Protein AF-0000000070128594 (afdb_homodimer)

InterPro domains:
  IPR021765 Mycotoxin biosynthesis protein UstYa-like [PF11807] (25-230)
  IPR021765 Mycotoxin biosynthesis protein UstYa-like [PTHR33365] (1-234)

Radius of gyration: 44.23 Å; Cα contacts (8 Å, |Δi|>4): 741; chains: 2; bounding box: 176×139×84 Å

Solvent-accessible surface area (backbone atoms only — not comparable to full-atom values): 30987 Å² total; per-residue (Å²): 138,80,86,76,80,78,78,81,76,78,77,78,80,76,78,75,74,75,74,74,75,69,74,72,74,74,78,72,76,73,72,72,65,67,65,38,76,48,49,53,31,46,50,50,27,50,50,34,47,49,50,40,48,46,49,52,48,49,63,61,58,52,57,59,62,72,63,68,54,66,69,70,53,90,74,54,63,64,80,45,79,40,81,44,62,47,66,90,48,70,70,55,45,51,79,84,46,73,68,34,49,50,56,52,16,64,74,33,37,50,15,49,30,30,28,49,42,7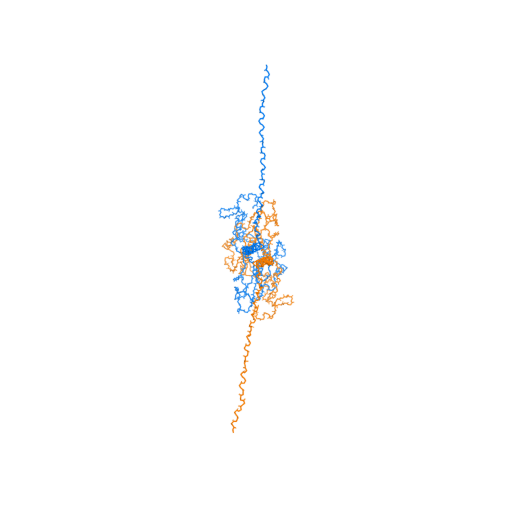6,60,78,86,56,68,93,45,61,48,54,41,88,87,46,55,39,60,55,20,22,37,24,39,39,43,51,45,54,30,31,54,49,50,49,52,52,49,35,49,35,50,63,72,58,48,82,71,80,93,61,84,44,53,96,75,48,84,81,53,69,69,58,48,22,45,29,56,34,52,48,51,51,51,45,51,28,60,58,42,74,37,60,37,26,40,34,97,60,61,84,74,81,53,57,29,63,37,84,26,36,49,49,64,62,30,46,51,43,40,34,23,29,22,64,31,50,31,58,42,45,54,88,71,71,88,72,81,38,70,60,61,48,86,86,49,64,44,80,58,52,72,76,76,42,68,75,38,69,123,136,81,83,78,77,78,84,73,76,80,76,78,79,79,78,78,75,76,76,73,75,71,76,72,76,75,79,73,76,76,75,74,71,68,68,41,76,46,50,54,33,46,52,50,27,51,50,35,46,48,51,41,49,46,50,53,49,49,62,61,57,53,58,59,63,73,61,69,54,68,70,71,52,93,75,55,63,63,81,46,79,39,80,43,63,48,65,88,51,70,69,55,45,52,79,84,46,74,67,34,48,48,55,53,16,66,73,33,37,50,15,50,30,29,30,49,44,76,59,79,86,55,68,94,46,61,48,55,41,89,86,46,53,39,60,55,21,22,37,23,40,37,42,50,47,52,29,32,55,49,49,50,52,51,49,34,50,36,49,62,74,59,50,83,71,79,92,58,85,45,54,94,75,48,84,80,52,70,69,59,48,23,46,30,55,35,53,45,52,52,51,45,51,28,59,56,44,75,36,60,38,26,41,34,98,62,60,85,76,78,54,56,29,64,36,84,25,36,49,49,64,62,30,47,50,42,41,34,22,29,22,65,31,49,32,60,42,45,53,87,71,72,86,73,81,36,68,60,61,50,86,86,51,66,45,80,59,52,71,76,76,39,68,73,36,70,124

Foldseek 3Di:
DCPDPPPPCPPPPPPPPPPPPPPDPPPDPPCPPPCDVVNVVVVVVVVVVVVVVVCVVVVVPVCPVPPVVCVPPVFFDDDDDDDDDDDDDPLQLDADDPSSVVVLVVVQDVVLQWDATDCVPDPDWWQADPVDPPHFIAGFQLSLVSVVLVVVSVVVVVCVVVPPDDDDQDDVNDDDDSSVVSVVSRVVNVVCVNPPGGFGQGHHPDGDPPPGTDGDDDDDVVVVLQPQQADQFPDDDPDRPDDDTHGDDCPVPHHPDDPVNCVVPDD/DDPPDDPDPPVPPPPPPDPPPPPDPPPDPPCPPPCDVVNVVVVVVVVVVVVVVVCVVVVVPVCPVPPVVCVPPVFFDDDDDDDDDDDDDPLQLDADDPSSVVVLVVVQDVVLQKDATDCVPPPDWWQADPVDPPHFIAGFQLSLVSVVLVVVSVVVVVCVVVPPDDDDQDDVNDDDDSSVVSVVSRVVNVVCVNPPGGFGQGHHPDGDPPPGTDGDDDDDVVVVLQPQQADQFPDDDPDNPDPDTHGDDCPVPHHPDDPVNCVVPDD

Structure (mmCIF, N/CA/C/O backbone):
data_AF-0000000070128594-model_v1
#
loop_
_entity.id
_entity.type
_entity.pdbx_description
1 polymer 'Oxidase ustYa'
#
loop_
_atom_site.group_PDB
_atom_site.id
_atom_site.type_symbol
_atom_site.label_atom_id
_atom_site.label_alt_id
_atom_site.label_comp_id
_atom_site.label_asym_id
_atom_site.label_entity_id
_atom_site.label_seq_id
_atom_site.pdbx_PDB_ins_code
_atom_site.Cartn_x
_atom_site.Cartn_y
_atom_site.Cartn_z
_atom_site.occupancy
_atom_site.B_iso_or_equiv
_atom_site.auth_seq_id
_atom_site.auth_comp_id
_atom_s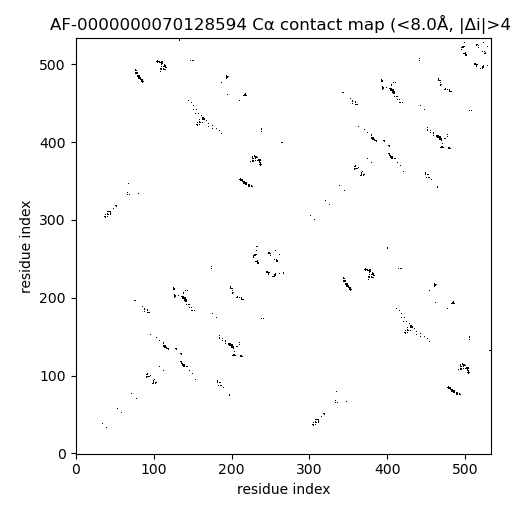ite.auth_asym_id
_atom_site.auth_atom_id
_atom_site.pdbx_PDB_model_num
ATOM 1 N N . MET A 1 1 ? -88.875 96.438 45.281 1 26.95 1 MET A N 1
ATOM 2 C CA . MET A 1 1 ? -87.938 97.562 45.5 1 26.95 1 MET A CA 1
ATOM 3 C C . MET A 1 1 ? -86.5 97 45.594 1 26.95 1 MET A C 1
ATOM 5 O O . MET A 1 1 ? -86.25 95.938 46.094 1 26.95 1 MET A O 1
ATOM 9 N N . GLN A 1 2 ? -85.438 97.625 44.844 1 26.64 2 GLN A N 1
ATOM 10 C CA . GLN A 1 2 ? -84.375 97.25 43.906 1 26.64 2 GLN A CA 1
ATOM 11 C C . GLN A 1 2 ? -83.062 97.125 44.656 1 26.64 2 GLN A C 1
ATOM 13 O O . GLN A 1 2 ? -82 97 44 1 26.64 2 GLN A O 1
ATOM 18 N N . PRO A 1 3 ? -83 96.875 45.938 1 32.84 3 PRO A N 1
ATOM 19 C CA . PRO A 1 3 ? -81.75 97.438 46.594 1 32.84 3 PRO A CA 1
ATOM 20 C C . PRO A 1 3 ? -80.5 96.688 46.125 1 32.84 3 PRO A C 1
ATOM 22 O O . PRO A 1 3 ? -80.438 95.5 46.062 1 32.84 3 PRO A O 1
ATOM 25 N N . GLN A 1 4 ? -79.625 97.312 45.281 1 28.48 4 GLN A N 1
ATOM 26 C CA . GLN A 1 4 ? -78.562 97.062 44.375 1 28.48 4 GLN A CA 1
ATOM 27 C C . GLN A 1 4 ? -77.25 96.75 45.156 1 28.48 4 GLN A C 1
ATOM 29 O O . GLN A 1 4 ? -76.812 97.562 46 1 28.48 4 GLN A O 1
ATOM 34 N N . GLN A 1 5 ? -76.938 95.438 45.469 1 29.55 5 GLN A N 1
ATOM 35 C CA . GLN A 1 5 ? -76.062 94.75 46.375 1 29.55 5 GLN A CA 1
ATOM 36 C C . GLN A 1 5 ? -74.562 95 45.938 1 29.55 5 GLN A C 1
ATOM 38 O O . GLN A 1 5 ? -74.125 94.562 44.906 1 29.55 5 GLN A O 1
ATOM 43 N N . LYS A 1 6 ? -74.062 96.25 46.188 1 32.16 6 LYS A N 1
ATOM 44 C CA . LYS A 1 6 ? -72.812 96.75 45.625 1 32.16 6 LYS A CA 1
ATOM 45 C C . LYS A 1 6 ? -71.625 95.938 46.062 1 32.16 6 LYS A C 1
ATOM 47 O O . LYS A 1 6 ? -71.375 95.812 47.25 1 32.16 6 LYS A O 1
ATOM 52 N N . GLN A 1 7 ? -71.25 94.938 45.281 1 29.5 7 GLN A N 1
ATOM 53 C CA . GLN A 1 7 ? -70.312 93.812 45.438 1 29.5 7 GLN A CA 1
ATOM 54 C C . GLN A 1 7 ? -68.875 94.375 45.562 1 29.5 7 GLN A C 1
ATOM 56 O O . GLN A 1 7 ? -68.438 95.25 44.75 1 29.5 7 GLN A O 1
ATOM 61 N N . TYR A 1 8 ? -68.375 94.562 46.781 1 27.72 8 TYR A N 1
ATOM 62 C CA . TYR A 1 8 ? -67.125 95.062 47.281 1 27.72 8 TYR A CA 1
ATOM 63 C C . TYR A 1 8 ? -65.938 94.438 46.594 1 27.72 8 TYR A C 1
ATOM 65 O O . TYR A 1 8 ? -65.812 93.25 46.531 1 27.72 8 TYR A O 1
ATOM 73 N N . LYS A 1 9 ? -65.312 95.062 45.562 1 30 9 LYS A N 1
ATOM 74 C CA . LYS A 1 9 ? -64.25 94.812 44.562 1 30 9 LYS A CA 1
ATOM 75 C C . LYS A 1 9 ? -62.906 94.75 45.25 1 30 9 LYS A C 1
ATOM 77 O O . LYS A 1 9 ? -62.312 95.75 45.594 1 30 9 LYS A O 1
ATOM 82 N N . ASP A 1 10 ? -62.75 93.938 46.312 1 28.59 10 ASP A N 1
ATOM 83 C CA . ASP A 1 10 ? -61.5 93.938 47.031 1 28.59 10 ASP A CA 1
ATOM 84 C C . ASP A 1 10 ? -60.312 93.75 46.094 1 28.59 10 ASP A C 1
ATOM 86 O O . ASP A 1 10 ? -60.281 92.75 45.344 1 28.59 10 ASP A O 1
ATOM 90 N N . SER A 1 11 ? -59.719 94.75 45.5 1 27.05 11 SER A N 1
ATOM 91 C CA . SER A 1 11 ? -58.656 94.875 44.531 1 27.05 11 SER A CA 1
ATOM 92 C C . SER A 1 11 ? -57.344 94.312 45.062 1 27.05 11 SER A C 1
ATOM 94 O O . SER A 1 11 ? -56.812 94.75 46.062 1 27.05 11 SER A O 1
ATOM 96 N N . GLU A 1 12 ? -57.25 93 45.25 1 29.28 12 GLU A N 1
ATOM 97 C CA . GLU A 1 12 ? -56.062 92.25 45.719 1 29.28 12 GLU A CA 1
ATOM 98 C C . GLU A 1 12 ? -54.844 92.562 44.875 1 29.28 12 GLU A C 1
ATOM 100 O O . GLU A 1 12 ? -54.844 92.312 43.656 1 29.28 12 GLU A O 1
ATOM 105 N N . ASP A 1 13 ? -54.219 93.688 45.031 1 28.72 13 ASP A N 1
ATOM 106 C CA . ASP A 1 13 ? -53.031 94.188 44.312 1 28.72 13 ASP A CA 1
ATOM 107 C C . ASP A 1 13 ? -51.875 93.125 44.438 1 28.72 13 ASP A C 1
ATOM 109 O O . ASP A 1 13 ? -51.531 92.75 45.531 1 28.72 13 ASP A O 1
ATOM 113 N N . SER A 1 14 ? -51.719 92.188 43.5 1 29.28 14 SER A N 1
ATOM 114 C CA . SER A 1 14 ? -50.781 91.125 43.25 1 29.28 14 SER A CA 1
ATOM 115 C C . SER A 1 14 ? -49.344 91.625 43.156 1 29.28 14 SER A C 1
ATOM 117 O O . SER A 1 14 ? -49.031 92.5 42.312 1 29.28 14 SER A O 1
ATOM 119 N N . GLU A 1 15 ? -48.719 92 44.312 1 29.38 15 GLU A N 1
ATOM 120 C CA . GLU A 1 15 ? -47.344 92.438 44.344 1 29.38 15 GLU A CA 1
ATOM 121 C C . GLU A 1 15 ? -46.406 91.438 43.625 1 29.38 15 GLU A C 1
ATOM 123 O O . GLU A 1 15 ? -46.406 90.25 43.969 1 29.38 15 GLU A O 1
ATOM 128 N N . GLU A 1 16 ? -46.188 91.625 42.375 1 30.94 16 GLU A N 1
ATOM 129 C CA . GLU A 1 16 ? -45.312 90.875 41.469 1 30.94 16 GLU A CA 1
ATOM 130 C C . GLU A 1 16 ? -43.844 90.938 41.938 1 30.94 16 GLU A C 1
ATOM 132 O O . GLU A 1 16 ? -43.219 92 41.906 1 30.94 16 GLU A O 1
ATOM 137 N N . ALA A 1 17 ? -43.562 90.438 43.156 1 33.88 17 ALA A N 1
ATOM 138 C CA . ALA A 1 17 ? -42.188 90.438 43.625 1 33.88 17 ALA A CA 1
ATOM 139 C C . ALA A 1 17 ? -41.25 89.875 42.562 1 33.88 17 ALA A C 1
ATOM 141 O O . ALA A 1 17 ? -41.562 88.812 41.938 1 33.88 17 ALA A O 1
ATOM 142 N N . GLY A 1 18 ? -40.469 90.688 41.875 1 29.25 18 GLY A N 1
ATOM 143 C CA . GLY A 1 18 ? -39.438 90.5 40.906 1 29.25 18 GLY A CA 1
ATOM 144 C C . GLY A 1 18 ? -38.406 89.5 41.312 1 29.25 18 GLY A C 1
ATOM 145 O O . GLY A 1 18 ? -37.781 89.625 42.375 1 29.25 18 GLY A O 1
ATOM 146 N N . LEU A 1 19 ? -38.781 88.25 41.25 1 31.2 19 LEU A N 1
ATOM 147 C CA . LEU A 1 19 ? -37.875 87.125 41.5 1 31.2 19 LEU A CA 1
ATOM 148 C C . LEU A 1 19 ? -36.5 87.375 40.875 1 31.2 19 LEU A C 1
ATOM 150 O O . LEU A 1 19 ? -36.406 87.625 39.656 1 31.2 19 LEU A O 1
ATOM 154 N N . ILE A 1 20 ? -35.656 88.125 41.594 1 33.84 20 ILE A N 1
ATOM 155 C CA . ILE A 1 20 ? -34.281 88.312 41.188 1 33.84 20 ILE A CA 1
ATOM 156 C C . ILE A 1 20 ? -33.688 87 40.75 1 33.84 20 ILE A C 1
ATOM 158 O O . ILE A 1 20 ? -33.75 86 41.5 1 33.84 20 ILE A O 1
ATOM 162 N N . GLU A 1 21 ? -33.719 86.688 39.438 1 33.53 21 GLU A N 1
ATOM 163 C CA . GLU A 1 21 ? -33.094 85.562 38.781 1 33.53 21 GLU A CA 1
ATOM 164 C C . GLU A 1 21 ? -31.641 85.375 39.25 1 33.53 21 GLU A C 1
ATOM 166 O O . GLU A 1 21 ? -30.844 86.312 39.188 1 33.53 21 GLU A O 1
ATOM 171 N N . THR A 1 22 ? -31.469 84.812 40.469 1 38.56 22 THR A N 1
ATOM 172 C CA . THR A 1 22 ? -30.109 84.5 40.906 1 38.56 22 THR A CA 1
ATOM 173 C C . THR A 1 22 ? -29.312 83.875 39.781 1 38.56 22 THR A C 1
ATOM 175 O O . THR A 1 22 ? -29.797 83 39.094 1 38.56 22 THR A O 1
ATOM 178 N N . PRO A 1 23 ? -28.391 84.688 39.188 1 40.5 23 PRO A N 1
ATOM 179 C CA . PRO A 1 23 ? -27.609 84.125 38.062 1 40.5 23 PRO A CA 1
ATOM 180 C C . PRO A 1 23 ? -27.125 82.75 38.281 1 40.5 23 PRO A C 1
ATOM 182 O O . PRO A 1 23 ? -26.938 82.312 39.438 1 40.5 23 PRO A O 1
ATOM 185 N N . SER A 1 24 ? -27.703 81.75 37.562 1 40.44 24 SER A N 1
ATOM 186 C CA . SER A 1 24 ? -27.312 80.375 37.562 1 40.44 24 SER A CA 1
ATOM 187 C C . SER A 1 24 ? -25.797 80.188 37.656 1 40.44 24 SER A C 1
ATOM 189 O O . SER A 1 24 ? -25.047 81 37.094 1 40.44 24 SER A O 1
ATOM 191 N N . PRO A 1 25 ? -25.328 79.688 38.781 1 46.31 25 PRO A N 1
ATOM 192 C CA . PRO A 1 25 ? -23.875 79.5 38.938 1 46.31 25 PRO A CA 1
ATOM 193 C C . PRO A 1 25 ? -23.219 78.938 37.656 1 46.31 25 PRO A C 1
ATOM 195 O O . PRO A 1 25 ? -23.891 78.312 36.844 1 46.31 25 PRO A O 1
ATOM 198 N N . PRO A 1 26 ? -22.203 79.688 37.094 1 45.19 26 PRO A N 1
ATOM 199 C CA . PRO A 1 26 ? -21.594 79.188 35.875 1 45.19 26 PRO A CA 1
ATOM 200 C C . PRO A 1 26 ? -21.312 77.688 35.875 1 45.19 26 PRO A C 1
ATOM 202 O O . PRO A 1 26 ? -21.156 77.125 36.969 1 45.19 26 PRO A O 1
ATOM 205 N N . PRO A 1 27 ? -21.844 76.938 34.906 1 42.28 27 PRO A N 1
ATOM 206 C CA . PRO A 1 27 ? -21.625 75.5 34.906 1 42.28 27 PRO A CA 1
ATOM 207 C C . PRO A 1 27 ? -20.203 75.125 35.25 1 42.28 27 PRO A C 1
ATOM 209 O O . PRO A 1 27 ? -19.266 75.875 35 1 42.28 27 PRO A O 1
ATOM 212 N N . ARG A 1 28 ? -20 74.562 36.406 1 41.19 28 ARG A N 1
ATOM 213 C CA . ARG A 1 28 ? -18.703 74.062 36.812 1 41.19 28 ARG A CA 1
ATOM 214 C C . ARG A 1 28 ? -18.047 73.312 35.625 1 41.19 28 ARG A C 1
ATOM 216 O O . ARG A 1 28 ? -18.703 72.562 34.906 1 41.19 28 ARG A O 1
ATOM 223 N N . PRO A 1 29 ? -16.984 73.875 35.031 1 42.78 29 PRO A N 1
ATOM 224 C CA . PRO A 1 29 ? -16.344 73.125 33.938 1 42.78 29 PRO A CA 1
ATOM 225 C C . PRO A 1 29 ? -16.156 71.688 34.281 1 42.78 29 PRO A C 1
ATOM 227 O O . PRO A 1 29 ? -15.984 71.312 35.469 1 42.78 29 PRO A O 1
ATOM 230 N N . SER A 1 30 ? -17.062 70.812 33.75 1 37.53 30 SER A N 1
ATOM 231 C CA . SER A 1 30 ? -16.844 69.375 33.844 1 37.53 30 SER A CA 1
ATOM 232 C C . SER A 1 30 ? -15.375 69 33.75 1 37.53 30 SER A C 1
ATOM 234 O O . SER A 1 30 ? -14.703 69.438 32.781 1 37.53 30 SER A O 1
ATOM 236 N N . ARG A 1 31 ? -14.703 69.062 34.875 1 36.78 31 ARG A N 1
ATOM 237 C CA . ARG A 1 31 ? -13.367 68.438 34.938 1 36.78 31 ARG A CA 1
ATOM 238 C C . ARG A 1 31 ? -13.289 67.188 34.094 1 36.78 31 ARG A C 1
ATOM 240 O O . ARG A 1 31 ? -13.531 66.062 34.594 1 36.78 31 ARG A O 1
ATOM 247 N N . PHE A 1 32 ? -14.125 66.938 33.062 1 40.03 32 PHE A N 1
ATOM 248 C CA . PHE A 1 32 ? -13.641 65.75 32.344 1 40.03 32 PHE A CA 1
ATOM 249 C C . PHE A 1 32 ? -12.133 65.875 32.125 1 40.03 32 PHE A C 1
ATOM 251 O O . PHE A 1 32 ? -11.672 66.688 31.328 1 40.03 32 PHE A O 1
ATOM 258 N N . ARG A 1 33 ? -11.414 65.875 33.219 1 40.81 33 ARG A N 1
ATOM 259 C CA . ARG A 1 33 ? -9.961 65.75 33.312 1 40.81 33 ARG A CA 1
ATOM 260 C C . ARG A 1 33 ? -9.391 65 32.094 1 40.81 33 ARG A C 1
ATOM 262 O O . ARG A 1 33 ? -9.844 63.906 31.781 1 40.81 33 ARG A O 1
ATOM 269 N N . ARG A 1 34 ? -8.891 65.75 31.094 1 45.78 34 ARG A N 1
ATOM 270 C CA . ARG A 1 34 ? -8.023 65.312 30 1 45.78 34 ARG A CA 1
ATOM 271 C C . ARG A 1 34 ? -7.227 64.062 30.359 1 45.78 34 ARG A C 1
ATOM 273 O O . ARG A 1 34 ? -6.391 64.125 31.266 1 45.78 34 ARG A O 1
ATOM 280 N N . LEU A 1 35 ? -7.91 63.094 30.531 1 53.66 35 LEU A N 1
ATOM 281 C CA . LEU A 1 35 ? -7.023 61.938 30.438 1 53.66 35 LEU A CA 1
ATOM 282 C C . LEU A 1 35 ? -5.832 62.219 29.531 1 53.66 35 LEU A C 1
ATOM 284 O O . LEU A 1 35 ? -5.996 62.469 28.328 1 53.66 35 LEU A O 1
ATOM 288 N N . GLY A 1 36 ? -5.004 63.219 30.062 1 60.97 36 GLY A N 1
ATOM 289 C CA . GLY A 1 36 ? -3.867 63.844 29.375 1 60.97 36 GLY A CA 1
ATOM 290 C C . GLY A 1 36 ? -3.184 62.906 28.406 1 60.97 36 GLY A C 1
ATOM 291 O O . GLY A 1 36 ? -3.408 61.688 28.438 1 60.97 36 GLY A O 1
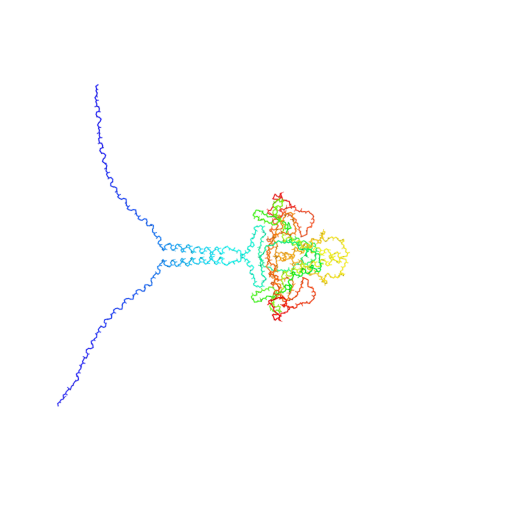ATOM 292 N N . PRO A 1 37 ? -2.641 63.531 27.344 1 73.75 37 PRO A N 1
ATOM 293 C CA . PRO A 1 37 ? -1.885 62.75 26.359 1 73.75 37 PRO A CA 1
ATOM 294 C C . PRO A 1 37 ? -1.086 61.594 26.984 1 73.75 37 PRO A C 1
ATOM 296 O O . PRO A 1 37 ? -0.941 60.531 26.375 1 73.75 37 PRO A O 1
ATOM 299 N N . THR A 1 38 ? -0.863 61.75 28.234 1 77.31 38 THR A N 1
ATOM 300 C CA . THR A 1 38 ? -0.112 60.688 28.891 1 77.31 38 THR A CA 1
ATOM 301 C C . THR A 1 38 ? -1.021 59.531 29.234 1 77.31 38 THR A C 1
ATOM 303 O O . THR A 1 38 ? -0.597 58.375 29.172 1 77.31 38 THR A O 1
ATOM 306 N N . PHE A 1 39 ? -2.232 59.844 29.719 1 79.75 39 PHE A N 1
ATOM 307 C CA . PHE A 1 39 ? -3.168 58.781 30.031 1 79.75 39 PHE A CA 1
ATOM 308 C C . PHE A 1 39 ? -3.561 58 28.781 1 79.75 39 PHE A C 1
ATOM 310 O O . PHE A 1 39 ? -3.598 56.781 28.797 1 79.75 39 PHE A O 1
ATOM 317 N N . LEU A 1 40 ? -3.861 58.656 27.688 1 77.69 40 LEU A N 1
ATOM 318 C CA . LEU A 1 40 ? -4.227 58 26.438 1 77.69 40 LEU A CA 1
ATOM 319 C C . LEU A 1 40 ? -3.062 57.188 25.891 1 77.69 40 LEU A C 1
ATOM 321 O O . LEU A 1 40 ? -3.266 56.094 25.375 1 77.69 40 LEU A O 1
ATOM 325 N N . LEU A 1 41 ? -1.88 57.625 26.062 1 80.12 41 LEU A N 1
ATOM 326 C CA . LEU A 1 41 ? -0.696 56.906 25.625 1 80.12 41 LEU A CA 1
ATOM 327 C C . LEU A 1 41 ? -0.464 55.688 26.484 1 80.12 41 LEU A C 1
ATOM 329 O O . LEU A 1 41 ? -0.069 54.625 25.984 1 80.12 41 LEU A O 1
ATOM 333 N N . SER A 1 42 ? -0.734 55.844 27.75 1 81.06 42 SER A N 1
ATOM 334 C CA . SER A 1 42 ? -0.616 54.688 28.641 1 81.06 42 SER A CA 1
ATOM 335 C C . SER A 1 42 ? -1.673 53.625 28.344 1 81.06 42 SER A C 1
ATOM 337 O O . SER A 1 42 ? -1.377 52.438 28.328 1 81.06 42 SER A O 1
ATOM 339 N N . LEU A 1 43 ? -2.812 54.062 28.062 1 81.06 43 LEU A N 1
ATOM 340 C CA . LEU A 1 43 ? -3.891 53.156 27.719 1 81.06 43 LEU A CA 1
ATOM 341 C C . LEU A 1 43 ? -3.604 52.438 26.406 1 81.06 43 LEU A C 1
ATOM 343 O O . LEU A 1 43 ? -3.816 51.219 26.281 1 81.06 43 LEU A O 1
ATOM 347 N N . SER A 1 44 ? -3.127 53.156 25.438 1 81.5 44 SER A N 1
ATOM 348 C CA . SER A 1 44 ? -2.754 52.562 24.156 1 81.5 44 SER A CA 1
ATOM 349 C C . SER A 1 44 ? -1.629 51.562 24.328 1 81.5 44 SER A C 1
ATOM 351 O O . SER A 1 44 ? -1.649 50.469 23.703 1 81.5 44 SER A O 1
ATOM 353 N N . ASN A 1 45 ? -0.731 51.844 25.188 1 81.12 45 ASN A N 1
ATOM 354 C CA . ASN A 1 45 ? 0.351 50.906 25.469 1 81.12 45 ASN A CA 1
ATOM 355 C C . ASN A 1 45 ? -0.168 49.656 26.141 1 81.12 45 ASN A C 1
ATOM 357 O O . ASN A 1 45 ? 0.259 48.531 25.797 1 81.12 45 ASN A O 1
ATOM 361 N N . VAL A 1 46 ? -1.054 49.844 27.031 1 81.06 46 VAL A N 1
ATOM 362 C CA . VAL A 1 46 ? -1.617 48.688 27.719 1 81.06 46 VAL A CA 1
ATOM 363 C C . VAL A 1 46 ? -2.416 47.844 26.734 1 81.06 46 VAL A C 1
ATOM 365 O O . VAL A 1 46 ? -2.303 46.594 26.734 1 81.06 46 VAL A O 1
ATOM 368 N N . ILE A 1 47 ? -3.104 48.438 25.859 1 80.75 47 ILE A N 1
ATOM 369 C CA . ILE A 1 47 ? -3.902 47.719 24.875 1 80.75 47 ILE A CA 1
ATOM 370 C C . ILE A 1 47 ? -2.982 47 23.875 1 80.75 47 ILE A C 1
ATOM 372 O O . ILE A 1 47 ? -3.193 45.844 23.547 1 80.75 47 ILE A O 1
ATOM 376 N N . SER A 1 48 ? -1.946 47.719 23.484 1 80.44 48 SER A N 1
ATOM 377 C CA . SER A 1 48 ? -1.024 47.094 22.531 1 80.44 48 SER A CA 1
ATOM 378 C C . SER A 1 48 ? -0.237 45.969 23.156 1 80.44 48 SER A C 1
ATOM 380 O O . SER A 1 48 ? -0.026 44.938 22.531 1 80.44 48 SER A O 1
ATOM 382 N N . LEU A 1 49 ? 0.082 46.062 24.359 1 80.88 49 LEU A N 1
ATOM 383 C CA . LEU A 1 49 ? 0.796 45 25.062 1 80.88 49 LEU A CA 1
ATOM 384 C C . LEU A 1 49 ? -0.128 43.844 25.359 1 80.88 49 LEU A C 1
ATOM 386 O O . LEU A 1 49 ? 0.283 42.656 25.25 1 80.88 49 LEU A O 1
ATOM 390 N N . SER A 1 50 ? -1.297 44.094 25.656 1 79.62 50 SER A N 1
ATOM 391 C CA . SER A 1 50 ? -2.271 43.031 25.875 1 79.62 50 SER A CA 1
ATOM 392 C C . SER A 1 50 ? -2.584 42.312 24.562 1 79.62 50 SER A C 1
ATOM 394 O O . SER A 1 50 ? -2.709 41.094 24.562 1 79.62 50 SER A O 1
ATOM 396 N N . ALA A 1 51 ? -2.742 43 23.562 1 79.12 51 ALA A N 1
ATOM 397 C CA . ALA A 1 51 ? -2.951 42.375 22.25 1 79.12 51 ALA A CA 1
ATOM 398 C C . ALA A 1 51 ? -1.738 41.531 21.844 1 79.12 51 ALA A C 1
ATOM 400 O O . ALA A 1 51 ? -1.886 40.438 21.297 1 79.12 51 ALA A O 1
ATOM 401 N N . LEU A 1 52 ? -0.637 42.031 22.094 1 77.38 52 LEU A N 1
ATOM 402 C CA . LEU A 1 52 ? 0.597 41.281 21.828 1 77.38 52 LEU A CA 1
ATOM 403 C C . LEU A 1 52 ? 0.659 40 22.672 1 77.38 52 LEU A C 1
ATOM 405 O O . LEU A 1 52 ? 1.009 38.938 22.156 1 77.38 52 LEU A O 1
ATOM 409 N N . LEU A 1 53 ? 0.3 40.125 23.812 1 76.44 53 LEU A N 1
ATOM 410 C CA . LEU A 1 53 ? 0.277 38.938 24.688 1 76.44 53 LEU A CA 1
ATOM 411 C C . LEU A 1 53 ? -0.779 37.938 24.234 1 76.44 53 LEU A C 1
ATOM 413 O O . LEU A 1 53 ? -0.53 36.75 24.219 1 76.44 53 LEU A O 1
ATOM 417 N N . LEU A 1 54 ? -1.828 38.375 23.906 1 73.44 54 LEU A N 1
ATOM 418 C CA . LEU A 1 54 ? -2.885 37.469 23.422 1 73.44 54 LEU A CA 1
ATOM 419 C C . LEU A 1 54 ? -2.471 36.812 22.109 1 73.44 54 LEU A C 1
ATOM 421 O O . LEU A 1 54 ? -2.73 35.625 21.922 1 73.44 54 LEU A O 1
ATOM 425 N N . LEU A 1 55 ? -1.92 37.5 21.281 1 68.44 55 LEU A N 1
ATOM 426 C CA . LEU A 1 55 ? -1.456 36.906 20.031 1 68.44 55 LEU A CA 1
ATOM 427 C C . LEU A 1 55 ? -0.353 35.875 20.281 1 68.44 55 LEU A C 1
ATOM 429 O O . LEU A 1 55 ? -0.316 34.812 19.641 1 68.44 55 LEU A O 1
ATOM 433 N N . ILE A 1 56 ? 0.437 36.156 21.172 1 64.88 56 ILE A N 1
ATOM 434 C CA . ILE A 1 56 ? 1.47 35.188 21.547 1 64.88 56 ILE A CA 1
ATOM 435 C C . ILE A 1 56 ? 0.823 33.969 22.172 1 64.88 56 ILE A C 1
ATOM 437 O O . ILE A 1 56 ? 1.193 32.812 21.859 1 64.88 56 ILE A O 1
ATOM 441 N N . LEU A 1 57 ? -0.138 34.125 23 1 63.16 57 LEU A N 1
ATOM 442 C CA . LEU A 1 57 ? -0.817 33.031 23.656 1 63.16 57 LEU A CA 1
ATOM 443 C C . LEU A 1 57 ? -1.68 32.25 22.656 1 63.16 57 LEU A C 1
ATOM 445 O O . LEU A 1 57 ? -1.77 31.031 22.734 1 63.16 57 LEU A O 1
ATOM 449 N N . ARG A 1 58 ? -2.432 32.875 21.875 1 55.94 58 ARG A N 1
ATOM 450 C CA . ARG A 1 58 ? -3.236 32.188 20.859 1 55.94 58 ARG A CA 1
ATOM 451 C C . ARG A 1 58 ? -2.352 31.531 19.812 1 55.94 58 ARG A C 1
ATOM 453 O O . ARG A 1 58 ? -2.699 30.469 19.281 1 55.94 58 ARG A O 1
ATOM 460 N N . HIS A 1 59 ? -1.388 32.25 19.469 1 51.25 59 HIS A N 1
ATOM 461 C CA . HIS A 1 59 ? -0.434 31.594 18.594 1 51.25 59 HIS A CA 1
ATOM 462 C C . HIS A 1 59 ? 0.151 30.344 19.234 1 51.25 59 HIS A C 1
ATOM 464 O O . HIS A 1 59 ? 0.411 29.344 18.562 1 51.25 59 HIS A O 1
ATOM 470 N N . ASP A 1 60 ? 0.34 30.406 20.531 1 47.16 60 ASP A N 1
ATOM 471 C CA . ASP A 1 60 ? 0.835 29.234 21.25 1 47.16 60 ASP A CA 1
ATOM 472 C C . ASP A 1 60 ? -0.273 28.203 21.453 1 47.16 60 ASP A C 1
ATOM 474 O O . ASP A 1 60 ? -0.003 27 21.547 1 47.16 60 ASP A O 1
ATOM 478 N N . GLN A 1 61 ? -1.459 28.594 21.703 1 42.97 61 GLN A N 1
ATOM 479 C CA . GLN A 1 61 ? -2.537 27.672 22.016 1 42.97 61 GLN A CA 1
ATOM 480 C C . GLN A 1 61 ? -3.111 27.031 20.75 1 42.97 61 GLN A C 1
ATOM 482 O O . GLN A 1 61 ? -3.928 26.109 20.828 1 42.97 61 GLN A O 1
ATOM 487 N N . THR A 1 62 ? -3.279 27.797 19.766 1 36.47 62 THR A N 1
ATOM 488 C CA . THR A 1 62 ? -3.754 26.953 18.672 1 36.47 62 THR A CA 1
ATOM 489 C C . THR A 1 62 ? -2.773 25.812 18.406 1 36.47 62 THR A C 1
ATOM 491 O O . THR A 1 62 ? -1.698 26.031 17.844 1 36.47 62 THR A O 1
ATOM 494 N N . PRO A 1 63 ? -2.652 24.969 19.438 1 34.88 63 PRO A N 1
ATOM 495 C CA . PRO A 1 63 ? -1.797 23.844 19.047 1 34.88 63 PRO A CA 1
ATOM 496 C C . PRO A 1 63 ? -1.971 23.453 17.578 1 34.88 63 PRO A C 1
ATOM 498 O O . PRO A 1 63 ? -3.08 23.109 17.156 1 34.88 63 PRO A O 1
ATOM 501 N N . CYS A 1 64 ? -1.771 24.344 16.641 1 32.97 64 CYS A N 1
ATOM 502 C CA . CYS A 1 64 ? -1.582 23.547 15.438 1 32.97 64 CYS A CA 1
ATOM 503 C C . CYS A 1 64 ? -1.135 22.141 15.781 1 32.97 64 CYS A C 1
ATOM 505 O O . CYS A 1 64 ? -0.197 21.953 16.562 1 32.97 64 CYS A O 1
ATOM 507 N N . ALA A 1 65 ? -2.092 21.25 16.125 1 35.06 65 ALA A N 1
ATOM 508 C CA . ALA A 1 65 ? -1.482 19.922 16.172 1 35.06 65 ALA A CA 1
ATOM 509 C C . ALA A 1 65 ? -0.119 19.922 15.477 1 35.06 65 ALA A C 1
ATOM 511 O O . ALA A 1 65 ? 0.104 20.656 14.523 1 35.06 65 ALA A O 1
ATOM 512 N N . PRO A 1 66 ? 0.982 19.719 16.172 1 33.62 66 PRO A N 1
ATOM 513 C CA . PRO A 1 66 ? 2.252 19.672 15.445 1 33.62 66 PRO A CA 1
ATOM 514 C C . PRO A 1 66 ? 2.072 19.344 13.969 1 33.62 66 PRO A C 1
ATOM 516 O O . PRO A 1 66 ? 1.315 18.438 13.617 1 33.62 66 PRO A O 1
ATOM 519 N N . CYS A 1 67 ? 1.611 20.281 13.07 1 32.44 67 CYS A N 1
ATOM 520 C CA . CYS A 1 67 ? 2.041 19.922 11.727 1 32.44 67 CYS A CA 1
ATOM 521 C C . CYS A 1 67 ? 3.08 18.812 11.766 1 32.44 67 CYS A C 1
ATOM 523 O O . CYS A 1 67 ? 4.207 19.016 12.219 1 32.44 67 CYS A O 1
ATOM 525 N N . VAL A 1 68 ? 2.723 17.719 12.336 1 34.91 68 VAL A N 1
ATOM 526 C CA . VAL A 1 68 ? 3.762 16.75 12.008 1 34.91 68 VAL A CA 1
ATOM 527 C C . VAL A 1 68 ? 4.469 17.156 10.719 1 34.91 68 VAL A C 1
ATOM 529 O O . VAL A 1 68 ? 3.883 17.094 9.633 1 34.91 68 VAL A O 1
ATOM 532 N N . MET A 1 69 ? 4.859 18.391 10.539 1 33.81 69 MET A N 1
ATOM 533 C CA . MET A 1 69 ? 5.969 18.469 9.594 1 33.81 69 MET A CA 1
ATOM 534 C C . MET A 1 69 ? 6.641 17.109 9.422 1 33.81 69 MET A C 1
ATOM 536 O O . MET A 1 69 ? 7.117 16.531 10.398 1 33.81 69 MET A O 1
ATOM 540 N N . ASN A 1 70 ? 5.871 16.188 8.836 1 39.69 70 ASN A N 1
ATOM 541 C CA . ASN A 1 70 ? 6.938 15.258 8.477 1 39.69 70 ASN A CA 1
ATOM 542 C C . ASN A 1 70 ? 8.297 15.961 8.43 1 39.69 70 ASN A C 1
ATOM 544 O O . ASN A 1 70 ? 8.5 16.875 7.629 1 39.69 70 ASN A O 1
ATOM 548 N N . GLN A 1 71 ? 8.742 16.531 9.438 1 40.12 71 GLN A N 1
ATOM 549 C CA . GLN A 1 71 ? 10.156 16.906 9.422 1 40.12 71 GLN A CA 1
ATOM 550 C C . GLN A 1 71 ? 10.867 16.312 8.211 1 40.12 71 GLN A C 1
ATOM 552 O O . GLN A 1 71 ? 11.117 15.102 8.156 1 40.12 71 GLN A O 1
ATOM 557 N N . ARG A 1 72 ? 10.32 16.719 6.93 1 46.84 72 ARG A N 1
ATOM 558 C CA . ARG A 1 72 ? 11.062 16.359 5.727 1 46.84 72 ARG A CA 1
ATOM 559 C C . ARG A 1 72 ? 12.555 16.25 6.016 1 46.84 72 ARG A C 1
ATOM 561 O O . ARG A 1 72 ? 13.211 17.266 6.289 1 46.84 72 ARG A O 1
ATOM 568 N N . THR A 1 73 ? 12.875 15.289 6.672 1 54.84 73 THR A N 1
ATOM 569 C CA . THR A 1 73 ? 14.312 15.078 6.73 1 54.84 73 THR A CA 1
ATOM 570 C C . THR A 1 73 ? 14.953 15.328 5.363 1 54.84 73 THR A C 1
ATOM 572 O O . THR A 1 73 ? 14.422 14.898 4.34 1 54.84 73 THR A O 1
ATOM 575 N N . SER A 1 74 ? 15.688 16.406 5.191 1 63.84 74 SER A N 1
ATOM 576 C CA . SER A 1 74 ? 16.391 16.875 4.004 1 63.84 74 SER A CA 1
ATOM 577 C C . SER A 1 74 ? 17.047 15.734 3.246 1 63.84 74 SER A C 1
ATOM 579 O O . SER A 1 74 ? 17.5 15.914 2.113 1 63.84 74 SER A O 1
ATOM 581 N N . TRP A 1 75 ? 16.812 14.484 3.793 1 80.5 75 TRP A N 1
ATOM 582 C CA . TRP A 1 75 ? 17.578 13.445 3.109 1 80.5 75 TRP A CA 1
ATOM 583 C C . TRP A 1 75 ? 16.641 12.461 2.408 1 80.5 75 TRP A C 1
ATOM 585 O O . TRP A 1 75 ? 17.062 11.391 1.97 1 80.5 75 TRP A O 1
ATOM 595 N N . THR A 1 76 ? 15.312 12.867 2.354 1 86 76 THR A N 1
ATOM 596 C CA . THR A 1 76 ? 14.375 11.977 1.674 1 86 76 THR A CA 1
ATOM 597 C C . THR A 1 76 ? 13.773 12.656 0.448 1 86 76 THR A C 1
ATOM 599 O O . THR A 1 76 ? 13.961 13.859 0.248 1 86 76 THR A O 1
ATOM 602 N N . ALA A 1 77 ? 13.086 11.898 -0.367 1 93.62 77 ALA A N 1
ATOM 603 C CA . ALA A 1 77 ? 12.414 12.383 -1.567 1 93.62 77 ALA A CA 1
ATOM 604 C C . ALA A 1 77 ? 11.312 13.383 -1.211 1 93.62 77 ALA A C 1
ATOM 606 O O . ALA A 1 77 ? 10.711 13.289 -0.14 1 93.62 77 ALA A O 1
ATOM 607 N N . PRO A 1 78 ? 11.133 14.391 -2.082 1 93.31 78 PRO A N 1
ATOM 608 C CA . PRO A 1 78 ? 10.078 15.375 -1.815 1 93.31 78 PRO A CA 1
ATOM 609 C C . PRO A 1 78 ? 8.68 14.766 -1.834 1 93.31 78 PRO A C 1
ATOM 611 O O . PRO A 1 78 ? 8.398 13.891 -2.662 1 93.31 78 PRO A O 1
ATOM 614 N N . GLU A 1 79 ? 7.895 15.172 -0.914 1 93.44 79 GLU A N 1
ATOM 615 C CA . GLU A 1 79 ? 6.5 14.742 -0.846 1 93.44 79 GLU A CA 1
ATOM 616 C C . GLU A 1 79 ? 5.551 15.898 -1.141 1 93.44 79 GLU A C 1
ATOM 618 O O . GLU A 1 79 ? 5.297 16.734 -0.275 1 93.44 79 GLU A O 1
ATOM 623 N N . ILE A 1 80 ? 5.023 15.922 -2.342 1 94.88 80 ILE A N 1
ATOM 624 C CA . ILE A 1 80 ? 4.105 16.969 -2.777 1 94.88 80 ILE A CA 1
ATOM 625 C C . ILE A 1 80 ? 2.686 16.422 -2.855 1 94.88 80 ILE A C 1
ATOM 627 O O . ILE A 1 80 ? 2.389 15.57 -3.699 1 94.88 80 ILE A O 1
ATOM 631 N N . PRO A 1 81 ? 1.817 16.891 -2.002 1 94.31 81 PRO A N 1
ATOM 632 C CA . PRO A 1 81 ? 0.446 16.375 -2.02 1 94.31 81 PRO A CA 1
ATOM 633 C C . PRO A 1 81 ? -0.306 16.75 -3.295 1 94.31 81 PRO A C 1
ATOM 635 O O . PRO A 1 81 ? -0.113 17.844 -3.836 1 94.31 81 PRO A O 1
ATOM 638 N N . VAL A 1 82 ? -1.105 15.828 -3.771 1 95.38 82 VAL A N 1
ATOM 639 C CA . VAL A 1 82 ? -1.942 16.047 -4.945 1 95.38 82 VAL A CA 1
ATOM 640 C C . VAL A 1 82 ? -3.225 15.234 -4.832 1 95.38 82 VAL A C 1
ATOM 642 O O . VAL A 1 82 ? -3.23 14.156 -4.227 1 95.38 82 VAL A O 1
ATOM 645 N N . THR A 1 83 ? -4.336 15.758 -5.34 1 94 83 THR A N 1
ATOM 646 C CA . THR A 1 83 ? -5.582 15 -5.465 1 94 83 THR A CA 1
ATOM 647 C C . THR A 1 83 ? -5.625 14.25 -6.793 1 94 83 THR A C 1
ATOM 649 O O . THR A 1 83 ? -5.371 14.836 -7.852 1 94 83 THR A O 1
ATOM 652 N N . LYS A 1 84 ? -5.906 12.961 -6.727 1 95.69 84 LYS A N 1
ATOM 653 C CA . LYS A 1 84 ? -5.914 12.148 -7.941 1 95.69 84 LYS A CA 1
ATOM 654 C C . LYS A 1 84 ? -7.168 11.281 -8.016 1 95.69 84 LYS A C 1
ATOM 656 O O . LYS A 1 84 ? -7.781 10.977 -6.988 1 95.69 84 LYS A O 1
ATOM 661 N N . VAL A 1 85 ? -7.594 10.953 -9.219 1 95.69 85 VAL A N 1
ATOM 662 C CA . VAL A 1 85 ? -8.586 9.93 -9.531 1 95.69 85 VAL A CA 1
ATOM 663 C C . VAL A 1 85 ? -7.918 8.766 -10.258 1 95.69 85 VAL A C 1
ATOM 665 O O . VAL A 1 85 ? -7.285 8.961 -11.297 1 95.69 85 VAL A O 1
ATOM 668 N N . LEU A 1 86 ? -8 7.625 -9.695 1 96.25 86 LEU A N 1
ATOM 669 C CA . LEU A 1 86 ? -7.375 6.449 -10.297 1 96.25 86 LEU A CA 1
ATOM 670 C C . LEU A 1 86 ? -8.289 5.82 -11.344 1 96.25 86 LEU A C 1
ATOM 672 O O . LEU A 1 86 ? -9.508 5.762 -11.148 1 96.25 86 LEU A O 1
ATOM 676 N N . GLU A 1 87 ? -7.703 5.367 -12.375 1 96.38 87 GLU A N 1
ATOM 677 C CA . GLU A 1 87 ? -8.367 4.613 -13.43 1 96.38 87 GLU A CA 1
ATOM 678 C C . GLU A 1 87 ? -7.574 3.365 -13.805 1 96.38 87 GLU A C 1
ATOM 680 O O . GLU A 1 87 ? -6.344 3.361 -13.734 1 96.38 87 GLU A O 1
ATOM 685 N N . ALA A 1 88 ? -8.367 2.408 -14.195 1 95.88 88 ALA A N 1
ATOM 686 C CA . ALA A 1 88 ? -7.684 1.193 -14.641 1 95.88 88 ALA A CA 1
ATOM 687 C C . ALA A 1 88 ? -6.766 1.48 -15.82 1 95.88 88 ALA A C 1
ATOM 689 O O . ALA A 1 88 ? -7.125 2.24 -16.719 1 95.88 88 ALA A O 1
ATOM 690 N N . ALA A 1 89 ? -5.602 0.902 -15.773 1 94.12 89 ALA A N 1
ATOM 691 C CA . ALA A 1 89 ? -4.676 0.974 -16.906 1 94.12 89 ALA A CA 1
ATOM 692 C C . ALA A 1 89 ? -4.539 -0.383 -17.578 1 94.12 89 ALA A C 1
ATOM 694 O O . ALA A 1 89 ? -4.047 -1.342 -16.984 1 94.12 89 ALA A O 1
ATOM 695 N N . ASP A 1 90 ? -4.836 -0.485 -18.781 1 95.5 90 ASP A N 1
ATOM 696 C CA . ASP A 1 90 ? -4.93 -1.747 -19.5 1 95.5 90 ASP A CA 1
ATOM 697 C C . ASP A 1 90 ? -3.617 -2.527 -19.406 1 95.5 90 ASP A C 1
ATOM 699 O O . ASP A 1 90 ? -3.623 -3.73 -19.141 1 95.5 90 ASP A O 1
ATOM 703 N N . ILE A 1 91 ? -2.529 -1.877 -19.562 1 97.81 91 ILE A N 1
ATOM 704 C CA . ILE A 1 91 ? -1.23 -2.537 -19.641 1 97.81 91 ILE A CA 1
ATOM 705 C C . ILE A 1 91 ? -0.917 -3.199 -18.297 1 97.81 91 ILE A C 1
ATOM 707 O O . ILE A 1 91 ? -0.17 -4.18 -18.234 1 97.81 91 ILE A O 1
ATOM 711 N N . TYR A 1 92 ? -1.528 -2.742 -17.203 1 97.88 92 TYR A N 1
ATOM 712 C CA . TYR A 1 92 ? -1.223 -3.266 -15.883 1 97.88 92 TYR A CA 1
ATOM 713 C C . TYR A 1 92 ? -2.309 -4.227 -15.414 1 97.88 92 TYR A C 1
ATOM 715 O O . TYR A 1 92 ? -2.219 -4.789 -14.32 1 97.88 92 TYR A O 1
ATOM 723 N N . THR A 1 93 ? -3.428 -4.418 -16.203 1 96.38 93 THR A N 1
ATOM 724 C CA . THR A 1 93 ? -4.539 -5.281 -15.828 1 96.38 93 THR A CA 1
ATOM 725 C C . THR A 1 93 ? -4.586 -6.523 -16.703 1 96.38 93 THR A C 1
ATOM 727 O O . THR A 1 93 ? -5.621 -7.184 -16.812 1 96.38 93 THR A O 1
ATOM 730 N N . ARG A 1 94 ? -3.52 -6.875 -17.266 1 96.38 94 ARG A N 1
ATOM 731 C CA . ARG A 1 94 ? -3.512 -8.016 -18.172 1 96.38 94 ARG A CA 1
ATOM 732 C C . ARG A 1 94 ? -2.461 -9.039 -17.75 1 96.38 94 ARG A C 1
ATOM 734 O O . ARG A 1 94 ? -1.591 -8.742 -16.938 1 96.38 94 ARG A O 1
ATOM 741 N N . PRO A 1 95 ? -2.521 -10.25 -18.344 1 96.88 95 PRO A N 1
ATOM 742 C CA . PRO A 1 95 ? -1.496 -11.25 -18.062 1 96.88 95 PRO A CA 1
ATOM 743 C C . PRO A 1 95 ? -0.1 -10.812 -18.484 1 96.88 95 PRO A C 1
ATOM 745 O O . PRO A 1 95 ? 0.04 -10.031 -19.438 1 96.88 95 PRO A O 1
ATOM 748 N N . PRO A 1 96 ? 0.856 -11.32 -17.844 1 97.06 96 PRO A N 1
ATOM 749 C CA . PRO A 1 96 ? 2.225 -10.914 -18.172 1 97.06 96 PRO A CA 1
ATOM 750 C C . PRO A 1 96 ? 2.656 -11.336 -19.562 1 97.06 96 PRO A C 1
ATOM 752 O O . PRO A 1 96 ? 2.379 -12.461 -19.984 1 97.06 96 PRO A O 1
ATOM 755 N N . ASP A 1 97 ? 3.207 -10.508 -20.25 1 96.12 97 ASP A N 1
ATOM 756 C CA . ASP A 1 97 ? 3.996 -10.695 -21.453 1 96.12 97 ASP A CA 1
ATOM 757 C C . ASP A 1 97 ? 5.145 -9.688 -21.516 1 96.12 97 ASP A C 1
ATOM 759 O O . ASP A 1 97 ? 5.387 -8.953 -20.562 1 96.12 97 ASP A O 1
ATOM 763 N N . GLU A 1 98 ? 5.879 -9.656 -22.562 1 95.56 98 GLU A N 1
ATOM 764 C CA . GLU A 1 98 ? 7.074 -8.828 -22.625 1 95.56 98 GLU A CA 1
ATOM 765 C C . GLU A 1 98 ? 6.723 -7.348 -22.469 1 95.56 98 GLU A C 1
ATOM 767 O O . GLU A 1 98 ? 7.434 -6.605 -21.797 1 95.56 98 GLU A O 1
ATOM 772 N N . ASP A 1 99 ? 5.688 -6.902 -23.062 1 97 99 ASP A N 1
ATOM 773 C CA . ASP A 1 99 ? 5.27 -5.508 -22.984 1 97 99 ASP A CA 1
ATOM 774 C C . ASP A 1 99 ? 4.816 -5.145 -21.578 1 97 99 ASP A C 1
ATOM 776 O O . ASP A 1 99 ? 5.121 -4.059 -21.078 1 97 99 ASP A O 1
ATOM 780 N N . GLU A 1 100 ? 4.043 -5.992 -21.016 1 97.94 100 GLU A N 1
ATOM 781 C CA . GLU A 1 100 ? 3.582 -5.777 -19.656 1 97.94 100 GLU A CA 1
ATOM 782 C C . GLU A 1 100 ? 4.758 -5.734 -18.672 1 97.94 100 GLU A C 1
ATOM 784 O O . GLU A 1 100 ? 4.809 -4.867 -17.797 1 97.94 100 GLU A O 1
ATOM 789 N N . LEU A 1 101 ? 5.703 -6.637 -18.844 1 96.88 101 LEU A N 1
ATOM 790 C CA . LEU A 1 101 ? 6.898 -6.637 -18 1 96.88 101 LEU A CA 1
ATOM 791 C C . LEU A 1 101 ? 7.68 -5.336 -18.172 1 96.88 101 LEU A C 1
ATOM 793 O O . LEU A 1 101 ? 8.18 -4.777 -17.188 1 96.88 101 LEU A O 1
ATOM 797 N N . LYS A 1 102 ? 7.781 -4.93 -19.359 1 96.56 102 LYS A N 1
ATOM 798 C CA . LYS A 1 102 ? 8.469 -3.668 -19.641 1 96.56 102 LYS A CA 1
ATOM 799 C C . LYS A 1 102 ? 7.773 -2.504 -18.938 1 96.56 102 LYS A C 1
ATOM 801 O O . LYS A 1 102 ? 8.438 -1.635 -18.359 1 96.56 102 LYS A O 1
ATOM 806 N N . ALA A 1 103 ? 6.469 -2.447 -18.984 1 97.81 103 ALA A N 1
ATOM 807 C CA . ALA A 1 103 ? 5.707 -1.387 -18.344 1 97.81 103 ALA A CA 1
ATOM 808 C C . ALA A 1 103 ? 5.941 -1.393 -16.828 1 97.81 103 ALA A C 1
ATOM 810 O O . ALA A 1 103 ? 6.215 -0.349 -16.234 1 97.81 103 ALA A O 1
ATOM 811 N N . TRP A 1 104 ? 5.848 -2.551 -16.203 1 98 104 TRP A N 1
ATOM 812 C CA . TRP A 1 104 ? 6.105 -2.682 -14.781 1 98 104 TRP A CA 1
ATOM 813 C C . TRP A 1 104 ? 7.543 -2.293 -14.445 1 98 104 TRP A C 1
ATOM 815 O O . TRP A 1 104 ? 7.793 -1.625 -13.445 1 98 104 TRP A O 1
ATOM 825 N N . SER A 1 105 ? 8.445 -2.66 -15.289 1 96.56 105 SER A N 1
ATOM 826 C CA . SER A 1 105 ? 9.852 -2.332 -15.078 1 96.56 105 SER A CA 1
ATOM 827 C C . SER A 1 105 ? 10.086 -0.829 -15.164 1 96.56 105 SER A C 1
ATOM 829 O O . SER A 1 105 ? 10.953 -0.291 -14.477 1 96.56 105 SER A O 1
ATOM 831 N N . HIS A 1 106 ? 9.312 -0.225 -15.938 1 96.38 106 HIS A N 1
ATOM 832 C CA . HIS A 1 106 ? 9.484 1.211 -16.125 1 96.38 106 HIS A CA 1
ATOM 833 C C . HIS A 1 106 ? 9.039 1.986 -14.891 1 96.38 106 HIS A C 1
ATOM 835 O O . HIS A 1 106 ? 9.484 3.117 -14.672 1 96.38 106 HIS A O 1
ATOM 841 N N . ILE A 1 107 ? 8.18 1.403 -14.102 1 97.56 107 ILE A N 1
ATOM 842 C CA . ILE A 1 107 ? 7.758 2.121 -12.898 1 97.56 107 ILE A CA 1
ATOM 843 C C . ILE A 1 107 ? 8.812 1.963 -11.805 1 97.56 107 ILE A C 1
ATOM 845 O O . ILE A 1 107 ? 8.789 2.684 -10.805 1 97.56 107 ILE A O 1
ATOM 849 N N . MET A 1 108 ? 9.688 1.031 -11.961 1 97.38 108 MET A N 1
ATOM 850 C CA . MET A 1 108 ? 10.844 0.892 -11.078 1 97.38 108 MET A CA 1
ATOM 851 C C . MET A 1 108 ? 11.977 1.827 -11.508 1 97.38 108 MET A C 1
ATOM 853 O O . MET A 1 108 ? 12.469 1.732 -12.633 1 97.38 108 MET A O 1
ATOM 857 N N . PRO A 1 109 ? 12.336 2.695 -10.602 1 96.75 109 PRO A N 1
ATOM 858 C CA . PRO A 1 109 ? 13.43 3.596 -10.984 1 96.75 109 PRO A CA 1
ATOM 859 C C . PRO A 1 109 ? 14.734 2.854 -11.273 1 96.75 109 PRO A C 1
ATOM 861 O O . PRO A 1 109 ? 15 1.814 -10.664 1 96.75 109 PRO A O 1
ATOM 864 N N . VAL A 1 110 ? 15.531 3.465 -12.188 1 96 110 VAL A N 1
ATOM 865 C CA . VAL A 1 110 ? 16.891 2.961 -12.352 1 96 110 VAL A CA 1
ATOM 866 C C . VAL A 1 110 ? 17.609 2.979 -11.008 1 96 110 VAL A C 1
ATOM 868 O O . VAL A 1 110 ? 17.516 3.947 -10.25 1 96 110 VAL A O 1
ATOM 871 N N . GLY A 1 111 ? 18.312 1.947 -10.742 1 95.56 111 GLY A N 1
ATOM 872 C CA . GLY A 1 111 ? 18.891 1.758 -9.422 1 95.56 111 GLY A CA 1
ATOM 873 C C . GLY A 1 111 ? 18.062 0.866 -8.523 1 95.56 111 GLY A C 1
ATOM 874 O O . GLY A 1 111 ? 18.516 0.453 -7.453 1 95.56 111 GLY A O 1
ATOM 875 N N . ARG A 1 112 ? 16.766 0.635 -8.93 1 96.38 112 ARG A N 1
ATOM 876 C CA . ARG A 1 112 ? 15.82 -0.253 -8.266 1 96.38 112 ARG A CA 1
ATOM 877 C C . ARG A 1 112 ? 15.609 0.161 -6.812 1 96.38 112 ARG A C 1
ATOM 879 O O . ARG A 1 112 ? 15.469 -0.691 -5.934 1 96.38 112 ARG A O 1
ATOM 886 N N . GLY A 1 113 ? 15.703 1.464 -6.562 1 96.44 113 GLY A N 1
ATOM 887 C CA . GLY A 1 113 ? 15.383 2.023 -5.262 1 96.44 113 GLY A CA 1
ATOM 888 C C . GLY A 1 113 ? 16.547 1.999 -4.293 1 96.44 113 GLY A C 1
ATOM 889 O O . GLY A 1 113 ? 16.406 2.385 -3.131 1 96.44 113 GLY A O 1
ATOM 890 N N . LEU A 1 114 ? 17.719 1.437 -4.762 1 96.56 114 LEU A N 1
ATOM 891 C CA . LEU A 1 114 ? 18.922 1.509 -3.928 1 96.56 114 LEU A CA 1
ATOM 892 C C . LEU A 1 114 ? 19.531 2.902 -3.982 1 96.56 114 LEU A C 1
ATOM 894 O O . LEU A 1 114 ? 20.062 3.314 -5.02 1 96.56 114 LEU A O 1
ATOM 898 N N . VAL A 1 115 ? 19.516 3.639 -2.848 1 97.12 115 VAL A N 1
ATOM 899 C CA . VAL A 1 115 ? 19.938 5.031 -2.809 1 97.12 115 VAL A CA 1
ATOM 900 C C . VAL A 1 115 ? 20.984 5.223 -1.699 1 97.12 115 VAL A C 1
ATOM 902 O O . VAL A 1 115 ? 21.109 4.375 -0.811 1 97.12 115 VAL A O 1
ATOM 905 N N . MET A 1 116 ? 21.672 6.266 -1.821 1 96.62 116 MET A N 1
ATOM 906 C CA . MET A 1 116 ? 22.562 6.754 -0.769 1 96.62 116 MET A CA 1
ATOM 907 C C . MET A 1 116 ? 22.297 8.227 -0.475 1 96.62 116 MET A C 1
ATOM 909 O O . MET A 1 116 ? 21.969 8.992 -1.381 1 96.62 116 MET A O 1
ATOM 913 N N . VAL A 1 117 ? 22.312 8.555 0.798 1 94.88 117 VAL A N 1
ATOM 914 C CA . VAL A 1 117 ? 22.156 9.945 1.205 1 94.88 117 VAL A CA 1
ATOM 915 C C . VAL A 1 117 ? 23.422 10.422 1.928 1 94.88 117 VAL A C 1
ATOM 917 O O . VAL A 1 117 ? 24.266 9.617 2.297 1 94.88 117 VAL A O 1
ATOM 920 N N . ASN A 1 118 ? 23.5 11.742 1.977 1 89.44 118 ASN A N 1
ATOM 921 C CA . ASN A 1 118 ? 24.594 12.312 2.762 1 89.44 118 ASN A CA 1
ATOM 922 C C . ASN A 1 118 ? 24.422 12.023 4.25 1 89.44 118 ASN A C 1
ATOM 924 O O . ASN A 1 118 ? 23.391 12.375 4.84 1 89.44 118 ASN A O 1
ATOM 928 N N . SER A 1 119 ? 25.438 11.367 4.758 1 85.44 119 SER A N 1
ATOM 929 C CA . SER A 1 119 ? 25.344 10.914 6.145 1 85.44 119 SER A CA 1
ATOM 930 C C . SER A 1 119 ? 25.469 12.086 7.113 1 85.44 119 SER A C 1
ATOM 932 O O . SER A 1 119 ? 25.141 11.961 8.297 1 85.44 119 SER A O 1
ATOM 934 N N . SER A 1 120 ? 25.828 13.148 6.574 1 82.25 120 SER A N 1
ATOM 935 C CA . SER A 1 120 ? 26.016 14.305 7.453 1 82.25 120 SER A CA 1
ATOM 936 C C . SER A 1 120 ? 24.688 14.742 8.062 1 82.25 120 SER A C 1
ATOM 938 O O . SER A 1 120 ? 23.734 15.055 7.336 1 82.25 120 SER A O 1
ATOM 940 N N . GLY A 1 121 ? 24.562 14.672 9.312 1 78.62 121 GLY A N 1
ATOM 941 C CA . GLY A 1 121 ? 23.375 15.133 10.016 1 78.62 121 GLY A CA 1
ATOM 942 C C . GLY A 1 121 ? 22.297 14.055 10.141 1 78.62 121 GLY A C 1
ATOM 943 O O . GLY A 1 121 ? 21.203 14.32 10.641 1 78.62 121 GLY A O 1
ATOM 944 N N . LEU A 1 122 ? 22.609 12.953 9.586 1 85.94 122 LEU A N 1
ATOM 945 C CA . LEU A 1 122 ? 21.656 11.852 9.719 1 85.94 122 LEU A CA 1
ATOM 946 C C . LEU A 1 122 ? 21.656 11.305 11.141 1 85.94 122 LEU A C 1
ATOM 948 O O . LEU A 1 122 ? 22.703 10.922 11.664 1 85.94 122 LEU A O 1
ATOM 952 N N . PRO A 1 123 ? 20.531 11.492 11.758 1 85.5 123 PRO A N 1
ATOM 953 C CA . PRO A 1 123 ? 20.469 10.867 13.078 1 85.5 123 PRO A CA 1
ATOM 954 C C . PRO A 1 123 ? 20.656 9.352 13.023 1 85.5 123 PRO A C 1
ATOM 956 O O . PRO A 1 123 ? 20.562 8.75 11.953 1 85.5 123 PRO A O 1
ATOM 959 N N . PRO A 1 124 ? 21.062 8.836 14.211 1 88.69 124 PRO A N 1
ATOM 960 C CA . PRO A 1 124 ? 21.141 7.375 14.227 1 88.69 124 PRO A CA 1
ATOM 961 C C . PRO A 1 124 ? 19.844 6.707 13.766 1 88.69 124 PRO A C 1
ATOM 963 O O . PRO A 1 124 ? 18.766 7.137 14.156 1 88.69 124 PRO A O 1
ATOM 966 N N . GLN A 1 125 ? 20.016 5.812 12.875 1 89.5 125 GLN A N 1
ATOM 967 C CA . GLN A 1 125 ? 18.891 5.066 12.328 1 89.5 125 GLN A CA 1
ATOM 968 C C . GLN A 1 125 ? 19.031 3.572 12.586 1 89.5 125 GLN A C 1
ATOM 970 O O . GLN A 1 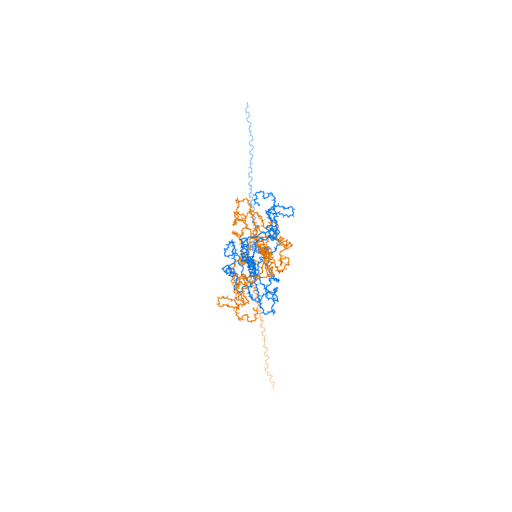125 ? 20.125 3.008 12.398 1 89.5 125 GLN A O 1
ATOM 975 N N . PRO A 1 126 ? 17.938 2.961 13.008 1 90.38 126 PRO A N 1
ATOM 976 C CA . PRO A 1 126 ? 18.016 1.501 13.094 1 90.38 126 PRO A CA 1
ATOM 977 C C . PRO A 1 126 ? 18.406 0.856 11.766 1 90.38 126 PRO A C 1
ATOM 979 O O . PRO A 1 126 ? 17.859 1.219 10.719 1 90.38 126 PRO A O 1
ATOM 982 N N . GLY A 1 127 ? 19.406 -0.024 11.836 1 90.5 127 GLY A N 1
ATOM 983 C CA . GLY A 1 127 ? 19.828 -0.748 10.648 1 90.5 127 GLY A CA 1
ATOM 984 C C . GLY A 1 127 ? 21 -0.094 9.945 1 90.5 127 GLY A C 1
ATOM 985 O O . GLY A 1 127 ? 21.656 -0.72 9.109 1 90.5 127 GLY A O 1
ATOM 986 N N . LEU A 1 128 ? 21.203 1.162 10.234 1 91.56 128 LEU A N 1
ATOM 987 C CA . LEU A 1 128 ? 22.344 1.855 9.672 1 91.56 128 LEU A CA 1
ATOM 988 C C . LEU A 1 128 ? 23.578 1.652 10.539 1 91.56 128 LEU A C 1
ATOM 990 O O . LEU A 1 128 ? 23.531 1.854 11.758 1 91.56 128 LEU A O 1
ATOM 994 N N . ASP A 1 129 ? 24.641 1.116 9.922 1 90.31 129 ASP A N 1
ATOM 995 C CA . ASP A 1 129 ? 25.906 0.909 10.617 1 90.31 129 ASP A CA 1
ATOM 996 C C . ASP A 1 129 ? 27.031 1.677 9.945 1 90.31 129 ASP A C 1
ATOM 998 O O . ASP A 1 129 ? 27.562 1.235 8.93 1 90.31 129 ASP A O 1
ATOM 1002 N N . PRO A 1 130 ? 27.453 2.73 10.492 1 88.19 130 PRO A N 1
ATOM 1003 C CA . PRO A 1 130 ? 28.5 3.557 9.875 1 88.19 130 PRO A CA 1
ATOM 1004 C C . PRO A 1 130 ? 29.859 2.869 9.844 1 88.19 130 PRO A C 1
ATOM 1006 O O . PRO A 1 130 ? 30.781 3.334 9.156 1 88.19 130 PRO A O 1
ATOM 1009 N N . LYS A 1 131 ? 29.969 1.815 10.547 1 90.25 131 LYS A N 1
ATOM 1010 C CA . LYS A 1 131 ? 31.25 1.103 10.578 1 90.25 131 LYS A CA 1
ATOM 1011 C C . LYS A 1 131 ? 31.438 0.255 9.328 1 90.25 131 LYS A C 1
ATOM 1013 O O . LYS A 1 131 ? 32.562 -0.154 9.008 1 90.25 131 LYS A O 1
ATOM 1018 N N . LEU A 1 132 ? 30.375 -0.077 8.703 1 92.38 132 LEU A N 1
ATOM 1019 C CA . LEU A 1 132 ? 30.422 -0.866 7.477 1 92.38 132 LEU A CA 1
ATOM 1020 C C . LEU A 1 132 ? 30.688 0.026 6.27 1 92.38 132 LEU A C 1
ATOM 1022 O O . LEU A 1 132 ? 30.234 1.171 6.227 1 92.38 132 LEU A O 1
ATOM 1026 N N . PRO A 1 133 ? 31.422 -0.514 5.305 1 93.62 133 PRO A N 1
ATOM 1027 C CA . PRO A 1 133 ? 31.703 0.279 4.105 1 93.62 133 PRO A CA 1
ATOM 1028 C C . PRO A 1 133 ? 30.531 0.299 3.123 1 93.62 133 PRO A C 1
ATOM 1030 O O . PRO A 1 133 ? 30.719 0.01 1.938 1 93.62 133 PRO A O 1
ATOM 1033 N N . ARG A 1 134 ? 29.406 0.689 3.574 1 93.69 134 ARG A N 1
ATOM 1034 C CA . ARG A 1 134 ? 28.203 0.669 2.756 1 93.69 134 ARG A CA 1
ATOM 1035 C C . ARG A 1 134 ? 27.641 2.076 2.57 1 93.69 134 ARG A C 1
ATOM 1037 O O . ARG A 1 134 ? 26.656 2.27 1.85 1 93.69 134 ARG A O 1
ATOM 1044 N N . GLY A 1 135 ? 28.312 3.084 3.256 1 93.12 135 GLY A N 1
ATOM 1045 C CA . GLY A 1 135 ? 27.719 4.41 3.246 1 93.12 135 GLY A CA 1
ATOM 1046 C C . GLY A 1 135 ? 26.312 4.441 3.838 1 93.12 135 GLY A C 1
ATOM 1047 O O . GLY A 1 135 ? 25.812 3.412 4.289 1 93.12 135 GLY A O 1
ATOM 1048 N N . ALA A 1 136 ? 25.703 5.637 3.908 1 94.69 136 ALA A N 1
ATOM 1049 C CA . ALA A 1 136 ? 24.297 5.758 4.285 1 94.69 136 ALA A CA 1
ATOM 1050 C C . ALA A 1 136 ? 23.391 5.406 3.111 1 94.69 136 ALA A C 1
ATOM 1052 O O . ALA A 1 136 ? 22.75 6.289 2.521 1 94.69 136 ALA A O 1
ATOM 1053 N N . SER A 1 137 ? 23.359 4.102 2.842 1 96.38 137 SER A N 1
ATOM 1054 C CA . SER A 1 137 ? 22.641 3.617 1.671 1 96.38 137 SER A CA 1
ATOM 1055 C C . SER A 1 137 ? 21.625 2.541 2.051 1 96.38 137 SER A C 1
ATOM 1057 O O . SER A 1 137 ? 21.734 1.924 3.113 1 96.38 137 SER A O 1
ATOM 1059 N N . GLY A 1 138 ? 20.609 2.408 1.27 1 96.5 138 GLY A N 1
ATOM 1060 C CA . GLY A 1 138 ? 19.578 1.401 1.468 1 96.5 138 GLY A CA 1
ATOM 1061 C C . GLY A 1 138 ? 18.531 1.396 0.372 1 96.5 138 GLY A C 1
ATOM 1062 O O . GLY A 1 138 ? 18.5 2.303 -0.463 1 96.5 138 GLY A O 1
ATOM 1063 N N . TRP A 1 139 ? 17.781 0.339 0.349 1 96.69 139 TRP A N 1
ATOM 1064 C CA . TRP A 1 139 ? 16.641 0.283 -0.543 1 96.69 139 TRP A CA 1
ATOM 1065 C C . TRP A 1 139 ? 15.461 1.075 0.03 1 96.69 139 TRP A C 1
ATOM 1067 O O . TRP A 1 139 ? 15.336 1.21 1.249 1 96.69 139 TRP A O 1
ATOM 1077 N N . THR A 1 140 ? 14.625 1.557 -0.844 1 97.25 140 THR A N 1
ATOM 1078 C CA . THR A 1 140 ? 13.477 2.334 -0.39 1 97.25 140 THR A CA 1
ATOM 1079 C C . THR A 1 140 ? 12.227 1.464 -0.333 1 97.25 140 THR A C 1
ATOM 1081 O O . THR A 1 140 ? 12.07 0.534 -1.127 1 97.25 140 THR A O 1
ATOM 1084 N N . GLY A 1 141 ? 11.383 1.844 0.585 1 97.62 141 GLY A N 1
ATOM 1085 C CA . GLY A 1 141 ? 10.164 1.072 0.808 1 97.62 141 GLY A CA 1
ATOM 1086 C C . GLY A 1 141 ? 9.305 0.938 -0.435 1 97.62 141 GLY A C 1
ATOM 1087 O O . GLY A 1 141 ? 8.766 -0.135 -0.708 1 97.62 141 GLY A O 1
ATOM 1088 N N . VAL A 1 142 ? 9.141 1.99 -1.185 1 98.44 142 VAL A N 1
ATOM 1089 C CA . VAL A 1 142 ? 8.258 1.967 -2.34 1 98.44 142 VAL A CA 1
ATOM 1090 C C . VAL A 1 142 ? 8.797 1.001 -3.391 1 98.44 142 VAL A C 1
ATOM 1092 O O . VAL A 1 142 ? 8.039 0.253 -4.008 1 98.44 142 VAL A O 1
ATOM 1095 N N . ALA A 1 143 ? 10.102 1.009 -3.656 1 98 143 ALA A N 1
ATOM 1096 C CA . ALA A 1 143 ? 10.703 0.084 -4.613 1 98 143 ALA A CA 1
ATOM 1097 C C . ALA A 1 143 ? 10.523 -1.363 -4.16 1 98 143 ALA A C 1
ATOM 1099 O O . ALA A 1 143 ? 10.211 -2.238 -4.969 1 98 143 ALA A O 1
ATOM 1100 N N . HIS A 1 144 ? 10.742 -1.569 -2.887 1 98.12 144 HIS A N 1
ATOM 1101 C CA . HIS A 1 144 ? 10.57 -2.895 -2.303 1 98.12 144 HIS A CA 1
ATOM 1102 C C . HIS A 1 144 ? 9.133 -3.385 -2.467 1 98.12 144 HIS A C 1
ATOM 1104 O O . HIS A 1 144 ? 8.906 -4.523 -2.887 1 98.12 144 HIS A O 1
ATOM 1110 N N . GLN A 1 145 ? 8.188 -2.537 -2.17 1 98.69 145 GLN A N 1
ATOM 1111 C CA . GLN A 1 145 ? 6.777 -2.881 -2.283 1 98.69 145 GLN A CA 1
ATOM 1112 C C . GLN A 1 145 ? 6.406 -3.223 -3.725 1 98.69 145 GLN A C 1
ATOM 1114 O O . GLN A 1 145 ? 5.715 -4.215 -3.975 1 98.69 145 GLN A O 1
ATOM 1119 N N . LEU A 1 146 ? 6.852 -2.418 -4.656 1 98.69 146 LEU A N 1
ATOM 1120 C CA . LEU A 1 146 ? 6.547 -2.652 -6.062 1 98.69 146 LEU A CA 1
ATOM 1121 C C . LEU A 1 146 ? 7.16 -3.965 -6.539 1 98.69 146 LEU A C 1
ATOM 1123 O O . LEU A 1 146 ? 6.512 -4.734 -7.254 1 98.69 146 LEU A O 1
ATOM 1127 N N . HIS A 1 147 ? 8.391 -4.23 -6.156 1 98 147 HIS A N 1
ATOM 1128 C CA . HIS A 1 147 ? 9.047 -5.496 -6.461 1 98 147 HIS A CA 1
ATOM 1129 C C . HIS A 1 147 ? 8.25 -6.676 -5.91 1 98 147 HIS A C 1
ATOM 1131 O O . HIS A 1 147 ? 8.008 -7.652 -6.625 1 98 147 HIS A O 1
ATOM 1137 N N . CYS A 1 148 ? 7.848 -6.551 -4.656 1 98.44 148 CYS A N 1
ATOM 1138 C CA . CYS A 1 148 ? 7.094 -7.617 -4.008 1 98.44 148 CYS A CA 1
ATOM 1139 C C . CYS A 1 148 ? 5.77 -7.859 -4.727 1 98.44 148 CYS A C 1
ATOM 1141 O O . CYS A 1 148 ? 5.402 -9.008 -4.992 1 98.44 148 CYS A O 1
ATOM 1143 N N . LEU A 1 149 ? 5.098 -6.766 -5.016 1 98.81 149 LEU A N 1
ATOM 1144 C CA . LEU A 1 149 ? 3.793 -6.883 -5.656 1 98.81 149 LEU A CA 1
ATOM 1145 C C . LEU A 1 149 ? 3.906 -7.625 -6.984 1 98.81 149 LEU A C 1
ATOM 1147 O O . LEU A 1 149 ? 3.168 -8.578 -7.23 1 98.81 149 LEU A O 1
ATOM 1151 N N . TYR A 1 150 ? 4.848 -7.238 -7.797 1 98.69 150 TYR A N 1
ATOM 1152 C CA . TYR A 1 150 ? 4.977 -7.883 -9.102 1 98.69 150 TYR A CA 1
ATOM 1153 C C . TYR A 1 150 ? 5.457 -9.32 -8.953 1 98.69 150 TYR A C 1
ATOM 1155 O O . TYR A 1 150 ? 5.062 -10.195 -9.727 1 98.69 150 TYR A O 1
ATOM 1163 N N . SER A 1 151 ? 6.324 -9.594 -7.988 1 98.12 151 SER A N 1
ATOM 1164 C CA . SER A 1 151 ? 6.797 -10.953 -7.758 1 98.12 151 SER A CA 1
ATOM 1165 C C . SER A 1 151 ? 5.637 -11.906 -7.5 1 98.12 151 SER A C 1
ATOM 1167 O O . SER A 1 151 ? 5.664 -13.055 -7.941 1 98.12 151 SER A O 1
ATOM 1169 N N . THR A 1 152 ? 4.625 -11.453 -6.781 1 98.5 152 THR A N 1
ATOM 1170 C CA . THR A 1 152 ? 3.475 -12.312 -6.52 1 98.5 152 THR A CA 1
ATOM 1171 C C . THR A 1 152 ? 2.682 -12.555 -7.797 1 98.5 152 THR A C 1
ATOM 1173 O O . THR A 1 152 ? 2.193 -13.664 -8.031 1 98.5 152 THR A O 1
ATOM 1176 N N . LYS A 1 153 ? 2.547 -11.484 -8.625 1 98.69 153 LYS A N 1
ATOM 1177 C CA . LYS A 1 153 ? 1.895 -11.648 -9.922 1 98.69 153 LYS A CA 1
ATOM 1178 C C . LYS A 1 153 ? 2.662 -12.633 -10.805 1 98.69 153 LYS A C 1
ATOM 1180 O O . LYS A 1 153 ? 2.07 -13.547 -11.383 1 98.69 153 LYS A O 1
ATOM 1185 N N . HIS A 1 154 ? 3.965 -12.414 -10.875 1 97.56 154 HIS A N 1
ATOM 1186 C CA . HIS A 1 154 ? 4.848 -13.266 -11.656 1 97.56 154 HIS A CA 1
ATOM 1187 C C . HIS A 1 154 ? 4.719 -14.727 -11.242 1 97.56 154 HIS A C 1
ATOM 1189 O O . HIS A 1 154 ? 4.559 -15.609 -12.086 1 97.56 154 HIS A O 1
ATOM 1195 N N . ALA A 1 155 ? 4.781 -15 -9.961 1 96.25 155 ALA A N 1
ATOM 1196 C CA . ALA A 1 155 ? 4.719 -16.359 -9.438 1 96.25 155 ALA A CA 1
ATOM 1197 C C . ALA A 1 155 ? 3.367 -17 -9.742 1 96.25 155 ALA A C 1
ATOM 1199 O O . ALA A 1 155 ? 3.299 -18.172 -10.125 1 96.25 155 ALA A O 1
ATOM 1200 N N . PHE A 1 156 ? 2.266 -16.266 -9.578 1 97 156 PHE A N 1
ATOM 1201 C CA . PHE A 1 156 ? 0.936 -16.781 -9.891 1 97 156 PHE A CA 1
ATOM 1202 C C . PHE A 1 156 ? 0.854 -17.219 -11.352 1 97 156 PHE A C 1
ATOM 1204 O O . PHE A 1 156 ? 0.439 -18.344 -11.641 1 97 156 PHE A O 1
ATOM 1211 N N . TYR A 1 157 ? 1.27 -16.328 -12.242 1 95.75 157 TYR A N 1
ATOM 1212 C CA . TYR A 1 157 ? 1.123 -16.625 -13.664 1 95.75 157 TYR A CA 1
ATOM 1213 C C . TYR A 1 157 ? 2.098 -17.703 -14.109 1 95.75 157 TYR A C 1
ATOM 1215 O O . TYR A 1 157 ? 1.818 -18.453 -15.047 1 95.75 157 TYR A O 1
ATOM 1223 N N . ASP A 1 158 ? 3.279 -17.719 -13.453 1 93.75 158 ASP A N 1
ATOM 1224 C CA . ASP A 1 158 ? 4.176 -18.844 -13.727 1 93.75 158 ASP A CA 1
ATOM 1225 C C . ASP A 1 158 ? 3.484 -20.172 -13.461 1 93.75 158 ASP A C 1
ATOM 1227 O O . ASP A 1 158 ? 3.514 -21.078 -14.305 1 93.75 158 ASP A O 1
ATOM 1231 N N . LEU A 1 159 ? 2.812 -20.312 -12.336 1 91.88 159 LEU A N 1
ATOM 1232 C CA . LEU A 1 159 ? 2.068 -21.516 -12.008 1 91.88 159 LEU A CA 1
ATOM 1233 C C . LEU A 1 159 ? 0.889 -21.703 -12.961 1 91.88 159 LEU A C 1
ATOM 1235 O O . LEU A 1 159 ? 0.623 -22.812 -13.414 1 91.88 159 LEU A O 1
ATOM 1239 N N . TYR A 1 160 ? 0.179 -20.609 -13.156 1 90.88 160 TYR A N 1
ATOM 1240 C CA . TYR A 1 160 ? -1.019 -20.656 -13.984 1 90.88 160 TYR A CA 1
ATOM 1241 C C . TYR A 1 160 ? -0.699 -21.188 -15.375 1 90.88 160 TYR A C 1
ATOM 1243 O O . TYR A 1 160 ? -1.438 -22.016 -15.914 1 90.88 160 TYR A O 1
ATOM 1251 N N . TYR A 1 161 ? 0.4 -20.734 -15.945 1 88.5 161 TYR A N 1
ATOM 1252 C CA . TYR A 1 161 ? 0.773 -21.109 -17.312 1 88.5 161 TYR A CA 1
ATOM 1253 C C . TYR A 1 161 ? 1.314 -22.531 -17.344 1 88.5 161 TYR A C 1
ATOM 1255 O O . TYR A 1 161 ? 1.253 -23.203 -18.391 1 88.5 161 TYR A O 1
ATOM 1263 N N . ASN A 1 162 ? 1.75 -23 -16.312 1 83.38 162 ASN A N 1
ATOM 1264 C CA . ASN A 1 162 ? 2.371 -24.312 -16.297 1 83.38 162 ASN A CA 1
ATOM 1265 C C . ASN A 1 162 ? 1.451 -25.359 -15.672 1 83.38 162 ASN A C 1
ATOM 1267 O O . ASN A 1 162 ? 1.86 -26.5 -15.453 1 83.38 162 ASN A O 1
ATOM 1271 N N . ARG A 1 163 ? 0.208 -25.016 -15.414 1 78.81 163 ARG A N 1
ATOM 1272 C CA . ARG A 1 163 ? -0.724 -25.922 -14.742 1 78.81 163 ARG A CA 1
ATOM 1273 C C . ARG A 1 163 ? -1.193 -27.031 -15.68 1 78.81 163 ARG A C 1
ATOM 1275 O O . ARG A 1 163 ? -1.277 -26.828 -16.891 1 78.81 163 ARG A O 1
ATOM 1282 N N . THR A 1 164 ? -1.268 -28.25 -15.273 1 68.38 164 THR A N 1
ATOM 1283 C CA . THR A 1 164 ? -1.685 -29.359 -16.109 1 68.38 164 THR A CA 1
ATOM 1284 C C . THR A 1 164 ? -3.139 -29.734 -15.844 1 68.38 164 THR A C 1
ATOM 1286 O O . THR A 1 164 ? -3.73 -30.531 -16.578 1 68.38 164 THR A O 1
ATOM 1289 N N . GLY A 1 165 ? -3.924 -28.984 -14.93 1 62.38 165 GLY A N 1
ATOM 1290 C CA . GLY A 1 165 ? -5.316 -29.344 -14.703 1 62.38 165 GLY A CA 1
ATOM 1291 C C . GLY A 1 165 ? -6.086 -28.266 -13.953 1 62.38 165 GLY A C 1
ATOM 1292 O O . GLY A 1 165 ? -5.488 -27.359 -13.367 1 62.38 165 GLY A O 1
ATOM 1293 N N . ASP A 1 166 ? -7.32 -28.078 -14.32 1 60.34 166 ASP A N 1
ATOM 1294 C CA . ASP A 1 166 ? -8.141 -27.031 -13.719 1 60.34 166 ASP A CA 1
ATOM 1295 C C . ASP A 1 166 ? -8.891 -27.547 -12.5 1 60.34 166 ASP A C 1
ATOM 1297 O O . ASP A 1 166 ? -9.414 -26.766 -11.695 1 60.34 166 ASP A O 1
ATOM 1301 N N . LYS A 1 167 ? -9.484 -28.766 -12.656 1 59.5 167 LYS A N 1
ATOM 1302 C CA . LYS A 1 167 ? -10.633 -29.062 -11.805 1 59.5 167 LYS A CA 1
ATOM 1303 C C . LYS A 1 167 ? -10.188 -29.422 -10.391 1 59.5 167 LYS A C 1
ATOM 1305 O O . LYS A 1 167 ? -9.602 -30.484 -10.172 1 59.5 167 LYS A O 1
ATOM 1310 N N . THR A 1 168 ? -9.766 -28.516 -9.547 1 68.44 168 THR A N 1
ATOM 1311 C CA . THR A 1 168 ? -9.453 -28.859 -8.164 1 68.44 168 THR A CA 1
ATOM 1312 C C . THR A 1 168 ? -10.344 -28.078 -7.207 1 68.44 168 THR A C 1
ATOM 1314 O O . THR A 1 168 ? -11.023 -27.125 -7.613 1 68.44 168 THR A O 1
ATOM 1317 N N . THR A 1 169 ? -10.719 -28.703 -6.074 1 82.94 169 THR A N 1
ATOM 1318 C CA . THR A 1 169 ? -11.406 -28.031 -4.973 1 82.94 169 THR A CA 1
ATOM 1319 C C . THR A 1 169 ? -10.719 -26.719 -4.621 1 82.94 169 THR A C 1
ATOM 1321 O O . THR A 1 169 ? -9.531 -26.703 -4.277 1 82.94 169 THR A O 1
ATOM 1324 N N . PRO A 1 170 ? -11.484 -25.734 -4.711 1 89.81 170 PRO A N 1
ATOM 1325 C CA . PRO A 1 170 ? -10.867 -24.438 -4.391 1 89.81 170 PRO A CA 1
ATOM 1326 C C . PRO A 1 170 ? -10.414 -24.344 -2.938 1 89.81 170 PRO A C 1
ATOM 1328 O O . PRO A 1 170 ? -11.094 -24.859 -2.039 1 89.81 170 PRO A O 1
ATOM 1331 N N . LEU A 1 171 ? -9.297 -23.812 -2.756 1 92.69 171 LEU A N 1
ATOM 1332 C CA . LEU A 1 171 ? -8.797 -23.531 -1.413 1 92.69 171 LEU A CA 1
ATOM 1333 C C . LEU A 1 171 ? -9.797 -22.719 -0.61 1 92.69 171 LEU A C 1
ATOM 1335 O O . LEU A 1 171 ? -10.266 -21.672 -1.08 1 92.69 171 LEU A O 1
ATOM 1339 N N . PHE A 1 172 ? -10.273 -23.141 0.626 1 92.38 172 PHE A N 1
ATOM 1340 C CA . PHE A 1 172 ? -11.25 -22.547 1.527 1 92.38 172 PHE A CA 1
ATOM 1341 C C . PHE A 1 172 ? -12.617 -22.453 0.858 1 92.38 172 PHE A C 1
ATOM 1343 O O . PHE A 1 172 ? -13.469 -21.656 1.273 1 92.38 172 PHE A O 1
ATOM 1350 N N . GLY A 1 173 ? -12.797 -23.172 -0.266 1 90.44 173 GLY A N 1
ATOM 1351 C CA . GLY A 1 173 ? -14.07 -23.172 -0.97 1 90.44 173 GLY A CA 1
ATOM 1352 C C . GLY A 1 173 ? -14.328 -21.875 -1.727 1 90.44 173 GLY A C 1
ATOM 1353 O O . GLY A 1 173 ? -15.469 -21.578 -2.076 1 90.44 173 GLY A O 1
ATOM 1354 N N . VAL A 1 174 ? -13.344 -21.047 -1.873 1 91.31 174 VAL A N 1
ATOM 1355 C CA . VAL A 1 174 ? -13.469 -19.766 -2.562 1 91.31 174 VAL A CA 1
ATOM 1356 C C . VAL A 1 174 ? -12.758 -19.844 -3.91 1 91.31 174 VAL A C 1
ATOM 1358 O O . VAL A 1 174 ? -11.594 -20.234 -3.982 1 91.31 174 VAL A O 1
ATOM 1361 N N . SER A 1 175 ? -13.469 -19.453 -4.941 1 91.5 175 SER A N 1
ATOM 1362 C CA . SER A 1 175 ? -12.883 -19.438 -6.277 1 91.5 175 SER A CA 1
ATOM 1363 C C . SER A 1 175 ? -12.203 -18.094 -6.566 1 91.5 175 SER A C 1
ATOM 1365 O O . SER A 1 175 ? -12.328 -17.156 -5.785 1 91.5 175 SER A O 1
ATOM 1367 N N . TRP A 1 176 ? -11.43 -18.125 -7.613 1 92.38 176 TRP A N 1
ATOM 1368 C CA . TRP A 1 176 ? -10.781 -16.906 -8.078 1 92.38 176 TRP A CA 1
ATOM 1369 C C . TRP A 1 176 ? -10.938 -16.734 -9.586 1 92.38 176 TRP A C 1
ATOM 1371 O O . TRP A 1 176 ? -11.211 -17.703 -10.297 1 92.38 176 TRP A O 1
ATOM 1381 N N . GLN A 1 177 ? -10.867 -15.438 -10.039 1 94.38 177 GLN A N 1
ATOM 1382 C CA . GLN A 1 177 ? -10.961 -15.094 -11.461 1 94.38 177 GLN A CA 1
ATOM 1383 C C . GLN A 1 177 ? -9.781 -14.219 -11.891 1 94.38 177 GLN A C 1
ATOM 1385 O O . GLN A 1 177 ? -9.359 -13.336 -11.141 1 94.38 177 GLN A O 1
ATOM 1390 N N . LEU A 1 178 ? -9.281 -14.453 -13.133 1 96.25 178 LEU A N 1
ATOM 1391 C CA . LEU A 1 178 ? -8.125 -13.727 -13.648 1 96.25 178 LEU A CA 1
ATOM 1392 C C . LEU A 1 178 ? -8.406 -12.227 -13.68 1 96.25 178 LEU A C 1
ATOM 1394 O O . LEU A 1 178 ? -7.539 -11.422 -13.312 1 96.25 178 LEU A O 1
ATOM 1398 N N . GLU A 1 179 ? -9.586 -11.867 -14.117 1 96.12 179 GLU A N 1
ATOM 1399 C CA . GLU A 1 179 ? -9.938 -10.453 -14.203 1 96.12 179 GLU A CA 1
ATOM 1400 C C . GLU A 1 179 ? -9.867 -9.781 -12.836 1 96.12 179 GLU A C 1
ATOM 1402 O O . GLU A 1 179 ? -9.375 -8.656 -12.711 1 96.12 179 GLU A O 1
ATOM 1407 N N . HIS A 1 180 ? -10.359 -10.445 -11.828 1 96.5 180 HIS A N 1
ATOM 1408 C CA . HIS A 1 180 ? -10.305 -9.93 -10.461 1 96.5 180 HIS A CA 1
ATOM 1409 C C . HIS A 1 180 ? -8.867 -9.797 -9.977 1 96.5 180 HIS A C 1
ATOM 1411 O O . HIS A 1 180 ? -8.484 -8.766 -9.43 1 96.5 180 HIS A O 1
ATOM 1417 N N . LEU A 1 181 ? -8.102 -10.805 -10.203 1 98.12 181 LEU A N 1
ATOM 1418 C CA . LEU A 1 181 ? -6.711 -10.789 -9.75 1 98.12 181 LEU A CA 1
ATOM 1419 C C . LEU A 1 181 ? -5.918 -9.695 -10.461 1 98.12 181 LEU A C 1
ATOM 1421 O O . LEU A 1 181 ? -5.121 -9 -9.836 1 98.12 181 LEU A O 1
ATOM 1425 N N . ASN A 1 182 ? -6.133 -9.57 -11.758 1 98.31 182 ASN A N 1
ATOM 1426 C CA . ASN A 1 182 ? -5.469 -8.508 -12.5 1 98.31 182 ASN A CA 1
ATOM 1427 C C . ASN A 1 182 ? -5.887 -7.125 -12 1 98.31 182 ASN A C 1
ATOM 1429 O O . ASN A 1 182 ? -5.062 -6.215 -11.906 1 98.31 182 ASN A O 1
ATOM 1433 N N . HIS A 1 183 ? -7.117 -6.957 -11.711 1 97.81 183 HIS A N 1
ATOM 1434 C CA . HIS A 1 183 ? -7.586 -5.754 -11.031 1 97.81 183 HIS A CA 1
ATOM 1435 C C . HIS A 1 183 ? -6.816 -5.516 -9.734 1 97.81 183 HIS A C 1
ATOM 1437 O O . HIS A 1 183 ? -6.371 -4.398 -9.469 1 97.81 183 HIS A O 1
ATOM 1443 N N . CYS A 1 184 ? -6.684 -6.555 -8.906 1 98.44 184 CYS A N 1
ATOM 1444 C CA . CYS A 1 184 ? -6.035 -6.449 -7.605 1 98.44 184 CYS A CA 1
ATOM 1445 C C . CYS A 1 184 ? -4.605 -5.949 -7.746 1 98.44 184 CYS A C 1
ATOM 1447 O O . CYS A 1 184 ? -4.195 -5.02 -7.051 1 98.44 184 CYS A O 1
ATOM 1449 N N . TRP A 1 185 ? -3.83 -6.512 -8.672 1 98.75 185 TRP A N 1
ATOM 1450 C CA . TRP A 1 185 ? -2.436 -6.113 -8.836 1 98.75 185 TRP A CA 1
ATOM 1451 C C . TRP A 1 185 ? -2.338 -4.676 -9.336 1 98.75 185 TRP A C 1
ATOM 1453 O O . TRP A 1 185 ? -1.489 -3.91 -8.867 1 98.75 185 TRP A O 1
ATOM 1463 N N . ASP A 1 186 ? -3.197 -4.305 -10.273 1 98.69 186 ASP A N 1
ATOM 1464 C CA . ASP A 1 186 ? -3.178 -2.928 -10.758 1 98.69 186 ASP A CA 1
ATOM 1465 C C . ASP A 1 186 ? -3.607 -1.951 -9.672 1 98.69 186 ASP A C 1
ATOM 1467 O O . ASP A 1 186 ? -3.014 -0.881 -9.516 1 98.69 186 ASP A O 1
ATOM 1471 N N . TYR A 1 187 ? -4.664 -2.279 -8.977 1 98.56 187 TYR A N 1
ATOM 1472 C CA . TYR A 1 187 ? -5.195 -1.406 -7.938 1 98.56 187 TYR A CA 1
ATOM 1473 C C . TYR A 1 187 ? -4.16 -1.172 -6.844 1 98.56 187 TYR A C 1
ATOM 1475 O O . TYR A 1 187 ? -3.887 -0.028 -6.469 1 98.56 187 TYR A O 1
ATOM 1483 N N . VAL A 1 188 ? -3.506 -2.232 -6.336 1 98.69 188 VAL A N 1
ATOM 1484 C CA . VAL A 1 188 ? -2.514 -2.117 -5.273 1 98.69 188 VAL A CA 1
ATOM 1485 C C . VAL A 1 188 ? -1.275 -1.393 -5.801 1 98.69 188 VAL A C 1
ATOM 1487 O O . VAL A 1 188 ? -0.681 -0.576 -5.094 1 98.69 188 VAL A O 1
ATOM 1490 N N . ARG A 1 189 ? -0.898 -1.646 -7.078 1 98.75 189 ARG A N 1
ATOM 1491 C CA . ARG A 1 189 ? 0.201 -0.917 -7.703 1 98.75 189 ARG A CA 1
ATOM 1492 C C . ARG A 1 189 ? -0.024 0.589 -7.625 1 98.75 189 ARG A C 1
ATOM 1494 O O . ARG A 1 189 ? 0.852 1.329 -7.172 1 98.75 189 ARG A O 1
ATOM 1501 N N . GLN A 1 190 ? -1.188 0.997 -8.039 1 98.44 190 GLN A N 1
ATOM 1502 C CA . GLN A 1 190 ? -1.487 2.424 -8.094 1 98.44 190 GLN A CA 1
ATOM 1503 C C . GLN A 1 190 ? -1.556 3.025 -6.691 1 98.44 190 GLN A C 1
ATOM 1505 O O . GLN A 1 190 ? -1.148 4.168 -6.48 1 98.44 190 GLN A O 1
ATOM 1510 N N . THR A 1 191 ? -2.049 2.248 -5.727 1 98.06 191 THR A N 1
ATOM 1511 C CA . THR A 1 191 ? -2.164 2.803 -4.383 1 98.06 191 THR A CA 1
ATOM 1512 C C . THR A 1 191 ? -0.796 2.879 -3.709 1 98.06 191 THR A C 1
ATOM 1514 O O . THR A 1 191 ? -0.538 3.791 -2.92 1 98.06 191 THR A O 1
ATOM 1517 N N . ILE A 1 192 ? 0.138 1.953 -4.039 1 98.5 192 ILE A N 1
ATOM 1518 C CA . ILE A 1 192 ? 1.521 2.047 -3.584 1 98.5 192 ILE A CA 1
ATOM 1519 C C . ILE A 1 192 ? 2.16 3.318 -4.137 1 98.5 192 ILE A C 1
ATOM 1521 O O . ILE A 1 192 ? 2.824 4.055 -3.406 1 98.5 192 ILE A O 1
ATOM 1525 N N . MET A 1 193 ? 1.914 3.627 -5.398 1 98.31 193 MET A N 1
ATOM 1526 C CA . MET A 1 193 ? 2.49 4.793 -6.055 1 98.31 193 MET A CA 1
ATOM 1527 C C . MET A 1 193 ? 1.815 6.078 -5.582 1 98.31 193 MET A C 1
ATOM 1529 O O . MET A 1 193 ? 2.418 7.152 -5.621 1 98.31 193 MET A O 1
ATOM 1533 N N . CYS A 1 194 ? 0.543 5.945 -5.176 1 98 194 CYS A N 1
ATOM 1534 C CA . CYS A 1 194 ? -0.207 7.078 -4.637 1 98 194 CYS A CA 1
ATOM 1535 C C . CYS A 1 194 ? 0.348 7.508 -3.287 1 98 194 CYS A C 1
ATOM 1537 O O . CYS A 1 194 ? 0.395 8.703 -2.982 1 98 194 CYS A O 1
ATOM 1539 N N . ASN A 1 195 ? 0.726 6.605 -2.453 1 96.38 195 ASN A N 1
ATOM 1540 C CA . ASN A 1 195 ? 1.31 6.875 -1.144 1 96.38 195 ASN A CA 1
ATOM 1541 C C . ASN A 1 195 ? 2.627 6.129 -0.953 1 96.38 195 ASN A C 1
ATOM 1543 O O . ASN A 1 195 ? 2.729 5.246 -0.099 1 96.38 195 ASN A O 1
ATOM 1547 N N . PRO A 1 196 ? 3.605 6.594 -1.688 1 97.62 196 PRO A N 1
ATOM 1548 C CA . PRO A 1 196 ? 4.875 5.859 -1.663 1 97.62 196 PRO A CA 1
ATOM 1549 C C . PRO A 1 196 ? 5.535 5.875 -0.287 1 97.62 196 PRO A C 1
ATOM 1551 O O . PRO A 1 196 ? 5.605 6.922 0.358 1 97.62 196 PRO A O 1
ATOM 1554 N N . ASP A 1 197 ? 5.938 4.699 0.169 1 97.06 197 ASP A N 1
ATOM 1555 C CA . ASP A 1 197 ? 6.75 4.559 1.374 1 97.06 197 ASP A CA 1
ATOM 1556 C C . ASP A 1 197 ? 8.203 4.938 1.102 1 97.06 197 ASP A C 1
ATOM 1558 O O . ASP A 1 197 ? 8.922 4.215 0.407 1 97.06 197 ASP A O 1
ATOM 1562 N N . LEU A 1 198 ? 8.688 5.969 1.721 1 95.81 198 LEU A N 1
ATOM 1563 C CA . LEU A 1 198 ? 10.008 6.492 1.394 1 95.81 198 LEU A CA 1
ATOM 1564 C C . LEU A 1 198 ? 11.023 6.113 2.467 1 95.81 198 LEU A C 1
ATOM 1566 O O . LEU A 1 198 ? 12.117 6.676 2.516 1 95.81 198 LEU A O 1
ATOM 1570 N N . THR A 1 199 ? 10.594 5.188 3.293 1 95.56 199 THR A N 1
ATOM 1571 C CA . THR A 1 199 ? 11.516 4.629 4.273 1 95.56 199 THR A CA 1
ATOM 1572 C C . THR A 1 199 ? 12.758 4.059 3.592 1 95.56 199 THR A C 1
ATOM 1574 O O . THR A 1 199 ? 12.648 3.352 2.588 1 95.56 199 THR A O 1
ATOM 1577 N N . VAL A 1 200 ? 13.914 4.453 4.098 1 95.56 200 VAL A N 1
ATOM 1578 C CA . VAL A 1 200 ? 15.148 3.828 3.617 1 95.56 200 VAL A CA 1
ATOM 1579 C C . VAL A 1 200 ? 15.469 2.605 4.473 1 95.56 200 VAL A C 1
ATOM 1581 O O . VAL A 1 200 ? 15.602 2.711 5.695 1 95.56 200 VAL A O 1
ATOM 1584 N N . GLU A 1 201 ? 15.523 1.522 3.811 1 96.5 201 GLU A N 1
ATOM 1585 C CA . GLU A 1 201 ? 15.945 0.279 4.453 1 96.5 201 GLU A CA 1
ATOM 1586 C C . GLU A 1 201 ? 17.453 0.111 4.395 1 96.5 201 GLU A C 1
ATOM 1588 O O . GLU A 1 201 ? 17.984 -0.532 3.486 1 96.5 201 GLU A O 1
ATOM 1593 N N . TRP A 1 202 ? 18.078 0.59 5.348 1 96 202 TRP A N 1
ATOM 1594 C CA . TRP A 1 202 ? 19.516 0.819 5.391 1 96 202 TRP A CA 1
ATOM 1595 C C . TRP A 1 202 ? 20.281 -0.492 5.234 1 96 202 TRP A C 1
ATOM 1597 O O . TRP A 1 202 ? 19.875 -1.527 5.758 1 96 202 TRP A O 1
ATOM 1607 N N . ARG A 1 203 ? 21.391 -0.399 4.59 1 95.12 203 ARG A N 1
ATOM 1608 C CA . ARG A 1 203 ? 22.281 -1.55 4.438 1 95.12 203 ARG A CA 1
ATOM 1609 C C . ARG A 1 203 ? 23.203 -1.688 5.641 1 95.12 203 ARG A C 1
ATOM 1611 O O . ARG A 1 203 ? 24.156 -0.914 5.793 1 95.12 203 ARG A O 1
ATOM 1618 N N . GLY A 1 204 ? 22.844 -2.543 6.52 1 92.56 204 GLY A N 1
ATOM 1619 C CA . GLY A 1 204 ? 23.672 -2.867 7.668 1 92.56 204 GLY A CA 1
ATOM 1620 C C . GLY A 1 204 ? 24.188 -4.297 7.656 1 92.56 204 GLY A C 1
ATOM 1621 O O . GLY A 1 204 ? 24.594 -4.805 6.609 1 92.56 204 GLY A O 1
ATOM 1622 N N . ALA A 1 205 ? 24.203 -4.883 8.852 1 88.31 205 ALA A N 1
ATOM 1623 C CA . ALA A 1 205 ? 24.609 -6.285 8.953 1 88.31 205 ALA A CA 1
ATOM 1624 C C . ALA A 1 205 ? 23.641 -7.18 8.172 1 88.31 205 ALA A C 1
ATOM 1626 O O . ALA A 1 205 ? 24.078 -8.148 7.539 1 88.31 205 ALA A O 1
ATOM 1627 N N . MET A 1 206 ? 22.375 -6.785 8.344 1 87.56 206 MET A N 1
ATOM 1628 C CA . MET A 1 206 ? 21.328 -7.375 7.512 1 87.56 206 MET A CA 1
ATOM 1629 C C . MET A 1 206 ? 20.75 -6.344 6.555 1 87.56 206 MET A C 1
ATOM 1631 O O . MET A 1 206 ? 20.703 -5.156 6.871 1 87.56 206 MET A O 1
ATOM 1635 N N . GLU A 1 207 ? 20.516 -6.832 5.312 1 88.31 207 GLU A N 1
ATOM 1636 C CA . GLU A 1 207 ? 19.953 -5.883 4.352 1 88.31 207 GLU A CA 1
ATOM 1637 C C . GLU A 1 207 ? 18.891 -6.539 3.48 1 88.31 207 GLU A C 1
ATOM 1639 O O . GLU A 1 207 ? 18.844 -7.766 3.361 1 88.31 207 GLU A O 1
ATOM 1644 N N . GLY A 1 208 ? 18.031 -5.688 3.049 1 85.06 208 GLY A N 1
ATOM 1645 C CA . GLY A 1 208 ? 17.094 -6.117 2.023 1 85.06 208 GLY A CA 1
ATOM 1646 C C . GLY A 1 208 ? 15.898 -6.875 2.582 1 85.06 208 GLY A C 1
ATOM 1647 O O . GLY A 1 208 ? 15.164 -7.527 1.838 1 85.06 208 GLY A O 1
ATOM 1648 N N . THR A 1 209 ? 15.609 -6.84 3.873 1 91.69 209 THR A N 1
ATOM 1649 C CA . THR A 1 209 ? 14.555 -7.664 4.445 1 91.69 209 THR A CA 1
ATOM 1650 C C . THR A 1 209 ? 13.258 -6.871 4.57 1 91.69 209 THR A C 1
ATOM 1652 O O . THR A 1 209 ? 12.172 -7.449 4.648 1 91.69 209 THR A O 1
ATOM 1655 N N . GLY A 1 210 ? 13.43 -5.52 4.652 1 95.38 210 GLY A N 1
ATOM 1656 C CA . GLY A 1 210 ? 12.258 -4.691 4.906 1 95.38 210 GLY A CA 1
ATOM 1657 C C . GLY A 1 210 ? 11.883 -4.625 6.375 1 95.38 210 GLY A C 1
ATOM 1658 O O . GLY A 1 210 ? 11.031 -3.82 6.766 1 95.38 210 GLY A O 1
ATOM 1659 N N . TRP A 1 211 ? 12.555 -5.398 7.23 1 97 211 TRP A N 1
ATOM 1660 C CA . TRP A 1 211 ? 12.234 -5.48 8.656 1 97 211 TRP A CA 1
ATOM 1661 C C . TRP A 1 211 ? 13.258 -4.715 9.484 1 97 211 TRP A C 1
ATOM 1663 O O . TRP A 1 211 ? 14.438 -4.645 9.125 1 97 211 TRP A O 1
ATOM 1673 N N . GLY A 1 212 ? 12.781 -4.109 10.594 1 94.94 212 GLY A N 1
ATOM 1674 C CA . GLY A 1 212 ? 13.703 -3.553 11.57 1 94.94 212 GLY A CA 1
ATOM 1675 C C . GLY A 1 212 ? 14.016 -2.088 11.328 1 94.94 212 GLY A C 1
ATOM 1676 O O . GLY A 1 212 ? 14.844 -1.5 12.031 1 94.94 212 GLY A O 1
ATOM 1677 N N . TYR A 1 213 ? 13.352 -1.479 10.438 1 95.06 213 TYR A N 1
ATOM 1678 C CA . TYR A 1 213 ? 13.625 -0.087 10.102 1 95.06 213 TYR A CA 1
ATOM 1679 C C . TYR A 1 213 ? 12.516 0.826 10.617 1 95.06 213 TYR A C 1
ATOM 1681 O O . TYR A 1 213 ? 11.344 0.438 10.641 1 95.06 213 TYR A O 1
ATOM 1689 N N . GLU A 1 214 ? 12.898 1.961 10.969 1 93.06 214 GLU A N 1
ATOM 1690 C CA . GLU A 1 214 ? 11.922 2.939 11.445 1 93.06 214 GLU A CA 1
ATOM 1691 C C . GLU A 1 214 ? 11.156 3.562 10.281 1 93.06 214 GLU A C 1
ATOM 1693 O O . GLU A 1 214 ? 11.742 3.871 9.242 1 93.06 214 GLU A O 1
ATOM 1698 N N . ARG A 1 215 ? 9.883 3.688 10.453 1 94.25 215 ARG A N 1
ATOM 1699 C CA . ARG A 1 215 ? 9.039 4.309 9.438 1 94.25 215 ARG A CA 1
ATOM 1700 C C . ARG A 1 215 ? 7.926 5.129 10.086 1 94.25 215 ARG A C 1
ATOM 1702 O O . ARG A 1 215 ? 7.602 4.934 11.258 1 94.25 215 ARG A O 1
ATOM 1709 N N . GLN A 1 216 ? 7.438 6.062 9.32 1 92 216 GLN A N 1
ATOM 1710 C CA . GLN A 1 216 ? 6.305 6.879 9.734 1 92 216 GLN A CA 1
ATOM 1711 C C . GLN A 1 216 ? 4.988 6.273 9.258 1 92 216 GLN A C 1
ATOM 1713 O O . GLN A 1 216 ? 4.793 6.059 8.062 1 92 216 GLN A O 1
ATOM 1718 N N . CYS A 1 217 ? 4.16 5.98 10.273 1 96.94 217 CYS A N 1
ATOM 1719 C CA . CYS A 1 217 ? 2.885 5.324 10.016 1 96.94 217 CYS A CA 1
ATOM 1720 C C . CYS A 1 217 ? 1.733 6.113 10.625 1 96.94 217 CYS A C 1
ATOM 1722 O O . CYS A 1 217 ? 1.942 7.191 11.188 1 96.94 217 CYS A O 1
ATOM 1724 N N . LYS A 1 218 ? 0.545 5.68 10.344 1 96.31 218 LYS A N 1
ATOM 1725 C CA . LYS A 1 218 ? -0.654 6.059 11.086 1 96.31 218 LYS A CA 1
ATOM 1726 C C . LYS A 1 218 ? -1.102 4.941 12.023 1 96.31 218 LYS A C 1
ATOM 1728 O O . LYS A 1 218 ? -1.031 3.762 11.664 1 96.31 218 LYS A O 1
ATOM 1733 N N . LYS A 1 219 ? -1.578 5.402 13.18 1 96.5 219 LYS A N 1
ATOM 1734 C CA . LYS A 1 219 ? -2.074 4.391 14.109 1 96.5 219 LYS A CA 1
ATOM 1735 C C . LYS A 1 219 ? -3.23 3.604 13.5 1 96.5 219 LYS A C 1
ATOM 1737 O O . LYS A 1 219 ? -4.227 4.188 13.078 1 96.5 219 LYS A O 1
ATOM 1742 N N . TRP A 1 220 ? -3.133 2.326 13.555 1 97.44 220 TRP A N 1
ATOM 1743 C CA . TRP A 1 220 ? -4.094 1.438 12.906 1 97.44 220 TRP A CA 1
ATOM 1744 C C . TRP A 1 220 ? -5.367 1.316 13.734 1 97.44 220 TRP A C 1
ATOM 1746 O O . TRP A 1 220 ? -6.477 1.361 13.195 1 97.44 220 TRP A O 1
ATOM 1756 N N . GLU A 1 221 ? -5.27 1.247 15.016 1 96.94 221 GLU A N 1
ATOM 1757 C CA . GLU A 1 221 ? -6.383 0.883 15.891 1 96.94 221 GLU A CA 1
ATOM 1758 C C . GLU A 1 221 ? -7.496 1.927 15.828 1 96.94 221 GLU A C 1
ATOM 1760 O O . GLU A 1 221 ? -8.672 1.582 15.672 1 96.94 221 GLU A O 1
ATOM 1765 N N . PRO A 1 222 ? -7.156 3.209 15.93 1 96.81 222 PRO A N 1
ATOM 1766 C CA . PRO A 1 222 ? -8.234 4.191 15.82 1 96.81 222 PRO A CA 1
ATOM 1767 C C . PRO A 1 222 ? -8.945 4.145 14.469 1 96.81 222 PRO A C 1
ATOM 1769 O O . PRO A 1 222 ? -10.148 4.398 14.391 1 96.81 222 PRO A O 1
ATOM 1772 N N . ILE A 1 223 ? -8.25 3.848 13.43 1 97.69 223 ILE A N 1
ATOM 1773 C CA . ILE A 1 223 ? -8.828 3.73 12.094 1 97.69 223 ILE A CA 1
ATOM 1774 C C . ILE A 1 223 ? -9.727 2.496 12.031 1 97.69 223 ILE A C 1
ATOM 1776 O O . ILE A 1 223 ? -10.859 2.57 11.555 1 97.69 223 ILE A O 1
ATOM 1780 N N . TYR A 1 224 ? -9.258 1.367 12.547 1 97.94 224 TYR A N 1
ATOM 1781 C CA . TYR A 1 224 ? -10.016 0.123 12.641 1 97.94 224 TYR A CA 1
ATOM 1782 C C . TYR A 1 224 ? -11.328 0.336 13.383 1 97.94 224 TYR A C 1
ATOM 1784 O O . TYR A 1 224 ? -12.391 -0.049 12.891 1 97.94 224 TYR A O 1
ATOM 1792 N N . ASP A 1 225 ? -11.242 0.996 14.469 1 96.75 225 ASP A N 1
ATOM 1793 C CA . ASP A 1 225 ? -12.414 1.274 15.289 1 96.75 225 ASP A CA 1
ATOM 1794 C C . ASP A 1 225 ? -13.414 2.154 14.547 1 96.75 225 ASP A C 1
ATOM 1796 O O . ASP A 1 225 ? -14.625 1.922 14.609 1 96.75 225 ASP A O 1
ATOM 1800 N N . TRP A 1 226 ? -12.898 3.141 13.938 1 97.12 226 TRP A N 1
ATOM 1801 C CA . TRP A 1 226 ? -13.773 4.031 13.18 1 97.12 226 TRP A CA 1
ATOM 1802 C C . TRP A 1 226 ? -14.516 3.271 12.086 1 97.12 226 TRP A C 1
ATOM 1804 O O . TRP A 1 226 ? -15.711 3.477 11.875 1 97.12 226 TRP A O 1
ATOM 1814 N N . LEU A 1 227 ? -13.828 2.367 11.383 1 97.94 227 LEU A N 1
ATOM 1815 C CA . LEU A 1 227 ? -14.43 1.578 10.312 1 97.94 227 LEU A CA 1
ATOM 1816 C C . LEU A 1 227 ? -15.531 0.68 10.852 1 97.94 227 LEU A C 1
ATOM 1818 O O . LEU A 1 227 ? -16.609 0.601 10.266 1 97.94 227 LEU A O 1
ATOM 1822 N N . GLU A 1 228 ? -15.312 0.051 11.938 1 97.56 228 GLU A N 1
ATOM 1823 C CA . GLU A 1 228 ? -16.312 -0.821 12.531 1 97.56 228 GLU A CA 1
ATOM 1824 C C . GLU A 1 228 ? -17.516 -0.019 13.031 1 97.56 228 GLU A C 1
ATOM 1826 O O . GLU A 1 228 ? -18.672 -0.441 12.859 1 97.56 228 GLU A O 1
ATOM 1831 N N . LYS A 1 229 ? -17.234 1.097 13.555 1 97 229 LYS A N 1
ATOM 1832 C CA . LYS A 1 229 ? -18.297 1.918 14.133 1 97 229 LYS A CA 1
ATOM 1833 C C . LYS A 1 229 ? -19.203 2.486 13.055 1 97 229 LYS A C 1
ATOM 1835 O O . LYS A 1 229 ? -20.406 2.652 13.266 1 97 229 LYS A O 1
ATOM 1840 N N . HIS A 1 230 ? -18.672 2.748 11.906 1 97.44 230 HIS A N 1
ATOM 1841 C CA . HIS A 1 230 ? -19.438 3.41 10.859 1 97.44 230 HIS A CA 1
ATOM 1842 C C . HIS A 1 230 ? -19.906 2.412 9.805 1 97.44 230 HIS A C 1
ATOM 1844 O O . HIS A 1 230 ? -20.375 2.807 8.734 1 97.44 230 HIS A O 1
ATOM 1850 N N . ARG A 1 231 ? -19.797 1.151 10.102 1 97.44 231 ARG A N 1
ATOM 1851 C CA . ARG A 1 231 ? -20.188 0.103 9.172 1 97.44 231 ARG A CA 1
ATOM 1852 C C . ARG A 1 231 ? -21.703 0.096 8.969 1 97.44 231 ARG A C 1
ATOM 1854 O O . ARG A 1 231 ? -22.453 0.575 9.82 1 97.44 231 ARG A O 1
ATOM 1861 N N . ILE A 1 232 ? -22.078 -0.562 7.805 1 96.75 232 ILE A N 1
ATOM 1862 C CA . ILE A 1 232 ? -23.516 -0.662 7.582 1 96.75 232 ILE A CA 1
ATOM 1863 C C . ILE A 1 232 ? -23.891 -2.117 7.316 1 96.75 232 ILE A C 1
ATOM 1865 O O . ILE A 1 232 ? -25.016 -2.404 6.902 1 96.75 232 ILE A O 1
ATOM 1869 N N . THR A 1 233 ? -22.984 -3.033 7.469 1 95.31 233 THR A N 1
ATOM 1870 C CA . THR A 1 233 ? -23.188 -4.477 7.445 1 95.31 233 THR A CA 1
ATOM 1871 C C . THR A 1 233 ? -22.328 -5.164 8.5 1 95.31 233 THR A C 1
ATOM 1873 O O . THR A 1 233 ? -21.438 -4.539 9.094 1 95.31 233 THR A O 1
ATOM 1876 N N . ASN A 1 234 ? -22.625 -6.418 8.75 1 95.12 234 ASN A N 1
ATOM 1877 C CA . ASN A 1 234 ? -21.797 -7.211 9.648 1 95.12 234 ASN A CA 1
ATOM 1878 C C . ASN A 1 234 ? -21.062 -8.32 8.906 1 95.12 234 ASN A C 1
ATOM 1880 O O . ASN A 1 234 ? -20.75 -9.359 9.492 1 95.12 234 ASN A O 1
ATOM 1884 N N . ASP A 1 235 ? -20.859 -8.047 7.617 1 94.25 235 ASP A N 1
ATOM 1885 C CA . ASP A 1 235 ? -20.016 -8.969 6.859 1 94.25 235 ASP A CA 1
ATOM 1886 C C . ASP A 1 235 ? -18.625 -9.047 7.465 1 94.25 235 ASP A C 1
ATOM 1888 O O . ASP A 1 235 ? -18.125 -8.07 8.023 1 94.25 235 ASP A O 1
ATOM 1892 N N . ARG A 1 236 ? -18.047 -10.297 7.328 1 93 236 ARG A N 1
ATOM 1893 C CA . ARG A 1 236 ? -16.734 -10.523 7.926 1 93 236 ARG A CA 1
ATOM 1894 C C . ARG A 1 236 ? -15.82 -11.273 6.965 1 93 236 ARG A C 1
ATOM 1896 O O . ARG A 1 236 ? -16.297 -11.891 6.008 1 93 236 ARG A O 1
ATOM 1903 N N . GLY A 1 237 ? -14.523 -11.125 7.312 1 94.5 237 GLY A N 1
ATOM 1904 C CA . GLY A 1 237 ? -13.562 -11.961 6.605 1 94.5 237 GLY A CA 1
ATOM 1905 C C . GLY A 1 237 ? -12.82 -11.211 5.52 1 94.5 237 GLY A C 1
ATOM 1906 O O . GLY A 1 237 ? -13.367 -10.297 4.895 1 94.5 237 GLY A O 1
ATOM 1907 N N . ILE A 1 238 ? -11.633 -11.672 5.246 1 96.75 238 ILE A N 1
ATOM 1908 C CA . ILE A 1 238 ? -10.773 -11.062 4.238 1 96.75 238 ILE A CA 1
ATOM 1909 C C . ILE A 1 238 ? -11.234 -11.492 2.844 1 96.75 238 ILE A C 1
ATOM 1911 O O . ILE A 1 238 ? -11.07 -10.75 1.875 1 96.75 238 ILE A O 1
ATOM 1915 N N . LEU A 1 239 ? -11.758 -12.734 2.738 1 94.31 239 LEU A N 1
ATOM 1916 C CA . LEU A 1 239 ? -12.383 -13.242 1.523 1 94.31 239 LEU A CA 1
ATOM 1917 C C . LEU A 1 239 ? -13.906 -13.18 1.631 1 94.31 239 LEU A C 1
ATOM 1919 O O . LEU A 1 239 ? -14.461 -13.281 2.729 1 94.31 239 LEU A O 1
ATOM 1923 N N . ALA A 1 240 ? -14.469 -12.75 0.629 1 76.12 240 ALA A N 1
ATOM 1924 C CA . ALA A 1 240 ? -15.93 -12.828 0.651 1 76.12 240 ALA A CA 1
ATOM 1925 C C . ALA A 1 240 ? -16.406 -14.273 0.522 1 76.12 240 ALA A C 1
ATOM 1927 O O . ALA A 1 240 ? -16.203 -14.906 -0.515 1 76.12 240 ALA A O 1
ATOM 1928 N N . THR A 1 241 ? -16.406 -14.852 1.904 1 63.5 241 THR A N 1
ATOM 1929 C CA . THR A 1 241 ? -16.891 -16.234 1.907 1 63.5 241 THR A CA 1
ATOM 1930 C C . THR A 1 241 ? -18.406 -16.281 2.027 1 63.5 241 THR A C 1
ATOM 1932 O O . THR A 1 241 ? -19 -15.586 2.871 1 63.5 241 THR A O 1
ATOM 1935 N N . GLY A 1 242 ? -18.969 -16.875 1.059 1 58.06 242 GLY A N 1
ATOM 1936 C CA . GLY A 1 242 ? -20.391 -17.109 1.122 1 58.06 242 GLY A CA 1
ATOM 1937 C C . GLY A 1 242 ? -21.203 -15.945 0.586 1 58.06 242 GLY A C 1
ATOM 1938 O O . GLY A 1 242 ? -20.672 -14.859 0.354 1 58.06 242 GLY A O 1
ATOM 1939 N N . TYR A 1 243 ? -22.234 -16.078 -0.04 1 56.31 243 TYR A N 1
ATOM 1940 C CA . TYR A 1 243 ? -23.078 -15.195 -0.839 1 56.31 243 TYR A CA 1
ATOM 1941 C C . TYR A 1 243 ? -23.969 -14.336 0.052 1 56.31 243 TYR A C 1
ATOM 1943 O O . TYR A 1 243 ? -24.5 -13.312 -0.39 1 56.31 243 TYR A O 1
ATOM 1951 N N . GLU A 1 244 ? -24 -14.656 1.34 1 67.38 244 GLU A N 1
ATOM 1952 C CA . GLU A 1 244 ? -25.109 -13.914 1.947 1 67.38 244 GLU A CA 1
ATOM 1953 C C . GLU A 1 244 ? -24.594 -12.773 2.822 1 67.38 244 GLU A C 1
ATOM 1955 O O . GLU A 1 244 ? -23.734 -12.984 3.688 1 67.38 244 GLU A O 1
ATOM 1960 N N . SER A 1 245 ? -24.875 -11.594 2.506 1 78.12 245 SER A N 1
ATOM 1961 C CA . SER A 1 245 ? -24.609 -10.398 3.299 1 78.12 245 SER A CA 1
ATOM 1962 C C . SER A 1 245 ? -25.266 -10.477 4.668 1 78.12 245 SER A C 1
ATOM 1964 O O . SER A 1 245 ? -26.406 -10.945 4.781 1 78.12 245 SER A O 1
ATOM 1966 N N . LYS A 1 246 ? -24.531 -10.164 5.684 1 89.19 246 LYS A N 1
ATOM 1967 C CA . LYS A 1 246 ? -25.062 -10.109 7.043 1 89.19 246 LYS A CA 1
ATOM 1968 C C . LYS A 1 246 ? -25.562 -8.703 7.379 1 89.19 246 LYS A C 1
ATOM 1970 O O . LYS A 1 246 ? -24.781 -7.75 7.367 1 89.19 246 LYS A O 1
ATOM 1975 N N . PRO A 1 247 ? -26.812 -8.648 7.688 1 92.31 247 PRO A N 1
ATOM 1976 C CA . PRO A 1 247 ? -27.344 -7.324 8.008 1 92.31 247 PRO A CA 1
ATOM 1977 C C . PRO A 1 247 ? -26.672 -6.691 9.219 1 92.31 247 PRO A C 1
ATOM 1979 O O . PRO A 1 247 ? -26.094 -7.402 10.055 1 92.31 247 PRO A O 1
ATOM 1982 N N . LEU A 1 248 ? -26.781 -5.391 9.266 1 95.44 248 LEU A N 1
ATOM 1983 C CA . LEU A 1 248 ? -26.188 -4.652 10.375 1 95.44 248 LEU A CA 1
ATOM 1984 C C . LEU A 1 248 ? -26.766 -5.113 11.711 1 95.44 248 LEU A C 1
ATOM 1986 O O . LEU A 1 248 ? -27.984 -5.203 11.867 1 95.44 248 LEU A O 1
ATOM 1990 N N . ASP A 1 249 ? -25.906 -5.465 12.57 1 93.62 249 ASP A N 1
ATOM 1991 C CA . ASP A 1 249 ? -26.219 -5.828 13.945 1 93.62 249 ASP A CA 1
ATOM 1992 C C . ASP A 1 249 ? -25.25 -5.16 14.922 1 93.62 249 ASP A C 1
ATOM 1994 O O . ASP A 1 249 ? -24.062 -5.492 14.961 1 93.62 249 ASP A O 1
ATOM 1998 N N . VAL A 1 250 ? -25.781 -4.23 15.719 1 94.06 250 VAL A N 1
ATOM 1999 C CA . VAL A 1 250 ? -24.906 -3.447 16.578 1 94.06 250 VAL A CA 1
ATOM 2000 C C . VAL A 1 250 ? -24.984 -3.965 18.016 1 94.06 250 VAL A C 1
ATOM 2002 O O . VAL A 1 250 ? -24.516 -3.309 18.953 1 94.06 250 VAL A O 1
ATOM 2005 N N . SER A 1 251 ? -25.609 -5.086 18.25 1 92.69 251 SER A N 1
ATOM 2006 C CA . SER A 1 251 ? -25.781 -5.633 19.594 1 92.69 251 SER A CA 1
ATOM 2007 C C . SER A 1 251 ? -24.453 -6.109 20.172 1 92.69 251 SER A C 1
ATOM 2009 O O . SER A 1 251 ? -24.188 -5.926 21.359 1 92.69 251 SER A O 1
ATOM 2011 N N . GLU A 1 252 ? -23.641 -6.676 19.328 1 88.88 252 GLU A N 1
ATOM 2012 C CA . GLU A 1 252 ? -22.375 -7.215 19.797 1 88.88 252 GLU A CA 1
ATOM 2013 C C . GLU A 1 252 ? -21.234 -6.211 19.578 1 88.88 252 GLU A C 1
ATOM 2015 O O . GLU A 1 252 ? -20.359 -6.062 20.438 1 88.88 252 GLU A O 1
ATOM 2020 N N . ILE A 1 253 ? -21.266 -5.562 18.453 1 90.5 253 ILE A N 1
ATOM 2021 C CA . ILE A 1 253 ? -20.281 -4.547 18.109 1 90.5 253 ILE A CA 1
ATOM 2022 C C . ILE A 1 253 ? -20.969 -3.207 17.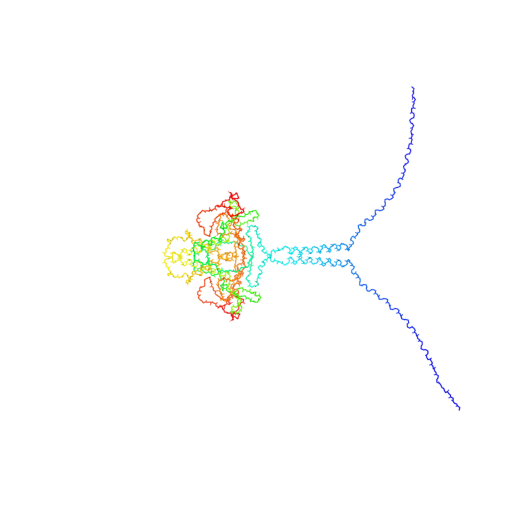875 1 90.5 253 ILE A C 1
ATOM 2024 O O . ILE A 1 253 ? -21.672 -3.025 16.875 1 90.5 253 ILE A O 1
ATOM 2028 N N . PRO A 1 254 ? -20.703 -2.342 18.75 1 92.69 254 PRO A N 1
ATOM 2029 C CA . PRO A 1 254 ? -21.422 -1.064 18.656 1 92.69 254 PRO A CA 1
ATOM 2030 C C . PRO A 1 254 ? -21.094 -0.29 17.391 1 92.69 254 PRO A C 1
ATOM 2032 O O . PRO A 1 254 ? -19.984 -0.408 16.859 1 92.69 254 PRO A O 1
ATOM 2035 N N . GLY A 1 255 ? -22.094 0.456 16.875 1 94.88 255 GLY A N 1
ATOM 2036 C CA . GLY A 1 255 ? -21.953 1.308 15.703 1 94.88 255 GLY A CA 1
ATOM 2037 C C . GLY A 1 255 ? -22.719 2.611 15.828 1 94.88 255 GLY A C 1
ATOM 2038 O O . GLY A 1 255 ? -23.484 2.807 16.781 1 94.88 255 GLY A O 1
ATOM 2039 N N . VAL A 1 256 ? -22.438 3.496 14.883 1 95.12 256 VAL A N 1
ATOM 2040 C CA . VAL A 1 256 ? -23.062 4.812 14.945 1 95.12 256 VAL A CA 1
ATOM 2041 C C . VAL A 1 256 ? -24.438 4.758 14.289 1 95.12 256 VAL A C 1
ATOM 2043 O O . VAL A 1 256 ? -25.297 5.598 14.57 1 95.12 256 VAL A O 1
ATOM 2046 N N . TRP A 1 257 ? -24.656 3.746 13.453 1 95.94 257 TRP A N 1
ATOM 2047 C CA . TRP A 1 257 ? -25.922 3.605 12.75 1 95.94 257 TRP A CA 1
ATOM 2048 C C . TRP A 1 257 ? -26.781 2.514 13.383 1 95.94 257 TRP A C 1
ATOM 2050 O O . TRP A 1 257 ? -26.25 1.586 14 1 95.94 257 TRP A O 1
ATOM 2060 N N . SER A 1 258 ? -28.078 2.645 13.227 1 92.62 258 SER A N 1
ATOM 2061 C CA . SER A 1 258 ? -29.031 1.611 13.617 1 92.62 258 SER A CA 1
ATOM 2062 C C . SER A 1 258 ? -29.781 1.069 12.406 1 92.62 258 SER A C 1
ATOM 2064 O O . SER A 1 258 ? -29.656 1.604 11.305 1 92.62 258 SER A O 1
ATOM 2066 N N . SER A 1 259 ? -30.547 -0.028 12.703 1 89.56 259 SER A N 1
ATOM 2067 C CA . SER A 1 259 ? -31.359 -0.591 11.633 1 89.56 259 SER A CA 1
ATOM 2068 C C . SER A 1 259 ? -32.344 0.436 11.094 1 89.56 259 SER A C 1
ATOM 2070 O O . SER A 1 259 ? -32.688 0.418 9.906 1 89.56 259 SER A O 1
ATOM 2072 N N . LYS A 1 260 ? -32.781 1.334 11.891 1 91.56 260 LYS A N 1
ATOM 2073 C CA . LYS A 1 260 ? -33.719 2.375 11.477 1 91.56 260 LYS A CA 1
ATOM 2074 C C . LYS A 1 260 ? -33.062 3.367 10.523 1 91.56 260 LYS A C 1
ATOM 2076 O O . LYS A 1 260 ? -33.688 3.838 9.578 1 91.56 260 LYS A O 1
ATOM 2081 N N . ASP A 1 261 ? -31.812 3.699 10.789 1 93.5 261 ASP A N 1
ATOM 2082 C CA . ASP A 1 261 ? -31.078 4.625 9.938 1 93.5 261 ASP A CA 1
ATOM 2083 C C . ASP A 1 261 ? -30.891 4.051 8.531 1 93.5 261 ASP A C 1
ATOM 2085 O O . ASP A 1 261 ? -30.688 4.797 7.574 1 93.5 261 ASP A O 1
ATOM 2089 N N . LEU A 1 262 ? -30.984 2.674 8.414 1 94.5 262 LEU A N 1
ATOM 2090 C CA . LEU A 1 262 ? -30.672 2.016 7.152 1 94.5 262 LEU A CA 1
ATOM 2091 C C . LEU A 1 262 ? -31.953 1.591 6.434 1 94.5 262 LEU A C 1
ATOM 2093 O O . LEU A 1 262 ? -31.891 0.92 5.398 1 94.5 262 LEU A O 1
ATOM 2097 N N . GLU A 1 263 ? -33.062 1.916 6.969 1 92.5 263 GLU A N 1
ATOM 2098 C CA . GLU A 1 263 ? -34.344 1.446 6.457 1 92.5 263 GLU A CA 1
ATOM 2099 C C . GLU A 1 263 ? -34.5 1.79 4.977 1 92.5 263 GLU A C 1
ATOM 2101 O O . GLU A 1 263 ? -35.062 1.004 4.211 1 92.5 263 GLU A O 1
ATOM 2106 N N . ASP A 1 264 ? -34 2.967 4.543 1 90.81 264 ASP A N 1
ATOM 2107 C CA . ASP A 1 264 ? -34.188 3.414 3.164 1 90.81 264 ASP A CA 1
ATOM 2108 C C . ASP A 1 264 ? -32.875 3.283 2.375 1 90.81 264 ASP A C 1
ATOM 2110 O O . ASP A 1 264 ? -32.719 3.902 1.32 1 90.81 264 ASP A O 1
ATOM 2114 N N . ILE A 1 265 ? -31.969 2.512 2.941 1 92.69 265 ILE A N 1
ATOM 2115 C CA . ILE A 1 265 ? -30.672 2.332 2.295 1 92.69 265 ILE A CA 1
ATOM 2116 C C . ILE A 1 265 ? -30.562 0.915 1.738 1 92.69 265 ILE A C 1
ATOM 2118 O O . ILE A 1 265 ? -30.812 -0.06 2.451 1 92.69 265 ILE A O 1
ATOM 2122 N N . ASP A 1 266 ? -30.266 0.794 0.51 1 91.19 266 ASP A N 1
ATOM 2123 C CA . ASP A 1 266 ? -30.016 -0.492 -0.137 1 91.19 266 ASP A CA 1
ATOM 2124 C C . ASP A 1 266 ? -28.625 -1.017 0.176 1 91.19 266 ASP A C 1
ATOM 2126 O O . ASP A 1 266 ? -27.625 -0.502 -0.344 1 91.19 266 ASP A O 1
ATOM 2130 N N . VAL A 1 267 ? -28.562 -2.014 1.031 1 88 267 VAL A N 1
ATOM 2131 C CA . VAL A 1 267 ? -27.266 -2.535 1.458 1 88 267 VAL A CA 1
ATOM 2132 C C . VAL A 1 267 ? -27.047 -3.926 0.866 1 88 267 VAL A C 1
ATOM 2134 O O . VAL A 1 267 ? -27.969 -4.738 0.822 1 88 267 VAL A O 1
ATOM 2137 N N . MET B 1 1 ? 89.125 106.688 60.719 1 27.03 1 MET B N 1
ATOM 2138 C CA . MET B 1 1 ? 87.75 106.875 61.094 1 27.03 1 MET B CA 1
ATOM 2139 C C . MET B 1 1 ? 86.812 106.062 60.156 1 27.03 1 MET B C 1
ATOM 2141 O O . MET B 1 1 ? 87.125 105.875 59 1 27.03 1 MET B O 1
ATOM 2145 N N . GLN B 1 2 ? 85.75 105.312 60.656 1 28.09 2 GLN B N 1
ATOM 2146 C CA . GLN B 1 2 ? 85.25 103.938 60.562 1 28.09 2 GLN B CA 1
ATOM 2147 C C . GLN B 1 2 ? 84.188 103.812 59.469 1 28.09 2 GLN B C 1
ATOM 2149 O O . GLN B 1 2 ? 83.5 102.812 59.344 1 28.09 2 GLN B O 1
ATOM 2154 N N . PRO B 1 3 ? 84.062 104.625 58.344 1 31.7 3 PRO B N 1
ATOM 2155 C CA . PRO B 1 3 ? 82.688 105 57.938 1 31.7 3 PRO B CA 1
ATOM 2156 C C . PRO B 1 3 ? 81.938 103.75 57.406 1 31.7 3 PRO B C 1
ATOM 2158 O O . PRO B 1 3 ? 82.5 103 56.625 1 31.7 3 PRO B O 1
ATOM 2161 N N . GLN B 1 4 ? 80.875 103.25 58.125 1 29.81 4 GLN B N 1
ATOM 2162 C CA . GLN B 1 4 ? 80 102.125 58.25 1 29.81 4 GLN B CA 1
ATOM 2163 C C . GLN B 1 4 ? 79 102.125 57.094 1 29.81 4 GLN B C 1
ATOM 2165 O O . GLN B 1 4 ? 78.125 103 57 1 29.81 4 GLN B O 1
ATOM 2170 N N . GLN B 1 5 ? 79.5 101.688 55.938 1 24.73 5 GLN B N 1
ATOM 2171 C CA . GLN B 1 5 ? 78.75 101.875 54.688 1 24.73 5 GLN B CA 1
ATOM 2172 C C . GLN B 1 5 ? 77.312 101.375 54.812 1 24.73 5 GLN B C 1
ATOM 2174 O O . GLN B 1 5 ? 77 100.688 55.719 1 24.73 5 GLN B O 1
ATOM 2179 N N . LYS B 1 6 ? 76.688 100.812 53.719 1 27.27 6 LYS B N 1
ATOM 2180 C CA . LYS B 1 6 ? 75.688 101.125 52.656 1 27.27 6 LYS B CA 1
ATOM 2181 C C . LYS B 1 6 ? 74.5 100.188 52.781 1 27.27 6 LYS B C 1
ATOM 2183 O O . LYS B 1 6 ? 73.625 100.188 51.906 1 27.27 6 LYS B O 1
ATOM 2188 N N . GLN B 1 7 ? 74.375 99.25 53.844 1 28.28 7 GLN B N 1
ATOM 2189 C CA . GLN B 1 7 ? 73.688 98 53.406 1 28.28 7 GLN B CA 1
ATOM 2190 C C . GLN B 1 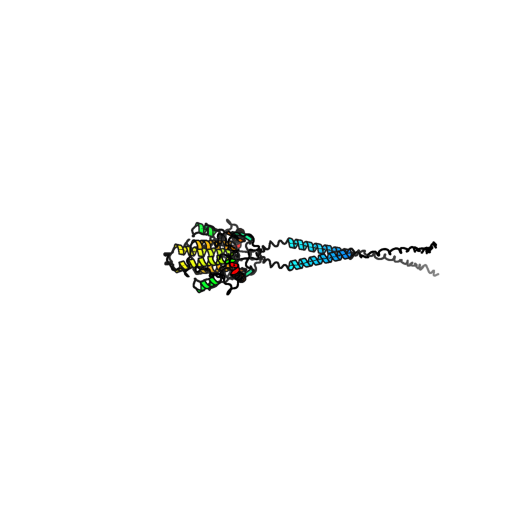7 ? 72.188 98.188 53.344 1 28.28 7 GLN B C 1
ATOM 2192 O O . GLN B 1 7 ? 71.5 98.25 54.375 1 28.28 7 GLN B O 1
ATOM 2197 N N . TYR B 1 8 ? 71.688 99.25 52.688 1 26.19 8 TYR B N 1
ATOM 2198 C CA . TYR B 1 8 ? 70.312 99.562 52.875 1 26.19 8 TYR B CA 1
ATOM 2199 C C . TYR B 1 8 ? 69.438 98.375 52.469 1 26.19 8 TYR B C 1
ATOM 2201 O O . TYR B 1 8 ? 69.75 97.688 51.531 1 26.19 8 TYR B O 1
ATOM 2209 N N . LYS B 1 9 ? 68.562 97.875 53.406 1 28.77 9 LYS B N 1
ATOM 2210 C CA . LYS B 1 9 ? 67.562 96.812 53.688 1 28.77 9 LYS B CA 1
ATOM 2211 C C . LYS B 1 9 ? 66.312 97 52.844 1 28.77 9 LYS B C 1
ATOM 2213 O O . LYS B 1 9 ? 65.438 97.812 53.156 1 28.77 9 LYS B O 1
ATOM 2218 N N . ASP B 1 10 ? 66.375 97.312 51.5 1 26.52 10 ASP B N 1
ATOM 2219 C CA . ASP B 1 10 ? 65.125 97.688 50.906 1 26.52 10 ASP B CA 1
ATOM 2220 C C . ASP B 1 10 ? 64.062 96.562 51.062 1 26.52 10 ASP B C 1
ATOM 2222 O O . ASP B 1 10 ? 64.312 95.438 50.688 1 26.52 10 ASP B O 1
ATOM 2226 N N . SER B 1 11 ? 63.312 96.562 52.125 1 28.17 11 SER B N 1
ATOM 2227 C CA . SER B 1 11 ? 62.219 95.688 52.562 1 28.17 11 SER B CA 1
ATOM 2228 C C . SER B 1 11 ? 61.094 95.625 51.531 1 28.17 11 SER B C 1
ATOM 2230 O O . SER B 1 11 ? 60.469 96.688 51.25 1 28.17 11 SER B O 1
ATOM 2232 N N . GLU B 1 12 ? 61.312 95.062 50.312 1 27.95 12 GLU B N 1
ATOM 2233 C CA . GLU B 1 12 ? 60.312 95 49.25 1 27.95 12 GLU B CA 1
ATOM 2234 C C . GLU B 1 12 ? 59 94.438 49.75 1 27.95 12 GLU B C 1
ATOM 2236 O O . GLU B 1 12 ? 58.969 93.375 50.375 1 27.95 12 GLU B O 1
ATOM 2241 N N . ASP B 1 13 ? 58.031 95.25 50.188 1 28.52 13 ASP B N 1
ATOM 2242 C CA . ASP B 1 13 ? 56.656 95.062 50.625 1 28.52 13 ASP B CA 1
ATOM 2243 C C . ASP B 1 13 ? 55.844 94.25 49.594 1 28.52 13 ASP B C 1
ATOM 2245 O O . ASP B 1 13 ? 55.75 94.688 48.438 1 28.52 13 ASP B O 1
ATOM 2249 N N . SER B 1 14 ? 55.938 92.938 49.531 1 28.91 14 SER B N 1
ATOM 2250 C CA . SER B 1 14 ? 55.25 91.938 48.656 1 28.91 14 SER B CA 1
ATOM 2251 C C . SER B 1 14 ? 53.75 92.125 48.781 1 28.91 14 SER B C 1
ATOM 2253 O O . SER B 1 14 ? 53.156 92 49.875 1 28.91 14 SER B O 1
ATOM 2255 N N . GLU B 1 15 ? 53.125 93.125 48.156 1 27.98 15 GLU B N 1
ATOM 2256 C CA . GLU B 1 15 ? 51.656 93.375 48.094 1 27.98 15 GLU B CA 1
ATOM 2257 C C . GLU B 1 15 ? 50.906 92.125 47.656 1 27.98 15 GLU B C 1
ATOM 2259 O O . GLU B 1 15 ? 51.25 91.562 46.625 1 27.98 15 GLU B O 1
ATOM 2264 N N . GLU B 1 16 ? 50.406 91.375 48.594 1 30.09 16 GLU B N 1
ATOM 2265 C CA . GLU B 1 16 ? 49.562 90.188 48.562 1 30.09 16 GLU B CA 1
ATOM 2266 C C . GLU B 1 16 ? 48.25 90.438 47.812 1 30.09 16 GLU B C 1
ATOM 2268 O O . GLU B 1 16 ? 47.406 91.125 48.312 1 30.09 16 GLU B O 1
ATOM 2273 N N . ALA B 1 17 ? 48.281 90.875 46.531 1 33 17 ALA B N 1
ATOM 2274 C CA . ALA B 1 17 ? 47.031 91.125 45.844 1 33 17 ALA B CA 1
ATOM 2275 C C . ALA B 1 17 ? 46.094 89.938 45.906 1 33 17 ALA B C 1
ATOM 2277 O O . ALA B 1 17 ? 46.562 88.812 45.688 1 33 17 ALA B O 1
ATOM 2278 N N . GLY B 1 18 ? 45.062 90 46.75 1 28.59 18 GLY B N 1
ATOM 2279 C CA . GLY B 1 18 ? 43.938 89.125 47 1 28.59 18 GLY B CA 1
ATOM 2280 C C . GLY B 1 18 ? 43.219 88.625 45.75 1 28.59 18 GLY B C 1
ATOM 2281 O O . GLY B 1 18 ? 42.781 89.438 44.938 1 28.59 18 GLY B O 1
ATOM 2282 N N . LEU B 1 19 ? 43.781 87.625 45.094 1 31.06 19 LEU B N 1
ATOM 2283 C CA . LEU B 1 19 ? 43.188 86.938 43.938 1 31.06 19 LEU B CA 1
ATOM 2284 C C . LEU B 1 19 ? 41.688 86.688 44.156 1 31.06 19 LEU B C 1
ATOM 2286 O O . LEU B 1 19 ? 41.312 86 45.094 1 31.06 19 LEU B O 1
ATOM 2290 N N . ILE B 1 20 ? 40.844 87.75 44.031 1 33.47 20 ILE B N 1
ATOM 2291 C CA . ILE B 1 20 ? 39.406 87.562 44.094 1 33.47 20 ILE B CA 1
ATOM 2292 C C . ILE B 1 20 ? 39 86.375 43.219 1 33.47 20 ILE B C 1
ATOM 2294 O O . ILE B 1 20 ? 39.281 86.375 42.031 1 33.47 20 ILE B O 1
ATOM 2298 N N . GLU B 1 21 ? 39 85.125 43.75 1 33.72 21 GLU B N 1
ATOM 2299 C CA . GLU B 1 21 ? 38.5 83.938 43.125 1 33.72 21 GLU B CA 1
ATOM 2300 C C . GLU B 1 21 ? 37.125 84.188 42.469 1 33.72 21 GLU B C 1
ATOM 2302 O O . GLU B 1 21 ? 36.188 84.688 43.125 1 33.72 21 GLU B O 1
ATOM 2307 N N . THR B 1 22 ? 37.094 84.688 41.219 1 38.38 22 THR B N 1
ATOM 2308 C CA . THR B 1 22 ? 35.844 84.812 40.5 1 38.38 22 THR B CA 1
ATOM 2309 C C . THR B 1 22 ? 35 83.562 40.625 1 38.38 22 THR B C 1
ATOM 2311 O O . THR B 1 22 ? 35.5 82.438 40.469 1 38.38 22 THR B O 1
ATOM 2314 N N . PRO B 1 23 ? 33.906 83.625 41.406 1 40.62 23 PRO B N 1
ATOM 2315 C CA . PRO B 1 23 ? 33.031 82.438 41.625 1 40.62 23 PRO B CA 1
ATOM 2316 C C . PRO B 1 23 ? 32.719 81.688 40.344 1 40.62 23 PRO B C 1
ATOM 2318 O O . PRO B 1 23 ? 32.688 82.25 39.25 1 40.62 23 PRO B O 1
ATOM 2321 N N . SER B 1 24 ? 33.281 80.5 40.188 1 42.12 24 SER B N 1
ATOM 2322 C CA . SER B 1 24 ? 33.031 79.562 39.062 1 42.12 24 SER B CA 1
ATOM 2323 C C . SER B 1 24 ? 31.547 79.562 38.688 1 42.12 24 SER B C 1
ATOM 2325 O O . SER B 1 24 ? 30.672 79.625 39.562 1 42.12 24 SER B O 1
ATOM 2327 N N . PRO B 1 25 ? 31.203 80.062 37.5 1 46.47 25 PRO B N 1
ATOM 2328 C CA . PRO B 1 25 ? 29.781 80.062 37.125 1 46.47 25 PRO B CA 1
ATOM 2329 C C . PRO B 1 25 ? 29.078 78.75 37.406 1 46.47 25 PRO B C 1
ATOM 2331 O O . PRO B 1 25 ? 29.719 77.688 37.5 1 46.47 25 PRO B O 1
ATOM 2334 N N . PRO B 1 26 ? 27.938 78.75 38.188 1 45.62 26 PRO B N 1
ATOM 2335 C CA . PRO B 1 26 ? 27.25 77.5 38.562 1 45.62 26 PRO B CA 1
ATOM 2336 C C . PRO B 1 26 ? 27.031 76.562 37.344 1 45.62 26 PRO B C 1
ATOM 2338 O O . PRO B 1 26 ? 27 77.062 36.219 1 45.62 26 PRO B O 1
ATOM 2341 N N . PRO B 1 27 ? 27.453 75.375 37.438 1 43.81 27 PRO B N 1
ATOM 2342 C CA . PRO B 1 27 ? 27.312 74.375 36.344 1 43.81 27 PRO B CA 1
ATOM 2343 C C . PRO B 1 27 ? 25.938 74.438 35.688 1 43.81 27 PRO B C 1
ATOM 2345 O O . PRO B 1 27 ? 24.953 74.75 36.344 1 43.81 27 PRO B O 1
ATOM 2348 N N . ARG B 1 28 ? 25.828 74.938 34.5 1 41.56 28 ARG B N 1
ATOM 2349 C CA . ARG B 1 28 ? 24.578 74.938 33.719 1 41.56 28 ARG B CA 1
ATOM 2350 C C . ARG B 1 28 ? 23.859 73.562 33.844 1 41.56 28 ARG B C 1
ATOM 2352 O O . ARG B 1 28 ? 24.484 72.5 33.781 1 41.56 28 ARG B O 1
ATOM 2359 N N . PRO B 1 29 ? 22.672 73.5 34.531 1 43.16 29 PRO B N 1
ATOM 2360 C CA . PRO B 1 29 ? 21.953 72.25 34.594 1 43.16 29 PRO B CA 1
ATOM 2361 C C . PRO B 1 29 ? 21.828 71.562 33.25 1 43.16 29 PRO B C 1
ATOM 2363 O O . PRO B 1 29 ? 21.734 72.25 32.219 1 43.16 29 PRO B O 1
ATOM 2366 N N . SER B 1 30 ? 22.625 70.5 33 1 38.44 30 SER B N 1
ATOM 2367 C CA . SER B 1 30 ? 22.453 69.688 31.812 1 38.44 30 SER B CA 1
ATOM 2368 C C . SER B 1 30 ? 20.969 69.375 31.547 1 38.44 30 SER B C 1
ATOM 2370 O O . SER B 1 30 ? 20.25 68.938 32.438 1 38.44 30 SER B O 1
ATOM 2372 N N . ARG B 1 31 ? 20.297 70.25 30.828 1 37.38 31 ARG B N 1
ATOM 2373 C CA . ARG B 1 31 ? 18.969 70.062 30.297 1 37.38 31 ARG B CA 1
ATOM 2374 C C . ARG B 1 31 ? 18.828 68.625 29.781 1 37.38 31 ARG B C 1
ATOM 2376 O O . ARG B 1 31 ? 19.094 68.312 28.609 1 37.38 31 ARG B O 1
ATOM 2383 N N . PHE B 1 32 ? 19.547 67.562 30.219 1 40.5 32 PHE B N 1
ATOM 2384 C CA . PHE B 1 32 ? 19 66.312 29.703 1 40.5 32 PHE B CA 1
ATOM 2385 C C . PHE B 1 32 ? 17.484 66.312 29.859 1 40.5 32 PHE B C 1
ATOM 2387 O O . PHE B 1 32 ? 16.984 66.25 30.984 1 40.5 32 PHE B O 1
ATOM 2394 N N . ARG B 1 33 ? 16.781 67.125 29.109 1 41.47 33 ARG B N 1
ATOM 2395 C CA . ARG B 1 33 ? 15.328 67.188 28.891 1 41.47 33 ARG B CA 1
ATOM 2396 C C . ARG B 1 33 ? 14.68 65.812 29.109 1 41.47 33 ARG B C 1
ATOM 2398 O O . ARG B 1 33 ? 15.086 64.812 28.5 1 41.47 33 ARG B O 1
ATOM 2405 N N . ARG B 1 34 ? 14.164 65.5 30.344 1 46.84 34 ARG B N 1
ATOM 2406 C CA . ARG B 1 34 ? 13.219 64.438 30.734 1 46.84 34 ARG B CA 1
ATOM 2407 C C . ARG B 1 34 ? 12.352 64.062 29.562 1 46.84 34 ARG B C 1
ATOM 2409 O O . ARG B 1 34 ? 11.555 64.812 29.047 1 46.84 34 ARG B O 1
ATOM 2416 N N . LEU B 1 35 ? 12.938 63.406 28.656 1 54.47 35 LEU B N 1
ATOM 2417 C CA . LEU B 1 35 ? 11.961 62.719 27.828 1 54.47 35 LEU B CA 1
ATOM 2418 C C . LEU B 1 35 ? 10.727 62.312 28.641 1 54.47 35 LEU B C 1
ATOM 2420 O O . LEU B 1 35 ? 10.828 61.531 29.578 1 54.47 35 LEU B O 1
ATOM 2424 N N . GLY B 1 36 ? 9.953 63.375 29.031 1 62.47 36 GLY B N 1
ATOM 2425 C CA . GLY B 1 36 ? 8.812 63.312 29.938 1 62.47 36 GLY B CA 1
ATOM 2426 C C . GLY B 1 36 ? 8.047 62 29.844 1 62.47 36 GLY B C 1
ATOM 2427 O O . GLY B 1 36 ? 8.219 61.25 28.906 1 62.47 36 GLY B O 1
ATOM 2428 N N . PRO B 1 37 ? 7.477 61.562 30.969 1 74.19 37 PRO B N 1
ATOM 2429 C CA . PRO B 1 37 ? 6.652 60.375 31.016 1 74.19 37 PRO B CA 1
ATOM 2430 C C . PRO B 1 37 ? 5.801 60.156 29.766 1 74.19 37 PRO B C 1
ATOM 2432 O O . PRO B 1 37 ? 5.578 59.031 29.344 1 74.19 37 PRO B O 1
ATOM 2435 N N . THR B 1 38 ? 5.633 61.219 29.094 1 77.38 38 THR B N 1
ATOM 2436 C CA . THR B 1 38 ? 4.84 61.125 27.875 1 77.38 38 THR B CA 1
ATOM 2437 C C . THR B 1 38 ? 5.684 60.594 26.719 1 77.38 38 THR B C 1
ATOM 2439 O O . THR B 1 38 ? 5.188 59.812 25.875 1 77.38 38 THR B O 1
ATOM 2442 N N . PHE B 1 39 ? 6.918 61.062 26.625 1 79.12 39 PHE B N 1
ATOM 2443 C CA . PHE B 1 39 ? 7.797 60.594 25.562 1 79.12 39 PHE B CA 1
ATOM 2444 C C . PHE B 1 39 ? 8.102 59.094 25.75 1 79.12 39 PHE B C 1
ATOM 2446 O O . PHE B 1 39 ? 8.055 58.344 24.781 1 79.12 39 PHE B O 1
ATOM 2453 N N . LEU B 1 40 ? 8.414 58.656 26.938 1 77.75 40 LEU B N 1
ATOM 2454 C CA . LEU B 1 40 ? 8.695 57.25 27.203 1 77.75 40 LEU B CA 1
ATOM 2455 C C . LEU B 1 40 ? 7.473 56.375 26.938 1 77.75 40 LEU B C 1
ATOM 2457 O O . LEU B 1 40 ? 7.594 55.281 26.406 1 77.75 40 LEU B O 1
ATOM 2461 N N . LEU B 1 41 ? 6.324 56.844 27.219 1 80.06 41 LEU B N 1
ATOM 2462 C CA . LEU B 1 41 ? 5.086 56.125 26.969 1 80.06 41 LEU B CA 1
ATOM 2463 C C . LEU B 1 41 ? 4.801 56.031 25.469 1 80.06 41 LEU B C 1
ATOM 2465 O O . LEU B 1 41 ? 4.328 55 24.984 1 80.06 41 LEU B O 1
ATOM 2469 N N . SER B 1 42 ? 5.102 57.094 24.797 1 81 42 SER B N 1
ATOM 2470 C CA . SER B 1 42 ? 4.941 57.062 23.344 1 81 42 SER B CA 1
ATOM 2471 C C . SER B 1 42 ? 5.922 56.125 22.688 1 81 42 SER B C 1
ATOM 2473 O O . SER B 1 42 ? 5.555 55.375 21.766 1 81 42 SER B O 1
ATOM 2475 N N . LEU B 1 43 ? 7.09 56.094 23.156 1 80.94 43 LEU B N 1
ATOM 2476 C CA . LEU B 1 43 ? 8.102 55.188 22.625 1 80.94 43 LEU B CA 1
ATOM 2477 C C . LEU B 1 43 ? 7.73 53.75 22.906 1 80.94 43 LEU B C 1
ATOM 2479 O O . LEU B 1 43 ? 7.863 52.875 22.047 1 80.94 43 LEU B O 1
ATOM 2483 N N . SER B 1 44 ? 7.27 53.469 24.094 1 81.56 44 SER B N 1
ATOM 2484 C CA . SER B 1 44 ? 6.828 52.125 24.438 1 81.56 44 SER B CA 1
ATOM 2485 C C . SER B 1 44 ? 5.645 51.688 23.594 1 81.56 44 SER B C 1
ATOM 2487 O O . SER B 1 44 ? 5.582 50.531 23.141 1 81.56 44 SER B O 1
ATOM 2489 N N . ASN B 1 45 ? 4.793 52.594 23.312 1 81.31 45 ASN B N 1
ATOM 2490 C CA . ASN B 1 45 ? 3.658 52.281 22.438 1 81.31 45 ASN B CA 1
ATOM 2491 C C . ASN B 1 45 ? 4.109 51.969 21.016 1 81.31 45 ASN B C 1
ATOM 2493 O O . ASN B 1 45 ? 3.605 51.031 20.391 1 81.31 45 ASN B O 1
ATOM 2497 N N . VAL B 1 46 ? 5.02 52.75 20.547 1 80.94 46 VAL B N 1
ATOM 2498 C CA . VAL B 1 46 ? 5.527 52.531 19.203 1 80.94 46 VAL B CA 1
ATOM 2499 C C . VAL B 1 46 ? 6.246 51.188 19.141 1 80.94 46 VAL B C 1
ATOM 2501 O O . VAL B 1 46 ? 6.062 50.406 18.188 1 80.94 46 VAL B O 1
ATOM 2504 N N . ILE B 1 47 ? 6.938 50.844 20.141 1 80.69 47 ILE B N 1
ATOM 2505 C CA . ILE B 1 47 ? 7.668 49.562 20.172 1 80.69 47 ILE B CA 1
ATOM 2506 C C . ILE B 1 47 ? 6.68 48.406 20.266 1 80.69 47 ILE B C 1
ATOM 2508 O O . ILE B 1 47 ? 6.812 47.406 19.562 1 80.69 47 ILE B O 1
ATOM 2512 N N . SER B 1 48 ? 5.672 48.594 21.078 1 80.44 48 SER B N 1
ATOM 2513 C CA . SER B 1 48 ? 4.688 47.531 21.234 1 80.44 48 SER B CA 1
ATOM 2514 C C . SER B 1 48 ? 3.852 47.375 19.969 1 80.44 48 SER B C 1
ATOM 2516 O O . SER B 1 48 ? 3.562 46.25 19.562 1 80.44 48 SER B O 1
ATOM 2518 N N . LEU B 1 49 ? 3.58 48.375 19.312 1 80.88 49 LEU B N 1
ATOM 2519 C CA . LEU B 1 49 ? 2.822 48.312 18.078 1 80.88 49 LEU B CA 1
ATOM 2520 C C . LEU B 1 49 ? 3.682 47.75 16.938 1 80.88 49 LEU B C 1
ATOM 2522 O O . LEU B 1 49 ? 3.199 46.969 16.125 1 80.88 49 LEU B O 1
ATOM 2526 N N . SER B 1 50 ? 4.875 48.094 16.938 1 79.62 50 SER B N 1
ATOM 2527 C CA . SER B 1 50 ? 5.789 47.531 15.938 1 79.62 50 SER B CA 1
ATOM 2528 C C . SER B 1 50 ? 6.016 46.031 16.172 1 79.62 50 SER B C 1
ATOM 2530 O O . SER B 1 50 ? 6.066 45.25 15.219 1 79.62 50 SER B O 1
ATOM 2532 N N . ALA B 1 51 ? 6.188 45.656 17.328 1 79.25 51 ALA B N 1
ATOM 2533 C CA . ALA B 1 51 ? 6.32 44.25 17.656 1 79.25 51 ALA B CA 1
ATOM 2534 C C . ALA B 1 51 ? 5.051 43.5 17.312 1 79.25 51 ALA B C 1
ATOM 2536 O O . ALA B 1 51 ? 5.117 42.375 16.781 1 79.25 51 ALA B O 1
ATOM 2537 N N . LEU B 1 52 ? 3.986 44.031 17.562 1 77.5 52 LEU B N 1
ATOM 2538 C CA . LEU B 1 52 ? 2.703 43.469 17.188 1 77.5 52 LEU B CA 1
ATOM 2539 C C . LEU B 1 52 ? 2.588 43.312 15.672 1 77.5 52 LEU B C 1
ATOM 2541 O O . LEU B 1 52 ? 2.166 42.281 15.172 1 77.5 52 LEU B O 1
ATOM 2545 N N . LEU B 1 53 ? 2.979 44.25 15.031 1 76.56 53 LEU B N 1
ATOM 2546 C CA . LEU B 1 53 ? 2.957 44.188 13.57 1 76.56 53 LEU B CA 1
ATOM 2547 C C . LEU B 1 53 ? 3.939 43.156 13.039 1 76.56 53 LEU B C 1
ATOM 2549 O O . LEU B 1 53 ? 3.619 42.406 12.117 1 76.56 53 LEU B O 1
ATOM 2553 N N . LEU B 1 54 ? 5.012 43.094 13.547 1 73.25 54 LEU B N 1
ATOM 2554 C CA . LEU B 1 54 ? 5.996 42.094 13.133 1 73.25 54 LEU B CA 1
ATOM 2555 C C . LEU B 1 54 ? 5.504 40.688 13.422 1 73.25 54 LEU B C 1
ATOM 2557 O O . LEU B 1 54 ? 5.691 39.781 12.609 1 73.25 54 LEU B O 1
ATOM 2561 N N . LEU B 1 55 ? 4.961 40.5 14.484 1 68.56 55 LEU B N 1
ATOM 2562 C CA . LEU B 1 55 ? 4.426 39.188 14.82 1 68.56 55 LEU B CA 1
ATOM 2563 C C . LEU B 1 55 ? 3.275 38.812 13.891 1 68.56 55 LEU B C 1
ATOM 2565 O O . LEU B 1 55 ? 3.158 37.688 13.469 1 68.56 55 LEU B O 1
ATOM 2569 N N . ILE B 1 56 ? 2.529 39.719 13.578 1 64.5 56 ILE B N 1
ATOM 2570 C CA . ILE B 1 56 ? 1.453 39.5 12.625 1 64.5 56 ILE B CA 1
ATOM 2571 C C . ILE B 1 56 ? 2.041 39.188 11.25 1 64.5 56 ILE B C 1
ATOM 2573 O O . ILE B 1 56 ? 1.594 38.25 10.57 1 64.5 56 ILE B O 1
ATOM 2577 N N . LEU B 1 57 ? 3.037 39.875 10.852 1 63.34 57 LEU B N 1
ATOM 2578 C CA . LEU B 1 57 ? 3.664 39.656 9.547 1 63.34 57 LEU B CA 1
ATOM 2579 C C . LEU B 1 57 ? 4.457 38.344 9.547 1 63.34 57 LEU B C 1
ATOM 2581 O O . LEU B 1 57 ? 4.48 37.625 8.539 1 63.34 57 LEU B O 1
ATOM 2585 N N . ARG B 1 58 ? 5.219 38.062 10.5 1 56.06 58 ARG B N 1
ATOM 2586 C CA . ARG B 1 58 ? 5.949 36.812 10.586 1 56.06 58 ARG B CA 1
ATOM 2587 C C . ARG B 1 58 ? 4.988 35.625 10.742 1 56.06 58 ARG B C 1
ATOM 2589 O O . ARG B 1 58 ? 5.258 34.531 10.242 1 56.06 58 ARG B O 1
ATOM 2596 N N . HIS B 1 59 ? 4.055 35.875 11.539 1 51.12 59 HIS B N 1
ATOM 2597 C CA . HIS B 1 59 ? 3.033 34.844 11.594 1 51.12 59 HIS B CA 1
ATOM 2598 C C . HIS B 1 59 ? 2.406 34.594 10.227 1 51.12 59 HIS B C 1
ATOM 2600 O O . HIS B 1 59 ? 2.066 33.469 9.875 1 51.12 59 HIS B O 1
ATOM 2606 N N . ASP B 1 60 ? 2.268 35.656 9.461 1 47.12 60 ASP B N 1
ATOM 2607 C CA . ASP B 1 60 ? 1.731 35.531 8.109 1 47.12 60 ASP B CA 1
ATOM 2608 C C . ASP B 1 60 ? 2.785 34.969 7.148 1 47.12 60 ASP B C 1
ATOM 2610 O O . ASP B 1 60 ? 2.451 34.312 6.16 1 47.12 60 ASP B O 1
ATOM 2614 N N . GLN B 1 61 ? 3.994 35.312 7.27 1 43.12 61 GLN B N 1
ATOM 2615 C CA . GLN B 1 61 ? 5.023 34.938 6.312 1 43.12 61 GLN B CA 1
ATOM 2616 C C . GLN B 1 61 ? 5.52 33.5 6.586 1 43.12 61 GLN B C 1
ATOM 2618 O O . GLN B 1 61 ? 6.285 32.969 5.793 1 43.12 61 GLN B O 1
ATOM 2623 N N . THR B 1 62 ? 5.711 33.188 7.801 1 36.62 62 THR B N 1
ATOM 2624 C CA . THR B 1 62 ? 6.109 31.781 7.777 1 36.62 62 THR B CA 1
ATOM 2625 C C . THR B 1 62 ? 5.062 30.938 7.062 1 36.62 62 THR B C 1
ATOM 2627 O O . THR B 1 62 ? 3.98 30.688 7.598 1 36.62 62 THR B O 1
ATOM 2630 N N . PRO B 1 63 ? 4.918 31.219 5.762 1 34.81 63 PRO B N 1
ATOM 2631 C CA . PRO B 1 63 ? 4.004 30.266 5.137 1 34.81 63 PRO B CA 1
ATOM 2632 C C . PRO B 1 63 ? 4.121 28.859 5.727 1 34.81 63 PRO B C 1
ATOM 2634 O O . PRO B 1 63 ? 5.203 28.266 5.707 1 34.81 63 PRO B O 1
ATOM 2637 N N . CYS B 1 64 ? 3.906 28.688 7.008 1 32.94 64 CYS B N 1
ATOM 2638 C CA . CYS B 1 64 ? 3.662 27.25 7.133 1 32.94 64 CYS B CA 1
ATOM 2639 C C . CYS B 1 64 ? 3.189 26.656 5.809 1 32.94 64 CYS B C 1
ATOM 2641 O O . CYS B 1 64 ? 2.279 27.188 5.176 1 32.94 64 CYS B O 1
ATOM 2643 N N . ALA B 1 65 ? 4.133 26.328 4.898 1 35.12 65 ALA B N 1
ATOM 2644 C CA . ALA B 1 65 ? 3.484 25.562 3.838 1 35.12 65 ALA B CA 1
ATOM 2645 C C . ALA B 1 65 ? 2.096 25.094 4.266 1 35.12 65 ALA B C 1
ATOM 2647 O O . ALA B 1 65 ? 1.854 24.844 5.449 1 35.12 65 ALA B O 1
ATOM 2648 N N . PRO B 1 66 ? 1.021 25.516 3.629 1 33.66 66 PRO B N 1
ATOM 2649 C CA . PRO B 1 66 ? -0.277 24.984 4.047 1 33.66 66 PRO B CA 1
ATOM 2650 C C . PRO B 1 66 ? -0.16 23.641 4.754 1 33.66 66 PRO B C 1
ATOM 2652 O O . PRO B 1 66 ? 0.565 22.75 4.289 1 33.66 66 PRO B O 1
ATOM 2655 N N . CYS B 1 67 ? 0.302 23.531 6.051 1 32.38 67 CYS B N 1
ATOM 2656 C CA . CYS B 1 67 ? -0.182 22.297 6.648 1 32.38 67 CYS B CA 1
ATOM 2657 C C . CYS B 1 67 ? -1.246 21.641 5.773 1 32.38 67 CYS B C 1
ATOM 2659 O O . CYS B 1 67 ? -2.338 22.188 5.609 1 32.38 67 CYS B O 1
ATOM 2661 N N . VAL B 1 68 ? -0.885 21.328 4.582 1 34.66 68 VAL B N 1
ATOM 2662 C CA . VAL B 1 68 ? -1.964 20.5 4.055 1 34.66 68 VAL B CA 1
ATOM 2663 C C . VAL B 1 68 ? -2.729 19.859 5.211 1 34.66 68 VAL B C 1
ATOM 2665 O O . VAL B 1 68 ? -2.205 18.969 5.887 1 34.66 68 VAL B O 1
ATOM 2668 N N . MET B 1 69 ? -3.088 20.547 6.258 1 33.75 69 MET B N 1
ATOM 2669 C CA . MET B 1 69 ? -4.242 19.969 6.934 1 33.75 69 MET B CA 1
ATOM 2670 C C . MET B 1 69 ? -4.973 19 6.012 1 33.75 69 MET B C 1
ATOM 2672 O O . MET B 1 69 ? -5.426 19.375 4.934 1 33.75 69 MET B O 1
ATOM 2676 N N . ASN B 1 70 ? -4.266 17.906 5.676 1 39.75 70 ASN B N 1
ATOM 2677 C CA . ASN B 1 70 ? -5.387 17.094 5.215 1 39.75 70 ASN B CA 1
ATOM 2678 C C . ASN B 1 70 ? -6.715 17.609 5.773 1 39.75 70 ASN B C 1
ATOM 2680 O O . ASN B 1 70 ? -6.906 17.625 6.992 1 39.75 70 ASN B O 1
ATOM 2684 N N . GLN B 1 71 ? -7.113 18.766 5.512 1 40.28 71 GLN B N 1
ATOM 2685 C CA . GLN B 1 71 ? -8.508 19.078 5.816 1 40.28 71 GLN B CA 1
ATOM 2686 C C . GLN B 1 71 ? -9.266 17.828 6.238 1 40.28 71 GLN B C 1
ATOM 2688 O O . GLN B 1 71 ? -9.578 16.969 5.406 1 40.28 71 GLN B O 1
ATOM 2693 N N . ARG B 1 72 ? -8.727 17.125 7.391 1 46.91 72 ARG B N 1
ATOM 2694 C CA . ARG B 1 72 ? -9.508 16.047 7.973 1 46.91 72 ARG B CA 1
ATOM 2695 C C . ARG B 1 72 ? -11 16.25 7.742 1 46.91 72 ARG B C 1
ATOM 2697 O O . ARG B 1 72 ? -11.594 17.172 8.312 1 46.91 72 ARG B O 1
ATOM 2704 N N . THR B 1 73 ? -11.344 16.078 6.602 1 54.84 73 THR B N 1
ATOM 2705 C CA . THR B 1 73 ? -12.797 16.047 6.445 1 54.84 73 THR B CA 1
ATOM 2706 C C . THR B 1 73 ? -13.445 15.25 7.578 1 54.84 73 THR B C 1
ATOM 2708 O O . THR B 1 73 ? -12.961 14.172 7.945 1 54.84 73 THR B O 1
ATOM 2711 N N . SER B 1 74 ? -14.125 15.891 8.5 1 64 74 SER B N 1
ATOM 2712 C CA . SER B 1 74 ? -14.82 15.406 9.68 1 64 74 SER B CA 1
ATOM 2713 C C . SER B 1 74 ? -15.555 14.094 9.391 1 64 74 SER B C 1
ATOM 2715 O O . SER B 1 74 ? -16.016 13.422 10.312 1 64 74 SER B O 1
ATOM 2717 N N . TRP B 1 75 ? -15.375 13.617 8.102 1 80.81 75 TRP B N 1
ATOM 2718 C CA . TRP B 1 75 ? -16.203 12.445 7.836 1 80.81 75 TRP B CA 1
ATOM 2719 C C . TRP B 1 75 ? -15.328 11.219 7.578 1 80.81 75 TRP B C 1
ATOM 2721 O O . TRP B 1 75 ? -15.828 10.188 7.117 1 80.81 75 TRP B O 1
ATOM 2731 N N . THR B 1 76 ? -13.984 11.383 7.887 1 86.06 76 THR B N 1
ATOM 2732 C CA . THR B 1 76 ? -13.109 10.234 7.676 1 86.06 76 THR B CA 1
ATOM 2733 C C . THR B 1 76 ? -12.492 9.773 8.992 1 86.06 76 THR B C 1
ATOM 2735 O O . THR B 1 76 ? -12.609 10.453 10.016 1 86.06 76 THR B O 1
ATOM 2738 N N . ALA B 1 77 ? -11.875 8.617 8.977 1 93.69 77 ALA B N 1
ATOM 2739 C CA . ALA B 1 77 ? -11.203 8.039 10.133 1 93.69 77 ALA B CA 1
ATOM 2740 C C . ALA B 1 77 ? -10.047 8.922 10.594 1 93.69 77 ALA B C 1
ATOM 2742 O O . ALA B 1 77 ? -9.422 9.617 9.789 1 93.69 77 ALA B O 1
ATOM 2743 N N . PRO B 1 78 ? -9.82 8.953 11.914 1 93.38 78 PRO B N 1
ATOM 2744 C CA . PRO B 1 78 ? -8.719 9.766 12.422 1 93.38 78 PRO B CA 1
ATOM 2745 C C . PRO B 1 78 ? -7.352 9.266 11.953 1 93.38 78 PRO B C 1
ATOM 2747 O O . PRO B 1 78 ? -7.125 8.055 11.875 1 93.38 78 PRO B O 1
ATOM 2750 N N . GLU B 1 79 ? -6.531 10.18 11.609 1 93.5 79 GLU B N 1
ATOM 2751 C CA . GLU B 1 79 ? -5.16 9.867 11.219 1 93.5 79 GLU B CA 1
ATOM 2752 C C . GLU B 1 79 ? -4.156 10.391 12.242 1 93.5 79 GLU B C 1
ATOM 2754 O O . GLU B 1 79 ? -3.848 11.586 12.266 1 93.5 79 GLU B O 1
ATOM 2759 N N . ILE B 1 80 ? -3.65 9.508 13.055 1 94.94 80 ILE B N 1
ATOM 2760 C CA . ILE B 1 80 ? -2.695 9.852 14.102 1 94.94 80 ILE B CA 1
ATOM 2761 C C . ILE B 1 80 ? -1.306 9.344 13.719 1 94.94 80 ILE B C 1
ATOM 2763 O O . ILE B 1 80 ? -1.069 8.141 13.672 1 94.94 80 ILE B O 1
ATOM 2767 N N . PRO B 1 81 ? -0.399 10.242 13.461 1 94.38 81 PRO B N 1
ATOM 2768 C CA . PRO B 1 81 ? 0.942 9.805 13.062 1 94.38 81 PRO B CA 1
ATOM 2769 C C . PRO B 1 81 ? 1.688 9.086 14.188 1 94.38 81 PRO B C 1
ATOM 2771 O O . PRO B 1 81 ? 1.543 9.445 15.359 1 94.38 81 PRO B O 1
ATOM 2774 N N . VAL B 1 82 ? 2.424 8.078 13.812 1 95.44 82 VAL B N 1
ATOM 2775 C CA . VAL B 1 82 ? 3.246 7.328 14.758 1 95.44 82 VAL B CA 1
ATOM 2776 C C . VAL B 1 82 ? 4.488 6.785 14.055 1 95.44 82 VAL B C 1
ATOM 2778 O O . VAL B 1 82 ? 4.449 6.496 12.859 1 95.44 82 VAL B O 1
ATOM 2781 N N . THR B 1 83 ? 5.613 6.707 14.758 1 94.06 83 THR B N 1
ATOM 2782 C CA . THR B 1 83 ? 6.809 6.031 14.266 1 94.06 83 THR B CA 1
ATOM 2783 C C . THR B 1 83 ? 6.781 4.551 14.625 1 94.06 83 THR B C 1
ATOM 2785 O O . THR B 1 83 ? 6.527 4.188 15.773 1 94.06 83 THR B O 1
ATOM 2788 N N . LYS B 1 84 ? 7.012 3.705 13.625 1 95.75 84 LYS B N 1
ATOM 2789 C CA . LYS B 1 84 ? 6.945 2.264 13.859 1 95.75 84 LYS B CA 1
ATOM 2790 C C . LYS B 1 84 ? 8.148 1.554 13.242 1 95.75 84 LYS B C 1
ATOM 2792 O O . LYS B 1 84 ? 8.766 2.068 12.312 1 95.75 84 LYS B O 1
ATOM 2797 N N . VAL B 1 85 ? 8.531 0.435 13.812 1 95.81 85 VAL B N 1
ATOM 2798 C CA . VAL B 1 85 ? 9.461 -0.542 13.25 1 95.81 85 VAL B CA 1
ATOM 2799 C C . VAL B 1 85 ? 8.711 -1.831 12.922 1 95.81 85 VAL B C 1
ATOM 2801 O O . VAL B 1 85 ? 8.062 -2.422 13.789 1 95.81 85 VAL B O 1
ATOM 2804 N N . LEU B 1 86 ? 8.734 -2.209 11.695 1 96.38 86 LEU B N 1
ATOM 2805 C CA . LEU B 1 86 ? 8.031 -3.412 11.266 1 96.38 86 LEU B CA 1
ATOM 2806 C C . LEU B 1 86 ? 8.891 -4.652 11.492 1 96.38 86 LEU B C 1
ATOM 2808 O O . LEU B 1 86 ? 10.109 -4.617 11.281 1 96.38 86 LEU B O 1
ATOM 2812 N N . GLU B 1 87 ? 8.266 -5.684 11.883 1 96.38 87 GLU B N 1
ATOM 2813 C CA . GLU B 1 87 ? 8.867 -7.004 12.031 1 96.38 87 GLU B CA 1
ATOM 2814 C C . GLU B 1 87 ? 8 -8.086 11.398 1 96.38 87 GLU B C 1
ATOM 2816 O O . GLU B 1 87 ? 6.773 -7.973 11.383 1 96.38 87 GLU B O 1
ATOM 2821 N N . ALA B 1 88 ? 8.734 -9.062 10.938 1 95.94 88 ALA B N 1
ATOM 2822 C CA . ALA B 1 88 ? 7.984 -10.18 10.375 1 95.94 88 ALA B CA 1
ATOM 2823 C C . ALA B 1 88 ? 7.059 -10.805 11.414 1 95.94 88 ALA B C 1
ATOM 2825 O O . ALA B 1 88 ? 7.441 -10.961 12.578 1 95.94 88 ALA B O 1
ATOM 2826 N N . ALA B 1 89 ? 5.871 -11.094 10.984 1 94.06 89 ALA B N 1
ATOM 2827 C CA . ALA B 1 89 ? 4.926 -11.82 11.828 1 94.06 89 ALA B CA 1
ATOM 2828 C C . ALA B 1 89 ? 4.699 -13.234 11.312 1 94.06 89 ALA B C 1
ATOM 2830 O O . ALA B 1 89 ? 4.164 -13.422 10.219 1 94.06 89 ALA B O 1
ATOM 2831 N N . ASP B 1 90 ? 4.965 -14.203 12.039 1 95.44 90 ASP B N 1
ATOM 2832 C CA . ASP B 1 90 ? 4.973 -15.594 11.609 1 95.44 90 ASP B CA 1
ATOM 2833 C C . ASP B 1 90 ? 3.621 -15.992 11.016 1 95.44 90 ASP B C 1
ATOM 2835 O O . ASP B 1 90 ? 3.564 -16.609 9.953 1 95.44 90 ASP B O 1
ATOM 2839 N N . ILE B 1 91 ? 2.572 -15.609 11.617 1 97.75 91 ILE B N 1
ATOM 2840 C CA . ILE B 1 91 ? 1.235 -16.031 11.219 1 97.75 91 ILE B CA 1
ATOM 2841 C C . ILE B 1 91 ? 0.912 -15.484 9.836 1 97.75 91 ILE B C 1
ATOM 2843 O O . ILE B 1 91 ? 0.106 -16.062 9.102 1 97.75 91 ILE B O 1
ATOM 2847 N N . TYR B 1 92 ? 1.575 -14.414 9.406 1 97.81 92 TYR B N 1
ATOM 2848 C CA . TYR B 1 92 ? 1.271 -13.789 8.125 1 97.81 92 TYR B CA 1
ATOM 2849 C C . TYR B 1 92 ? 2.314 -14.148 7.078 1 97.81 92 TYR B C 1
ATOM 2851 O O . TYR B 1 92 ? 2.213 -13.734 5.922 1 97.81 92 TYR B O 1
ATOM 2859 N N . THR B 1 93 ? 3.404 -14.906 7.457 1 96.31 93 THR B N 1
ATOM 2860 C CA . THR B 1 93 ? 4.48 -15.273 6.543 1 96.31 93 THR B CA 1
ATOM 2861 C C . THR B 1 93 ? 4.445 -16.766 6.238 1 96.31 93 THR B C 1
ATOM 2863 O O . THR B 1 93 ? 5.449 -17.344 5.812 1 96.31 93 THR B O 1
ATOM 2866 N N . ARG B 1 94 ? 3.359 -17.359 6.379 1 96.38 94 ARG B N 1
ATOM 2867 C CA . ARG B 1 94 ? 3.273 -18.797 6.164 1 96.38 94 ARG B CA 1
ATOM 2868 C C . ARG B 1 94 ? 2.182 -19.141 5.152 1 96.38 94 ARG B C 1
ATOM 2870 O O . ARG B 1 94 ? 1.352 -18.281 4.82 1 96.38 94 ARG B O 1
ATOM 2877 N N . PRO B 1 95 ? 2.16 -20.391 4.676 1 96.81 95 PRO B N 1
ATOM 2878 C CA . PRO B 1 95 ? 1.091 -20.812 3.77 1 96.81 95 PRO B CA 1
ATOM 2879 C C . PRO B 1 95 ? -0.291 -20.75 4.418 1 96.81 95 PRO B C 1
ATOM 2881 O O . PRO B 1 95 ? -0.416 -20.922 5.633 1 96.81 95 PRO B O 1
ATOM 2884 N N . PRO B 1 96 ? -1.247 -20.578 3.627 1 97.06 96 PRO B N 1
ATOM 2885 C CA . PRO B 1 96 ? -2.6 -20.453 4.176 1 97.06 96 PRO B CA 1
ATOM 2886 C C . PRO B 1 96 ? -3.086 -21.75 4.824 1 97.06 96 PRO B C 1
ATOM 2888 O O . PRO B 1 96 ? -2.877 -22.844 4.273 1 97.06 96 PRO B O 1
ATOM 2891 N N . ASP B 1 97 ? -3.609 -21.656 5.898 1 95.94 97 ASP B N 1
ATOM 2892 C CA . ASP B 1 97 ? -4.438 -22.625 6.605 1 95.94 97 ASP B CA 1
ATOM 2893 C C . ASP B 1 97 ? -5.535 -21.938 7.406 1 95.94 97 ASP B C 1
ATOM 2895 O O . ASP B 1 97 ? -5.715 -20.719 7.301 1 95.94 97 ASP B O 1
ATOM 2899 N N . GLU B 1 98 ? -6.297 -22.641 8.156 1 95.5 98 GLU B N 1
ATOM 2900 C CA . GLU B 1 98 ? -7.445 -22.062 8.844 1 95.5 98 GLU B CA 1
ATOM 2901 C C . GLU B 1 98 ? -7.02 -20.953 9.805 1 95.5 98 GLU B C 1
ATOM 2903 O O . GLU B 1 98 ? -7.672 -19.922 9.898 1 95.5 98 GLU B O 1
ATOM 2908 N N . ASP B 1 99 ? -5.977 -21.141 10.508 1 96.88 99 ASP B N 1
ATOM 2909 C CA . ASP B 1 99 ? -5.484 -20.172 11.469 1 96.88 99 ASP B CA 1
ATOM 2910 C C . ASP B 1 99 ? -4.977 -18.906 10.766 1 96.88 99 ASP B C 1
ATOM 2912 O O . ASP B 1 99 ? -5.215 -17.797 11.219 1 96.88 99 ASP B O 1
ATOM 2916 N N . GLU B 1 100 ? -4.234 -19.125 9.75 1 97.88 100 GLU B N 1
ATOM 2917 C CA . GLU B 1 100 ? -3.73 -18 8.969 1 97.88 100 GLU B CA 1
ATOM 2918 C C . GLU B 1 100 ? -4.875 -17.188 8.359 1 97.88 100 GLU B C 1
ATOM 2920 O O . GLU B 1 100 ? -4.863 -15.961 8.398 1 97.88 100 GLU B O 1
ATOM 2925 N N . LEU B 1 101 ? -5.871 -17.875 7.832 1 96.81 101 LEU B N 1
ATOM 2926 C CA . LEU B 1 101 ? -7.047 -17.203 7.289 1 96.81 101 LEU B CA 1
ATOM 2927 C C . LEU B 1 101 ? -7.762 -16.391 8.367 1 96.81 101 LEU B C 1
ATOM 2929 O O . LEU B 1 101 ? -8.203 -15.273 8.117 1 96.81 101 LEU B O 1
ATOM 2933 N N . LYS B 1 102 ? -7.875 -16.984 9.484 1 96.56 102 LYS B N 1
ATOM 2934 C CA . LYS B 1 102 ? -8.5 -16.297 10.602 1 96.56 102 LYS B CA 1
ATOM 2935 C C . LYS B 1 102 ? -7.734 -15.023 10.961 1 96.56 102 LYS B C 1
ATOM 2937 O O . LYS B 1 102 ? -8.336 -13.977 11.227 1 96.56 102 LYS B O 1
ATOM 2942 N N . ALA B 1 103 ? -6.434 -15.102 11.023 1 97.75 103 ALA B N 1
ATOM 2943 C CA . ALA B 1 103 ?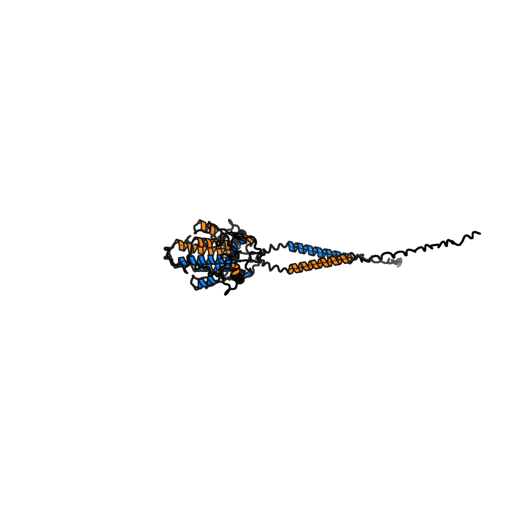 -5.602 -13.938 11.336 1 97.75 103 ALA B CA 1
ATOM 2944 C C . ALA B 1 103 ? -5.801 -12.828 10.305 1 97.75 103 ALA B C 1
ATOM 2946 O O . ALA B 1 103 ? -6.004 -11.672 10.672 1 97.75 103 ALA B O 1
ATOM 2947 N N . TRP B 1 104 ? -5.746 -13.172 9.031 1 98 104 TRP B N 1
ATOM 2948 C CA . TRP B 1 104 ? -5.98 -12.203 7.965 1 98 104 TRP B CA 1
ATOM 2949 C C . TRP B 1 104 ? -7.387 -11.617 8.055 1 98 104 TRP B C 1
ATOM 2951 O O . TRP B 1 104 ? -7.582 -10.422 7.863 1 98 104 TRP B O 1
ATOM 2961 N N . SER B 1 105 ? -8.32 -12.438 8.391 1 96.56 105 SER B N 1
ATOM 2962 C CA . SER B 1 105 ? -9.703 -11.992 8.516 1 96.56 105 SER B CA 1
ATOM 2963 C C . SER B 1 105 ? -9.859 -11.016 9.68 1 96.56 105 SER B C 1
ATOM 2965 O O . SER B 1 105 ? -10.68 -10.102 9.625 1 96.56 105 SER B O 1
ATOM 2967 N N . HIS B 1 106 ? -9.078 -11.203 10.633 1 96.31 106 HIS B N 1
ATOM 2968 C CA . HIS B 1 106 ? -9.172 -10.359 11.812 1 96.31 106 HIS B CA 1
ATOM 2969 C C . HIS B 1 106 ? -8.664 -8.945 11.523 1 96.31 106 HIS B C 1
ATOM 2971 O O . HIS B 1 106 ? -9.047 -7.996 12.203 1 96.31 106 HIS B O 1
ATOM 2977 N N . ILE B 1 107 ? -7.824 -8.805 10.539 1 97.62 107 ILE B N 1
ATOM 2978 C CA . ILE B 1 107 ? -7.34 -7.469 10.234 1 97.62 107 ILE B CA 1
ATOM 2979 C C . ILE B 1 107 ? -8.375 -6.723 9.391 1 97.62 107 ILE B C 1
ATOM 2981 O O . ILE B 1 107 ? -8.289 -5.5 9.234 1 97.62 107 ILE B O 1
ATOM 2985 N N . MET B 1 108 ? -9.305 -7.426 8.828 1 97.38 108 MET B N 1
ATOM 2986 C CA . MET B 1 108 ? -10.445 -6.816 8.156 1 97.38 108 MET B CA 1
ATOM 2987 C C . MET B 1 108 ? -11.531 -6.441 9.156 1 97.38 108 MET B C 1
ATOM 2989 O O . MET B 1 108 ? -12.062 -7.301 9.867 1 97.38 108 MET B O 1
ATOM 2993 N N . PRO B 1 109 ? -11.836 -5.172 9.195 1 96.75 109 PRO B N 1
ATOM 2994 C CA . PRO B 1 109 ? -12.891 -4.785 10.141 1 96.75 109 PRO B CA 1
ATOM 2995 C C . PRO B 1 109 ? -14.234 -5.434 9.82 1 96.75 109 PRO B C 1
ATOM 2997 O O . PRO B 1 109 ? -14.547 -5.676 8.648 1 96.75 109 PRO B O 1
ATOM 3000 N N . VAL B 1 110 ? -15.016 -5.648 10.898 1 96.06 110 VAL B N 1
ATOM 3001 C CA . VAL B 1 110 ? -16.391 -6.051 10.672 1 96.06 110 VAL B CA 1
ATOM 3002 C C . VAL B 1 110 ? -17.094 -5.016 9.797 1 96.06 110 VAL B C 1
ATOM 3004 O O . VAL B 1 110 ? -16.938 -3.809 9.992 1 96.06 110 VAL B O 1
ATOM 3007 N N . GLY B 1 111 ? -17.844 -5.48 8.867 1 95.62 111 GLY B N 1
ATOM 3008 C CA . GLY B 1 111 ? -18.406 -4.613 7.852 1 95.62 111 GLY B CA 1
ATOM 3009 C C . GLY B 1 111 ? -17.609 -4.598 6.566 1 95.62 111 GLY B C 1
ATOM 3010 O O . GLY B 1 111 ? -18.062 -4.066 5.547 1 95.62 111 GLY B O 1
ATOM 3011 N N . ARG B 1 112 ? -16.328 -5.117 6.641 1 96.44 112 ARG B N 1
ATOM 3012 C CA . ARG B 1 112 ? -15.414 -5.281 5.516 1 96.44 112 ARG B CA 1
ATOM 3013 C C . ARG B 1 112 ? -15.148 -3.949 4.824 1 96.44 112 ARG B C 1
ATOM 3015 O O . ARG B 1 112 ? -15.031 -3.891 3.6 1 96.44 112 ARG B O 1
ATOM 3022 N N . GLY B 1 113 ? -15.172 -2.873 5.609 1 96.44 113 GLY B N 1
ATOM 3023 C CA . GLY B 1 113 ? -14.789 -1.557 5.125 1 96.44 113 GLY B CA 1
ATOM 3024 C C . GLY B 1 113 ? -15.938 -0.807 4.469 1 96.44 113 GLY B C 1
ATOM 3025 O O . GLY B 1 113 ? -15.75 0.294 3.947 1 96.44 113 GLY B O 1
ATOM 3026 N N . LEU B 1 114 ? -17.141 -1.468 4.406 1 96.62 114 LEU B N 1
ATOM 3027 C CA . LEU B 1 114 ? -18.312 -0.75 3.92 1 96.62 114 LEU B CA 1
ATOM 3028 C C . LEU B 1 114 ? -18.859 0.189 4.988 1 96.62 114 LEU B C 1
ATOM 3030 O O . LEU B 1 114 ? -19.391 -0.263 6.004 1 96.62 114 LEU B O 1
ATOM 3034 N N . VAL B 1 115 ? -18.781 1.521 4.75 1 97.19 115 VAL B N 1
ATOM 3035 C CA . VAL B 1 115 ? -19.141 2.518 5.754 1 97.19 115 VAL B CA 1
ATOM 3036 C C . VAL B 1 115 ? -20.141 3.512 5.16 1 97.19 115 VAL B C 1
ATOM 3038 O O . VAL B 1 115 ? -20.281 3.596 3.938 1 97.19 115 VAL B O 1
ATOM 3041 N N . MET B 1 116 ? -20.781 4.172 6.027 1 96.62 116 MET B N 1
ATOM 3042 C CA . MET B 1 116 ? -21.609 5.32 5.688 1 96.62 116 MET B CA 1
ATOM 3043 C C . MET B 1 116 ? -21.266 6.52 6.562 1 96.62 116 MET B C 1
ATOM 3045 O O . MET B 1 116 ? -20.922 6.363 7.73 1 96.62 116 MET B O 1
ATOM 3049 N N . VAL B 1 117 ? -21.25 7.676 5.934 1 94.88 117 VAL B N 1
ATOM 3050 C CA . VAL B 1 117 ? -21 8.914 6.672 1 94.88 117 VAL B CA 1
ATOM 3051 C C . VAL B 1 117 ? -22.219 9.828 6.555 1 94.88 117 VAL B C 1
ATOM 3053 O O . VAL B 1 117 ? -23.109 9.594 5.73 1 94.88 117 VAL B O 1
ATOM 3056 N N . ASN B 1 118 ? -22.234 10.758 7.496 1 89.31 118 ASN B N 1
ATOM 3057 C CA . ASN B 1 118 ? -23.281 11.773 7.406 1 89.31 118 ASN B CA 1
ATOM 3058 C C . ASN B 1 118 ? -23.094 12.664 6.18 1 89.31 118 ASN B C 1
ATOM 3060 O O . ASN B 1 118 ? -22.031 13.281 6.016 1 89.31 118 ASN B O 1
ATOM 3064 N N . SER B 1 119 ? -24.125 12.648 5.371 1 85.44 119 SER B N 1
ATOM 3065 C CA . SER B 1 119 ? -24.016 13.352 4.098 1 85.44 119 SER B CA 1
ATOM 3066 C C . SER B 1 119 ? -24.062 14.867 4.301 1 85.44 119 SER B C 1
ATOM 3068 O O . SER B 1 119 ? -23.734 15.633 3.395 1 85.44 119 SER B O 1
ATOM 3070 N N . SER B 1 120 ? -24.391 15.203 5.453 1 82.19 120 SER B N 1
ATOM 3071 C CA . SER B 1 120 ? -24.5 16.641 5.699 1 82.19 120 SER B CA 1
ATOM 3072 C C . SER B 1 120 ? -23.141 17.312 5.578 1 82.19 120 SER B C 1
ATOM 3074 O O . SER B 1 120 ? -22.188 16.953 6.281 1 82.19 120 SER B O 1
ATOM 3076 N N . GLY B 1 121 ? -23 18.188 4.664 1 78.56 121 GLY B N 1
ATOM 3077 C CA . GLY B 1 121 ? -21.766 18.953 4.492 1 78.56 121 GLY B CA 1
ATOM 3078 C C . GLY B 1 121 ? -20.75 18.266 3.598 1 78.56 121 GLY B C 1
ATOM 3079 O O . GLY B 1 121 ? -19.641 18.75 3.418 1 78.56 121 GLY B O 1
ATOM 3080 N N . LEU B 1 122 ? -21.141 17.109 3.174 1 85.75 122 LEU B N 1
ATOM 3081 C CA . LEU B 1 122 ? -20.234 16.422 2.262 1 85.75 122 LEU B CA 1
ATOM 3082 C C . LEU B 1 122 ? -20.234 17.078 0.888 1 85.75 122 LEU B C 1
ATOM 3084 O O . LEU B 1 122 ? -21.281 17.25 0.273 1 85.75 122 LEU B O 1
ATOM 3088 N N . PRO B 1 123 ? -19.078 17.594 0.576 1 85.38 123 PRO B N 1
ATOM 3089 C CA . PRO B 1 123 ? -19.031 18.141 -0.785 1 85.38 123 PRO B CA 1
ATOM 3090 C C . PRO B 1 123 ? -19.297 17.078 -1.85 1 85.38 123 PRO B C 1
ATOM 3092 O O . PRO B 1 123 ? -19.25 15.883 -1.56 1 85.38 123 PRO B O 1
ATOM 3095 N N . PRO B 1 124 ? -19.719 17.625 -3.02 1 88.56 124 PRO B N 1
ATOM 3096 C CA . PRO B 1 124 ? -19.875 16.641 -4.098 1 88.56 124 PRO B CA 1
ATOM 3097 C C . PRO B 1 124 ? -18.625 15.789 -4.309 1 88.56 124 PRO B C 1
ATOM 3099 O O . PRO B 1 124 ? -17.5 16.312 -4.289 1 88.56 124 PRO B O 1
ATOM 3102 N N . GLN B 1 125 ? -18.859 14.531 -4.355 1 89.38 125 GLN B N 1
ATOM 3103 C CA . GLN B 1 125 ? -17.781 13.57 -4.559 1 89.38 125 GLN B CA 1
ATOM 3104 C C . GLN B 1 125 ? -18 12.75 -5.828 1 89.38 125 GLN B C 1
ATOM 3106 O O . GLN B 1 125 ? -19.109 12.281 -6.086 1 89.38 125 GLN B O 1
ATOM 3111 N N . PRO B 1 126 ? -16.922 12.578 -6.594 1 90.25 126 PRO B N 1
ATOM 3112 C CA . PRO B 1 126 ? -17.094 11.656 -7.715 1 90.25 126 PRO B CA 1
ATOM 3113 C C . PRO B 1 126 ? -17.547 10.266 -7.27 1 90.25 126 PRO B C 1
ATOM 3115 O O . PRO B 1 126 ? -17 9.719 -6.305 1 90.25 126 PRO B O 1
ATOM 3118 N N . GLY B 1 127 ? -18.578 9.773 -7.938 1 90.38 127 GLY B N 1
ATOM 3119 C CA . GLY B 1 127 ? -19.078 8.438 -7.648 1 90.38 127 GLY B CA 1
ATOM 3120 C C . GLY B 1 127 ? -20.219 8.422 -6.656 1 90.38 127 GLY B C 1
ATOM 3121 O O . GLY B 1 127 ? -20.938 7.422 -6.531 1 90.38 127 GLY B O 1
ATOM 3122 N N . LEU B 1 128 ? -20.328 9.5 -5.922 1 91.5 128 LEU B N 1
ATOM 3123 C CA . LEU B 1 128 ? -21.453 9.617 -5 1 91.5 128 LEU B CA 1
ATOM 3124 C C . LEU B 1 128 ? -22.688 10.188 -5.707 1 91.5 128 LEU B C 1
ATOM 3126 O O . LEU B 1 128 ? -22.594 11.219 -6.375 1 91.5 128 LEU B O 1
ATOM 3130 N N . ASP B 1 129 ? -23.766 9.414 -5.66 1 90.31 129 ASP B N 1
ATOM 3131 C CA . ASP B 1 129 ? -25.031 9.844 -6.262 1 90.31 129 ASP B CA 1
ATOM 3132 C C . ASP B 1 129 ? -26.141 9.93 -5.215 1 90.31 129 ASP B C 1
ATOM 3134 O O . ASP B 1 129 ? -26.703 8.906 -4.828 1 90.31 129 ASP B O 1
ATOM 3138 N N . PRO B 1 130 ? -26.5 11.062 -4.816 1 88 130 PRO B N 1
ATOM 3139 C CA . PRO B 1 130 ? -27.516 11.227 -3.764 1 88 130 PRO B CA 1
ATOM 3140 C C . PRO B 1 130 ? -28.906 10.797 -4.219 1 88 130 PRO B C 1
ATOM 3142 O O . PRO B 1 130 ? -29.812 10.656 -3.391 1 88 130 PRO B O 1
ATOM 3145 N N . LYS B 1 131 ? -29.047 10.609 -5.457 1 90.19 131 LYS B N 1
ATOM 3146 C CA . LYS B 1 131 ? -30.359 10.211 -5.973 1 90.19 131 LYS B CA 1
ATOM 3147 C C . LYS B 1 131 ? -30.609 8.719 -5.734 1 90.19 131 LYS B C 1
ATOM 3149 O O . LYS B 1 131 ? -31.75 8.266 -5.793 1 90.19 131 LYS B O 1
ATOM 3154 N N . LEU B 1 132 ? -29.578 7.988 -5.578 1 92.38 132 LEU B N 1
ATOM 3155 C CA . LEU B 1 132 ? -29.703 6.559 -5.32 1 92.38 132 LEU B CA 1
ATOM 3156 C C . LEU B 1 132 ? -29.938 6.289 -3.836 1 92.38 132 LEU B C 1
ATOM 3158 O O . LEU B 1 132 ? -29.422 7.016 -2.98 1 92.38 132 LEU B O 1
ATOM 3162 N N . PRO B 1 133 ? -30.719 5.266 -3.557 1 93.62 133 PRO B N 1
ATOM 3163 C CA . PRO B 1 133 ? -30.969 4.941 -2.154 1 93.62 133 PRO B CA 1
ATOM 3164 C C . PRO B 1 133 ? -29.828 4.176 -1.502 1 93.62 133 PRO B C 1
ATOM 3166 O O . PRO B 1 133 ? -30.047 3.115 -0.908 1 93.62 133 PRO B O 1
ATOM 3169 N N . ARG B 1 134 ? -28.672 4.719 -1.549 1 93.69 134 ARG B N 1
ATOM 3170 C CA . ARG B 1 134 ? -27.484 4.047 -1.036 1 93.69 134 ARG B CA 1
ATOM 3171 C C . ARG B 1 134 ? -26.859 4.836 0.114 1 93.69 134 ARG B C 1
ATOM 3173 O O . ARG B 1 134 ? -25.891 4.383 0.73 1 93.69 134 ARG B O 1
ATOM 3180 N N . GLY B 1 135 ? -27.469 6.059 0.402 1 93.06 135 GLY B N 1
ATOM 3181 C CA . GLY B 1 135 ? -26.797 6.918 1.366 1 93.06 135 GLY B CA 1
ATOM 3182 C C . GLY B 1 135 ? -25.391 7.301 0.951 1 93.06 135 GLY B C 1
ATOM 3183 O O . GLY B 1 135 ? -24.922 6.906 -0.121 1 93.06 135 GLY B O 1
ATOM 3184 N N . ALA B 1 136 ? -24.703 8.133 1.763 1 94.69 136 ALA B N 1
ATOM 3185 C CA . ALA B 1 136 ? -23.281 8.414 1.559 1 94.69 136 ALA B CA 1
ATOM 3186 C C . ALA B 1 136 ? -22.422 7.273 2.08 1 94.69 136 ALA B C 1
ATOM 3188 O O . ALA B 1 136 ? -21.766 7.406 3.117 1 94.69 136 ALA B O 1
ATOM 3189 N N . SER B 1 137 ? -22.469 6.199 1.301 1 96.44 137 SER B N 1
ATOM 3190 C CA . SER B 1 137 ? -21.797 4.977 1.728 1 96.44 137 SER B CA 1
ATOM 3191 C C . SER B 1 137 ? -20.828 4.469 0.657 1 96.44 137 SER B C 1
ATOM 3193 O O . SER B 1 137 ? -20.953 4.828 -0.516 1 96.44 137 SER B O 1
ATOM 3195 N N . GLY B 1 138 ? -19.844 3.752 1.079 1 96.5 138 GLY B N 1
ATOM 3196 C CA . GLY B 1 138 ? -18.859 3.162 0.184 1 96.5 138 GLY B CA 1
ATOM 3197 C C . GLY B 1 138 ? -17.844 2.301 0.902 1 96.5 138 GLY B C 1
ATOM 3198 O O . GLY B 1 138 ? -17.781 2.301 2.133 1 96.5 138 GLY B O 1
ATOM 3199 N N . TRP B 1 139 ? -17.141 1.529 0.128 1 96.69 139 TRP B N 1
ATOM 3200 C CA . TRP B 1 139 ? -16.016 0.777 0.667 1 96.69 139 TRP B CA 1
ATOM 3201 C C . TRP B 1 139 ? -14.789 1.673 0.832 1 96.69 139 TRP B C 1
ATOM 3203 O O . TRP B 1 139 ? -14.609 2.637 0.083 1 96.69 139 TRP B O 1
ATOM 3213 N N . THR B 1 140 ? -13.961 1.324 1.765 1 97.25 140 THR B N 1
ATOM 3214 C CA . THR B 1 140 ? -12.766 2.123 1.994 1 97.25 140 THR B CA 1
ATOM 3215 C C . THR B 1 140 ? -11.555 1.509 1.287 1 97.25 140 THR B C 1
ATOM 3217 O O . THR B 1 140 ? -11.477 0.287 1.142 1 97.25 140 THR B O 1
ATOM 3220 N N . GLY B 1 141 ? -10.672 2.404 0.926 1 97.62 141 GLY B N 1
ATOM 3221 C CA . GLY B 1 141 ? -9.5 1.979 0.181 1 97.62 141 GLY B CA 1
ATOM 3222 C C . GLY B 1 141 ? -8.68 0.933 0.91 1 97.62 141 GLY B C 1
ATOM 3223 O O . GLY B 1 141 ? -8.195 -0.023 0.298 1 97.62 141 GLY B O 1
ATOM 3224 N N . VAL B 1 142 ? -8.477 1.087 2.191 1 98.44 142 VAL B N 1
ATOM 3225 C CA . VAL B 1 142 ? -7.617 0.179 2.943 1 98.44 142 VAL B CA 1
ATOM 3226 C C . VAL B 1 142 ? -8.234 -1.218 2.963 1 98.44 142 VAL B C 1
ATOM 3228 O O . VAL B 1 142 ? -7.523 -2.217 2.818 1 98.44 142 VAL B O 1
ATOM 3231 N N . ALA B 1 143 ? -9.531 -1.339 3.172 1 98.06 143 ALA B N 1
ATOM 3232 C CA . ALA B 1 143 ? -10.203 -2.637 3.164 1 98.06 143 ALA B CA 1
ATOM 3233 C C . ALA B 1 143 ? -10.094 -3.299 1.793 1 98.06 143 ALA B C 1
ATOM 3235 O O . ALA B 1 143 ? -9.836 -4.5 1.696 1 98.06 143 ALA B O 1
ATOM 3236 N N . HIS B 1 144 ? -10.297 -2.498 0.781 1 98.19 144 HIS B N 1
ATOM 3237 C CA . HIS B 1 144 ? -10.188 -2.982 -0.591 1 98.19 144 HIS B CA 1
ATOM 3238 C C . HIS B 1 144 ? -8.781 -3.512 -0.874 1 98.19 144 HIS B C 1
ATOM 3240 O O . HIS B 1 144 ? -8.625 -4.602 -1.426 1 98.19 144 HIS B O 1
ATOM 3246 N N . GLN B 1 145 ? -7.777 -2.766 -0.48 1 98.69 145 GLN B N 1
ATOM 3247 C CA . GLN B 1 145 ? -6.387 -3.156 -0.691 1 98.69 145 GLN B CA 1
ATOM 3248 C C . GLN B 1 145 ? -6.066 -4.461 0.034 1 98.69 145 GLN B C 1
ATOM 3250 O O . GLN B 1 145 ? -5.434 -5.352 -0.535 1 98.69 145 GLN B O 1
ATOM 3255 N N . LEU B 1 146 ? -6.492 -4.574 1.266 1 98.69 146 LEU B N 1
ATOM 3256 C CA . LEU B 1 146 ? -6.23 -5.777 2.045 1 98.69 146 LEU B CA 1
ATOM 3257 C C . LEU B 1 146 ? -6.926 -6.988 1.428 1 98.69 146 LEU B C 1
ATOM 3259 O O . LEU B 1 146 ? -6.336 -8.07 1.336 1 98.69 146 LEU B O 1
ATOM 3263 N N . HIS B 1 147 ? -8.156 -6.824 1.001 1 98.06 147 HIS B N 1
ATOM 3264 C CA . HIS B 1 147 ? -8.883 -7.875 0.299 1 98.06 147 HIS B CA 1
ATOM 3265 C C . HIS B 1 147 ? -8.141 -8.312 -0.957 1 98.06 147 HIS B C 1
ATOM 3267 O O . HIS B 1 147 ? -7.961 -9.516 -1.191 1 98.06 147 HIS B O 1
ATOM 3273 N N . CYS B 1 148 ? -7.703 -7.328 -1.727 1 98.5 148 CYS B N 1
ATOM 3274 C CA . CYS B 1 148 ? -6.992 -7.625 -2.967 1 98.5 148 CYS B CA 1
ATOM 3275 C C . CYS B 1 148 ? -5.699 -8.375 -2.688 1 98.5 148 CYS B C 1
ATOM 3277 O O . CYS B 1 148 ? -5.395 -9.367 -3.357 1 98.5 148 CYS B O 1
ATOM 3279 N N . LEU B 1 149 ? -4.973 -7.883 -1.708 1 98.81 149 LEU B N 1
ATOM 3280 C CA . LEU B 1 149 ? -3.691 -8.5 -1.387 1 98.81 149 LEU B CA 1
ATOM 3281 C C . LEU B 1 149 ? -3.869 -9.969 -1.021 1 98.81 149 LEU B C 1
ATOM 3283 O O . LEU B 1 149 ? -3.189 -10.836 -1.574 1 98.81 149 LEU B O 1
ATOM 3287 N N . TYR B 1 150 ? -4.812 -10.25 -0.171 1 98.69 150 TYR B N 1
ATOM 3288 C CA . TYR B 1 150 ? -5 -11.641 0.25 1 98.69 150 TYR B CA 1
ATOM 3289 C C . TYR B 1 150 ? -5.555 -12.484 -0.89 1 98.69 150 TYR B C 1
ATOM 3291 O O . TYR B 1 150 ? -5.227 -13.664 -1.009 1 98.69 150 TYR B O 1
ATOM 3299 N N . SER B 1 151 ? -6.414 -11.914 -1.72 1 98.12 151 SER B N 1
ATOM 3300 C CA . SER B 1 151 ? -6.953 -12.641 -2.863 1 98.12 151 SER B CA 1
ATOM 3301 C C . SER B 1 151 ? -5.836 -13.164 -3.762 1 98.12 151 SER B C 1
ATOM 3303 O O . SER B 1 151 ? -5.934 -14.273 -4.301 1 98.12 151 SER B O 1
ATOM 3305 N N . THR B 1 152 ? -4.781 -12.391 -3.949 1 98.5 152 THR B N 1
ATOM 3306 C CA . THR B 1 152 ? -3.67 -12.836 -4.777 1 98.5 152 THR B CA 1
ATOM 3307 C C . THR B 1 152 ? -2.922 -13.984 -4.102 1 98.5 152 THR B C 1
ATOM 3309 O O . THR B 1 152 ? -2.502 -14.938 -4.766 1 98.5 152 THR B O 1
ATOM 3312 N N . LYS B 1 153 ? -2.752 -13.867 -2.762 1 98.69 153 LYS B N 1
ATOM 3313 C CA . LYS B 1 153 ? -2.141 -14.961 -2.012 1 98.69 153 LYS B CA 1
ATOM 3314 C C . LYS B 1 153 ? -2.979 -16.234 -2.111 1 98.69 153 LYS B C 1
ATOM 3316 O O . LYS B 1 153 ? -2.451 -17.312 -2.402 1 98.69 153 LYS B O 1
ATOM 3321 N N . HIS B 1 154 ? -4.266 -16.078 -1.87 1 97.56 154 HIS B N 1
ATOM 3322 C CA . HIS B 1 154 ? -5.211 -17.172 -1.938 1 97.56 154 HIS B CA 1
ATOM 3323 C C . HIS B 1 154 ? -5.148 -17.875 -3.295 1 97.56 154 HIS B C 1
ATOM 3325 O O . HIS B 1 154 ? -5.059 -19.109 -3.363 1 97.56 154 HIS B O 1
ATOM 3331 N N . ALA B 1 155 ? -5.203 -17.125 -4.359 1 96.31 155 ALA B N 1
ATOM 3332 C CA . ALA B 1 155 ? -5.195 -17.672 -5.711 1 96.31 155 ALA B CA 1
ATOM 3333 C C . ALA B 1 155 ? -3.889 -18.406 -6 1 96.31 155 ALA B C 1
ATOM 3335 O O . ALA B 1 155 ? -3.893 -19.484 -6.598 1 96.31 155 ALA B O 1
ATOM 3336 N N . PHE B 1 156 ? -2.746 -17.844 -5.613 1 97.06 156 PHE B N 1
ATOM 3337 C CA . PHE B 1 156 ? -1.452 -18.484 -5.801 1 97.06 156 PHE B CA 1
ATOM 3338 C C . PHE B 1 156 ? -1.427 -19.844 -5.129 1 97.06 156 PHE B C 1
ATOM 3340 O O . PHE B 1 156 ? -1.077 -20.859 -5.758 1 97.06 156 PHE B O 1
ATOM 3347 N N . TYR B 1 157 ? -1.81 -19.875 -3.854 1 95.75 157 TYR B N 1
ATOM 3348 C CA . TYR B 1 157 ? -1.71 -21.109 -3.092 1 95.75 157 TYR B CA 1
ATOM 3349 C C . TYR B 1 157 ? -2.754 -22.125 -3.557 1 95.75 157 TYR B C 1
ATOM 3351 O O . TYR B 1 157 ? -2.537 -23.328 -3.467 1 95.75 157 TYR B O 1
ATOM 3359 N N . ASP B 1 158 ? -3.916 -21.594 -4 1 93.75 158 ASP B N 1
ATOM 3360 C CA . ASP B 1 158 ? -4.875 -22.516 -4.609 1 93.75 158 ASP B CA 1
ATOM 3361 C C . ASP B 1 158 ? -4.25 -23.266 -5.777 1 93.75 158 ASP B C 1
ATOM 3363 O O . ASP B 1 158 ? -4.348 -24.5 -5.855 1 93.75 158 ASP B O 1
ATOM 3367 N N . LEU B 1 159 ? -3.562 -22.578 -6.648 1 91.94 159 LEU B N 1
ATOM 3368 C CA . LEU B 1 159 ? -2.873 -23.203 -7.77 1 91.94 159 LEU B CA 1
ATOM 3369 C C . LEU B 1 159 ? -1.729 -24.078 -7.281 1 91.94 159 LEU B C 1
ATOM 3371 O O . LEU B 1 159 ? -1.533 -25.188 -7.785 1 91.94 159 LEU B O 1
ATOM 3375 N N . TYR B 1 160 ? -0.966 -23.531 -6.363 1 90.94 160 TYR B N 1
ATOM 3376 C CA . TYR B 1 160 ? 0.21 -24.219 -5.848 1 90.94 160 TYR B CA 1
ATOM 3377 C C . TYR B 1 160 ? -0.167 -25.578 -5.277 1 90.94 160 TYR B C 1
ATOM 3379 O O . TYR B 1 160 ? 0.515 -26.578 -5.523 1 90.94 160 TYR B O 1
ATOM 3387 N N . TYR B 1 161 ? -1.243 -25.625 -4.516 1 88.38 161 TYR B N 1
ATOM 3388 C CA . TYR B 1 161 ? -1.667 -26.844 -3.854 1 88.38 161 TYR B CA 1
ATOM 3389 C C . TYR B 1 161 ? -2.273 -27.828 -4.855 1 88.38 161 TYR B C 1
ATOM 3391 O O . TYR B 1 161 ? -2.266 -29.047 -4.629 1 88.38 161 TYR B O 1
ATOM 3399 N N . ASN B 1 162 ? -2.689 -27.375 -5.895 1 83.12 162 ASN B N 1
ATOM 3400 C CA . ASN B 1 162 ? -3.373 -28.234 -6.859 1 83.12 162 ASN B CA 1
ATOM 3401 C C . ASN B 1 162 ? -2.49 -28.531 -8.07 1 83.12 162 ASN B C 1
ATOM 3403 O O . ASN B 1 162 ? -2.949 -29.125 -9.047 1 83.12 162 ASN B O 1
ATOM 3407 N N . ARG B 1 163 ? -1.231 -28.188 -8.016 1 78.69 163 ARG B N 1
ATOM 3408 C CA . ARG B 1 163 ? -0.328 -28.344 -9.156 1 78.69 163 ARG B CA 1
ATOM 3409 C C . ARG B 1 163 ? 0.067 -29.812 -9.328 1 78.69 163 ARG B C 1
ATOM 3411 O O . ARG B 1 163 ? 0.142 -30.562 -8.352 1 78.69 163 ARG B O 1
ATOM 3418 N N . THR B 1 164 ? 0.123 -30.344 -10.516 1 68.25 164 THR B N 1
ATOM 3419 C CA . THR B 1 164 ? 0.474 -31.734 -10.75 1 68.25 164 THR B CA 1
ATOM 3420 C C . THR B 1 164 ? 1.918 -31.859 -11.227 1 68.25 164 THR B C 1
ATOM 3422 O O . THR B 1 164 ? 2.467 -32.969 -11.281 1 68.25 164 THR B O 1
ATOM 3425 N N . GLY B 1 165 ? 2.744 -30.719 -11.367 1 62.88 165 GLY B N 1
ATOM 3426 C CA . GLY B 1 165 ? 4.125 -30.859 -11.805 1 62.88 165 GLY B CA 1
ATOM 3427 C C . GLY B 1 165 ? 4.957 -29.609 -11.555 1 62.88 165 GLY B C 1
ATOM 3428 O O . GLY B 1 165 ? 4.414 -28.531 -11.312 1 62.88 165 GLY B O 1
ATOM 3429 N N . ASP B 1 166 ? 6.195 -29.75 -11.188 1 60.69 166 ASP B N 1
ATOM 3430 C CA . ASP B 1 166 ? 7.074 -28.641 -10.828 1 60.69 166 ASP B CA 1
ATOM 3431 C C . ASP B 1 166 ? 7.914 -28.203 -12.031 1 60.69 166 ASP B C 1
ATOM 3433 O O . ASP B 1 166 ? 8.508 -27.125 -12.016 1 60.69 166 ASP B O 1
ATOM 3437 N N . LYS B 1 167 ? 8.211 -29.203 -12.898 1 60.16 167 LYS B N 1
ATOM 3438 C CA . LYS B 1 167 ? 9.328 -28.938 -13.797 1 60.16 167 LYS B CA 1
ATOM 3439 C C . LYS B 1 167 ? 8.875 -28.109 -15.008 1 60.16 167 LYS B C 1
ATOM 3441 O O . LYS B 1 167 ? 8.227 -28.641 -15.914 1 60.16 167 LYS B O 1
ATOM 3446 N N . THR B 1 168 ? 8.633 -26.812 -14.852 1 68.38 168 THR B N 1
ATOM 3447 C CA . THR B 1 168 ? 8.297 -25.984 -16.016 1 68.38 168 THR B CA 1
ATOM 3448 C C . THR B 1 168 ? 9.258 -24.812 -16.141 1 68.38 168 THR B C 1
ATOM 3450 O O . THR B 1 168 ? 10 -24.5 -15.211 1 68.38 168 THR B O 1
ATOM 3453 N N . THR B 1 169 ? 9.586 -24.422 -17.391 1 82.12 169 THR B N 1
ATOM 3454 C CA . THR B 1 169 ? 10.336 -23.203 -17.672 1 82.12 169 THR B CA 1
ATOM 3455 C C . THR B 1 169 ? 9.734 -22.016 -16.938 1 82.12 169 THR B C 1
ATOM 3457 O O . THR B 1 169 ? 8.555 -21.703 -17.125 1 82.12 169 THR B O 1
ATOM 3460 N N . PRO B 1 170 ? 10.57 -21.453 -16.172 1 89.56 170 PRO B N 1
ATOM 3461 C CA . PRO B 1 170 ? 10.039 -20.312 -15.43 1 89.56 170 PRO B CA 1
ATOM 3462 C C . PRO B 1 170 ? 9.625 -19.156 -16.344 1 89.56 170 PRO B C 1
ATOM 3464 O O . PRO B 1 170 ? 10.297 -18.875 -17.328 1 89.56 170 PRO B O 1
ATOM 3467 N N . LEU B 1 171 ? 8.555 -18.594 -16.047 1 92.62 171 LEU B N 1
ATOM 3468 C CA . LEU B 1 171 ? 8.094 -17.406 -16.75 1 92.62 171 LEU B CA 1
ATOM 3469 C C . LEU B 1 171 ? 9.156 -16.312 -16.719 1 92.62 171 LEU B C 1
ATOM 3471 O O . LEU B 1 171 ? 9.68 -15.984 -15.648 1 92.62 171 LEU B O 1
ATOM 3475 N N . PHE B 1 172 ? 9.641 -15.727 -17.875 1 92.31 172 PHE B N 1
ATOM 3476 C CA . PHE B 1 172 ? 10.672 -14.719 -18.078 1 92.31 172 PHE B CA 1
ATOM 3477 C C . PHE B 1 172 ? 12.023 -15.219 -17.594 1 92.31 172 PHE B C 1
ATOM 3479 O O . PHE B 1 172 ? 12.93 -14.43 -17.328 1 92.31 172 PHE B O 1
ATOM 3486 N N . GLY B 1 173 ? 12.148 -16.531 -17.359 1 90.38 173 GLY B N 1
ATOM 3487 C CA . GLY B 1 173 ? 13.398 -17.109 -16.906 1 90.38 173 GLY B CA 1
ATOM 3488 C C . GLY B 1 173 ? 13.711 -16.797 -15.453 1 90.38 173 GLY B C 1
ATOM 3489 O O . GLY B 1 173 ? 14.859 -16.906 -15.023 1 90.38 173 GLY B O 1
ATOM 3490 N N . VAL B 1 174 ? 12.766 -16.297 -14.719 1 91.19 174 VAL B N 1
ATOM 3491 C CA . VAL B 1 174 ? 12.945 -15.93 -13.312 1 91.19 174 VAL B CA 1
ATOM 3492 C C . VAL B 1 174 ? 12.203 -16.922 -12.422 1 91.19 174 VAL B C 1
ATOM 3494 O O . VAL B 1 174 ? 11.023 -17.203 -12.641 1 91.19 174 VAL B O 1
ATOM 3497 N N . SER B 1 175 ? 12.922 -17.438 -11.453 1 91.38 175 SER B N 1
ATOM 3498 C CA . SER B 1 175 ? 12.305 -18.375 -10.516 1 91.38 175 SER B CA 1
ATOM 3499 C C . SER B 1 175 ? 11.688 -17.641 -9.328 1 91.38 175 SER B C 1
ATOM 3501 O O . SER B 1 175 ? 11.875 -16.438 -9.172 1 91.38 175 SER B O 1
ATOM 3503 N N . TRP B 1 176 ? 10.891 -18.391 -8.617 1 92.31 176 TRP B N 1
ATOM 3504 C CA . TRP B 1 176 ? 10.289 -17.859 -7.398 1 92.31 176 TRP B CA 1
ATOM 3505 C C . TRP B 1 176 ? 10.414 -18.859 -6.25 1 92.31 176 TRP B C 1
ATOM 3507 O O . TRP B 1 176 ? 10.617 -20.047 -6.48 1 92.31 176 TRP B O 1
ATOM 3517 N N . GLN B 1 177 ? 10.406 -18.297 -4.977 1 94.44 177 GLN B N 1
ATOM 3518 C CA . GLN B 1 177 ? 10.477 -19.109 -3.764 1 94.44 177 GLN B CA 1
ATOM 3519 C C . GLN B 1 177 ? 9.344 -18.766 -2.807 1 94.44 177 GLN B C 1
ATOM 3521 O O . GLN B 1 177 ? 8.984 -17.594 -2.654 1 94.44 177 GLN B O 1
ATOM 3526 N N . LEU B 1 178 ? 8.805 -19.812 -2.117 1 96.19 178 LEU B N 1
ATOM 3527 C CA . LEU B 1 178 ? 7.676 -19.625 -1.207 1 96.19 178 LEU B CA 1
ATOM 3528 C C . LEU B 1 178 ? 8.031 -18.641 -0.097 1 96.19 178 LEU B C 1
ATOM 3530 O O . LEU B 1 178 ? 7.219 -17.781 0.264 1 96.19 178 LEU B O 1
ATOM 3534 N N . GLU B 1 179 ? 9.211 -18.781 0.445 1 96.06 179 GLU B N 1
ATOM 3535 C CA . GLU B 1 179 ? 9.633 -17.906 1.531 1 96.06 179 GLU B CA 1
ATOM 3536 C C . GLU B 1 179 ? 9.633 -16.438 1.089 1 96.06 179 GLU B C 1
ATOM 3538 O O . GLU B 1 179 ? 9.203 -15.562 1.84 1 96.06 179 GLU B O 1
ATOM 3543 N N . HIS B 1 180 ? 10.117 -16.188 -0.103 1 96.5 180 HIS B N 1
ATOM 3544 C CA . HIS B 1 180 ? 10.125 -14.836 -0.651 1 96.5 180 HIS B CA 1
ATOM 3545 C C . HIS B 1 180 ? 8.703 -14.32 -0.86 1 96.5 180 HIS B C 1
ATOM 3547 O O . HIS B 1 180 ? 8.391 -13.188 -0.473 1 96.5 180 HIS B O 1
ATOM 3553 N N . LEU B 1 181 ? 7.875 -15.125 -1.42 1 98.12 181 LEU B N 1
ATOM 3554 C CA . LEU B 1 181 ? 6.504 -14.711 -1.689 1 98.12 181 LEU B CA 1
ATOM 3555 C C . LEU B 1 181 ? 5.754 -14.445 -0.39 1 98.12 181 LEU B C 1
ATOM 3557 O O . LEU B 1 181 ? 5.012 -13.461 -0.287 1 98.12 181 LEU B O 1
ATOM 3561 N N . ASN B 1 182 ? 5.938 -15.32 0.577 1 98.38 182 ASN B N 1
ATOM 3562 C CA . ASN B 1 182 ? 5.312 -15.102 1.877 1 98.38 182 ASN B CA 1
ATOM 3563 C C . ASN B 1 182 ? 5.816 -13.82 2.533 1 98.38 182 ASN B C 1
ATOM 3565 O O . ASN B 1 182 ? 5.043 -13.094 3.16 1 98.38 182 ASN B O 1
ATOM 3569 N N . HIS B 1 183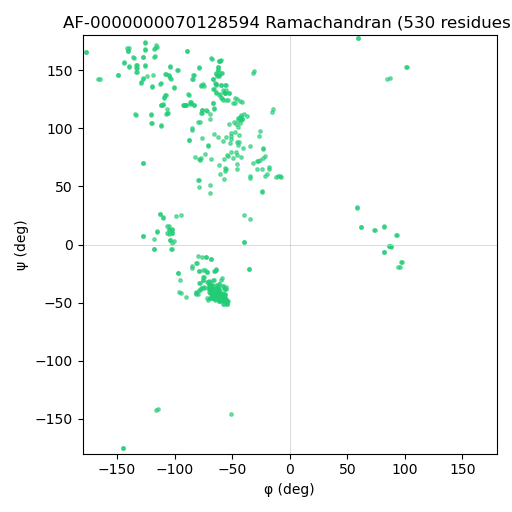 ? 7.055 -13.562 2.443 1 97.81 183 HIS B N 1
ATOM 3570 C CA . HIS B 1 183 ? 7.602 -12.273 2.852 1 97.81 183 HIS B CA 1
ATOM 3571 C C . HIS B 1 183 ? 6.879 -11.125 2.156 1 97.81 183 HIS B C 1
ATOM 3573 O O . HIS B 1 183 ? 6.496 -10.148 2.803 1 97.81 183 HIS B O 1
ATOM 3579 N N . CYS B 1 184 ? 6.715 -11.211 0.835 1 98.44 184 CYS B N 1
ATOM 3580 C CA . CYS B 1 184 ? 6.102 -10.156 0.038 1 98.44 184 CYS B CA 1
ATOM 3581 C C . CYS B 1 184 ? 4.695 -9.844 0.533 1 98.44 184 CYS B C 1
ATOM 3583 O O . CYS B 1 184 ? 4.348 -8.68 0.746 1 98.44 184 CYS B O 1
ATOM 3585 N N . TRP B 1 185 ? 3.873 -10.859 0.765 1 98.75 185 TRP B N 1
ATOM 3586 C CA . TRP B 1 185 ? 2.5 -10.633 1.203 1 98.75 185 TRP B CA 1
ATOM 3587 C C . TRP B 1 185 ? 2.467 -10.008 2.596 1 98.75 185 TRP B C 1
ATOM 3589 O O . TRP B 1 185 ? 1.673 -9.102 2.857 1 98.75 185 TRP B O 1
ATOM 3599 N N . ASP B 1 186 ? 3.311 -10.492 3.486 1 98.69 186 ASP B N 1
ATOM 3600 C CA . ASP B 1 186 ? 3.352 -9.914 4.824 1 98.69 186 ASP B CA 1
ATOM 3601 C C . ASP B 1 186 ? 3.859 -8.477 4.785 1 98.69 186 ASP B C 1
ATOM 3603 O O . ASP B 1 186 ? 3.326 -7.605 5.48 1 98.69 186 ASP B O 1
ATOM 3607 N N . TYR B 1 187 ? 4.918 -8.25 4.059 1 98.56 187 TYR B N 1
ATOM 3608 C CA . TYR B 1 187 ? 5.516 -6.922 3.973 1 98.56 187 TYR B CA 1
ATOM 3609 C C . TYR B 1 187 ? 4.52 -5.906 3.42 1 98.56 187 TYR B C 1
ATOM 3611 O O . TYR B 1 187 ? 4.32 -4.844 4.008 1 98.56 187 TYR B O 1
ATOM 3619 N N . VAL B 1 188 ? 3.82 -6.23 2.32 1 98.69 188 VAL B N 1
ATOM 3620 C CA . VAL B 1 188 ? 2.859 -5.32 1.703 1 98.69 188 VAL B CA 1
ATOM 3621 C C . VAL B 1 188 ? 1.65 -5.148 2.621 1 98.69 188 VAL B C 1
ATOM 3623 O O . VAL B 1 188 ? 1.112 -4.047 2.748 1 98.69 188 VAL B O 1
ATOM 3626 N N . ARG B 1 189 ? 1.232 -6.23 3.314 1 98.75 189 ARG B N 1
ATOM 3627 C CA . ARG B 1 189 ? 0.16 -6.133 4.301 1 98.75 189 ARG B CA 1
ATOM 3628 C C . ARG B 1 189 ? 0.466 -5.062 5.34 1 98.75 189 ARG B C 1
ATOM 3630 O O . ARG B 1 189 ? -0.359 -4.184 5.594 1 98.75 189 ARG B O 1
ATOM 3637 N N . GLN B 1 190 ? 1.635 -5.148 5.891 1 98.44 190 GLN B N 1
ATOM 3638 C CA . GLN B 1 190 ? 2.008 -4.234 6.965 1 98.44 190 GLN B CA 1
ATOM 3639 C C . GLN B 1 190 ? 2.141 -2.805 6.445 1 98.44 190 GLN B C 1
ATOM 3641 O O . GLN B 1 190 ? 1.803 -1.851 7.148 1 98.44 190 GLN B O 1
ATOM 3646 N N . THR B 1 191 ? 2.613 -2.658 5.219 1 98.06 191 THR B N 1
ATOM 3647 C CA . THR B 1 191 ? 2.789 -1.305 4.707 1 98.06 191 THR B CA 1
ATOM 3648 C C . THR B 1 191 ? 1.445 -0.689 4.328 1 98.06 191 THR B C 1
ATOM 3650 O O . THR B 1 191 ? 1.251 0.521 4.461 1 98.06 191 THR B O 1
ATOM 3653 N N . ILE B 1 192 ? 0.449 -1.51 3.893 1 98.5 192 ILE B N 1
ATOM 3654 C CA . ILE B 1 192 ? -0.917 -1.043 3.684 1 98.5 192 ILE B CA 1
ATOM 3655 C C . ILE B 1 192 ? -1.501 -0.551 5.008 1 98.5 192 ILE B C 1
ATOM 3657 O O . ILE B 1 192 ? -2.113 0.519 5.062 1 98.5 192 ILE B O 1
ATOM 3661 N N . MET B 1 193 ? -1.254 -1.268 6.078 1 98.31 193 MET B N 1
ATOM 3662 C CA . MET B 1 193 ? -1.784 -0.927 7.395 1 98.31 193 MET B CA 1
ATOM 3663 C C . MET B 1 193 ? -1.031 0.256 7.996 1 98.31 193 MET B C 1
ATOM 3665 O O . MET B 1 193 ? -1.572 0.983 8.828 1 98.31 193 MET B O 1
ATOM 3669 N N . CYS B 1 194 ? 0.233 0.398 7.59 1 98 194 CYS B N 1
ATOM 3670 C CA . CYS B 1 194 ? 1.054 1.519 8.031 1 98 194 CYS B CA 1
ATOM 3671 C C . CYS B 1 194 ? 0.551 2.832 7.445 1 98 194 CYS B C 1
ATOM 3673 O O . CYS B 1 194 ? 0.576 3.867 8.109 1 98 194 CYS B O 1
ATOM 3675 N N . ASN B 1 195 ? 0.145 2.852 6.227 1 96.44 195 ASN B N 1
ATOM 3676 C CA . ASN B 1 195 ? -0.395 4.023 5.547 1 96.44 195 ASN B CA 1
ATOM 3677 C C . ASN B 1 195 ? -1.745 3.727 4.902 1 96.44 195 ASN B C 1
ATOM 3679 O O . ASN B 1 195 ? -1.873 3.762 3.678 1 96.44 195 ASN B O 1
ATOM 3683 N N . PRO B 1 196 ? -2.717 3.555 5.762 1 97.62 196 PRO B N 1
ATOM 3684 C CA . PRO B 1 196 ? -4.02 3.143 5.238 1 97.62 196 PRO B CA 1
ATOM 3685 C C . PRO B 1 196 ? -4.652 4.195 4.328 1 97.62 196 PRO B C 1
ATOM 3687 O O . PRO B 1 196 ? -4.648 5.383 4.66 1 97.62 196 PRO B O 1
ATOM 3690 N N . ASP B 1 197 ? -5.098 3.76 3.164 1 97.06 197 ASP B N 1
ATOM 3691 C CA . ASP B 1 197 ? -5.891 4.59 2.26 1 97.06 197 ASP B CA 1
ATOM 3692 C C . ASP B 1 197 ? -7.328 4.723 2.756 1 97.06 197 ASP B C 1
ATOM 3694 O O . ASP B 1 197 ? -8.094 3.758 2.723 1 97.06 197 ASP B O 1
ATOM 3698 N N . LEU B 1 198 ? -7.75 5.895 3.094 1 95.81 198 LEU B N 1
ATOM 3699 C CA . LEU B 1 198 ? -9.047 6.082 3.73 1 95.81 198 LEU B CA 1
ATOM 3700 C C . LEU B 1 198 ? -10.062 6.66 2.744 1 95.81 198 LEU B C 1
ATOM 3702 O O . LEU B 1 198 ? -11.125 7.137 3.146 1 95.81 198 LEU B O 1
ATOM 3706 N N . THR B 1 199 ? -9.656 6.617 1.492 1 95.62 199 THR B N 1
ATOM 3707 C CA . THR B 1 199 ? -10.586 7.004 0.438 1 95.62 199 THR B CA 1
ATOM 3708 C C . THR B 1 199 ? -11.867 6.176 0.515 1 95.62 199 THR B C 1
ATOM 3710 O O . THR B 1 199 ? -11.812 4.953 0.673 1 95.62 199 THR B O 1
ATOM 3713 N N . VAL B 1 200 ? -12.992 6.871 0.484 1 95.62 200 VAL B N 1
ATOM 3714 C CA . VAL B 1 200 ? -14.258 6.156 0.386 1 95.62 200 VAL B CA 1
ATOM 3715 C C . VAL B 1 200 ? -14.633 5.973 -1.082 1 95.62 200 VAL B C 1
ATOM 3717 O O . VAL B 1 200 ? -14.742 6.945 -1.831 1 95.62 200 VAL B O 1
ATOM 3720 N N . GLU B 1 201 ? -14.75 4.75 -1.429 1 96.5 201 GLU B N 1
ATOM 3721 C CA . GLU B 1 201 ? -15.219 4.398 -2.766 1 96.5 201 GLU B CA 1
ATOM 3722 C C . GLU B 1 201 ? -16.734 4.324 -2.814 1 96.5 201 GLU B C 1
ATOM 3724 O O . GLU B 1 201 ? -17.328 3.248 -2.656 1 96.5 201 GLU B O 1
ATOM 3729 N N . TRP B 1 202 ? -17.328 5.379 -3.098 1 96 202 TRP B N 1
ATOM 3730 C CA . TRP B 1 202 ? -18.75 5.641 -2.928 1 96 202 TRP B CA 1
ATOM 3731 C C . TRP B 1 202 ? -19.594 4.676 -3.762 1 96 202 TRP B C 1
ATOM 3733 O O . TRP B 1 202 ? -19.219 4.328 -4.883 1 96 202 TRP B O 1
ATOM 3743 N N . ARG B 1 203 ? -20.703 4.328 -3.223 1 95.12 203 ARG B N 1
ATOM 3744 C CA . ARG B 1 203 ? -21.641 3.479 -3.941 1 95.12 203 ARG B CA 1
ATOM 3745 C C . ARG B 1 203 ? -22.547 4.309 -4.848 1 95.12 203 ARG B C 1
ATOM 3747 O O . ARG B 1 203 ? -23.438 5.016 -4.367 1 95.12 203 ARG B O 1
ATOM 3754 N N . GLY B 1 204 ? -22.234 4.332 -6.094 1 92.69 204 GLY B N 1
ATOM 3755 C CA . GLY B 1 204 ? -23.047 4.992 -7.102 1 92.69 204 GLY B CA 1
ATOM 3756 C C . GLY B 1 204 ? -23.625 4.035 -8.125 1 92.69 204 GLY B C 1
ATOM 3757 O O . GLY B 1 204 ? -24.078 2.941 -7.781 1 92.69 204 GLY B O 1
ATOM 3758 N N . ALA B 1 205 ? -23.656 4.508 -9.367 1 88.44 205 ALA B N 1
ATOM 3759 C CA . ALA B 1 205 ? -24.109 3.645 -10.453 1 88.44 205 ALA B CA 1
ATOM 3760 C C . ALA B 1 205 ? -23.203 2.422 -10.602 1 88.44 205 ALA B C 1
ATOM 3762 O O . ALA B 1 205 ? -23.688 1.317 -10.859 1 88.44 205 ALA B O 1
ATOM 3763 N N . MET B 1 206 ? -21.906 2.756 -10.453 1 87.75 206 MET B N 1
ATOM 3764 C CA . MET B 1 206 ? -20.906 1.701 -10.344 1 87.75 206 MET B CA 1
ATOM 3765 C C . MET B 1 206 ? -20.281 1.677 -8.953 1 87.75 206 MET B C 1
ATOM 3767 O O . MET B 1 206 ? -20.141 2.721 -8.312 1 87.75 206 MET B O 1
ATOM 3771 N N . GLU B 1 207 ? -20.109 0.427 -8.461 1 88.31 207 GLU B N 1
ATOM 3772 C CA . GLU B 1 207 ? -19.531 0.345 -7.121 1 88.31 207 GLU B CA 1
ATOM 3773 C C . GLU B 1 207 ? -18.516 -0.791 -7.023 1 88.31 207 GLU B C 1
ATOM 3775 O O . GLU B 1 207 ? -18.547 -1.717 -7.836 1 88.31 207 GLU B O 1
ATOM 3780 N N . GLY B 1 208 ? -17.625 -0.563 -6.129 1 85.31 208 GLY B N 1
ATOM 3781 C CA . GLY B 1 208 ? -16.734 -1.649 -5.758 1 85.31 208 GLY B CA 1
ATOM 3782 C C . GLY B 1 208 ? -15.578 -1.822 -6.719 1 85.31 208 GLY B C 1
ATOM 3783 O O . GLY B 1 208 ? -14.898 -2.854 -6.707 1 85.31 208 GLY B O 1
ATOM 3784 N N . THR B 1 209 ? -15.25 -0.877 -7.574 1 91.62 209 THR B N 1
ATOM 3785 C CA . THR B 1 209 ? -14.227 -1.078 -8.594 1 91.62 209 THR B CA 1
ATOM 3786 C C . THR B 1 209 ? -12.883 -0.511 -8.125 1 91.62 209 THR B C 1
ATOM 3788 O O . THR B 1 209 ? -11.828 -0.903 -8.633 1 91.62 209 THR B O 1
ATOM 3791 N N . GLY B 1 210 ? -12.992 0.477 -7.195 1 95.38 210 GLY B N 1
ATOM 3792 C CA . GLY B 1 210 ? -11.773 1.168 -6.797 1 95.38 210 GLY B CA 1
ATOM 3793 C C . GLY B 1 210 ? -11.375 2.268 -7.762 1 95.38 210 GLY B C 1
ATOM 3794 O O . GLY B 1 210 ? -10.477 3.061 -7.465 1 95.38 210 GLY B O 1
ATOM 3795 N N . TRP B 1 211 ? -12.062 2.408 -8.898 1 97 211 TRP B N 1
ATOM 3796 C CA . TRP B 1 211 ? -11.727 3.373 -9.938 1 97 211 TRP B CA 1
ATOM 3797 C C . TRP B 1 211 ? -12.688 4.555 -9.922 1 97 211 TRP B C 1
ATOM 3799 O O . TRP B 1 211 ? -13.867 4.395 -9.594 1 97 211 TRP B O 1
ATOM 3809 N N . GLY B 1 212 ? -12.164 5.758 -10.234 1 94.94 212 GLY B N 1
ATOM 3810 C CA . GLY B 1 212 ? -13.031 6.898 -10.469 1 94.94 212 GLY B CA 1
ATOM 3811 C C . GLY B 1 212 ? -13.273 7.734 -9.227 1 94.94 212 GLY B C 1
ATOM 3812 O O . GLY B 1 212 ? -14.047 8.695 -9.25 1 94.94 212 GLY B O 1
ATOM 3813 N N . TYR B 1 213 ? -12.594 7.465 -8.188 1 95 213 TYR B N 1
ATOM 3814 C CA . TYR B 1 213 ? -12.797 8.18 -6.934 1 95 213 TYR B CA 1
ATOM 3815 C C . TYR B 1 213 ? -11.633 9.117 -6.641 1 95 213 TYR B C 1
ATOM 3817 O O . TYR B 1 213 ? -10.484 8.805 -6.977 1 95 213 TYR B O 1
ATOM 3825 N N . GLU B 1 214 ? -11.945 10.164 -6.047 1 92.94 214 GLU B N 1
ATOM 3826 C CA . GLU B 1 214 ? -10.906 11.117 -5.676 1 92.94 214 GLU B CA 1
ATOM 3827 C C . GLU B 1 214 ? -10.141 10.641 -4.449 1 92.94 214 GLU B C 1
ATOM 3829 O O . GLU B 1 214 ? -10.727 10.125 -3.498 1 92.94 214 GLU B O 1
ATOM 3834 N N . ARG B 1 215 ? -8.859 10.789 -4.5 1 94.25 215 ARG B N 1
ATOM 3835 C CA . ARG B 1 215 ? -8 10.414 -3.383 1 94.25 215 ARG B CA 1
ATOM 3836 C C . ARG B 1 215 ? -6.832 11.383 -3.242 1 94.25 215 ARG B C 1
ATOM 3838 O O . ARG B 1 215 ? -6.488 12.094 -4.191 1 94.25 215 ARG B O 1
ATOM 3845 N N . GLN B 1 216 ? -6.324 11.438 -2.045 1 91.94 216 GLN B N 1
ATOM 3846 C CA . GLN B 1 216 ? -5.141 12.234 -1.757 1 91.94 216 GLN B CA 1
ATOM 3847 C C . GLN B 1 216 ? -3.867 11.406 -1.906 1 91.94 216 GLN B C 1
ATOM 3849 O O . GLN B 1 216 ? -3.713 10.367 -1.252 1 91.94 216 GLN B O 1
ATOM 3854 N N . CYS B 1 217 ? -3.035 11.898 -2.83 1 96.94 217 CYS B N 1
ATOM 3855 C CA . CYS B 1 217 ? -1.799 11.203 -3.164 1 96.94 217 CYS B CA 1
ATOM 3856 C C . CYS B 1 217 ? -0.595 12.125 -3.029 1 96.94 217 CYS B C 1
ATOM 3858 O O . CYS B 1 217 ? -0.735 13.273 -2.613 1 96.94 217 CYS B O 1
ATOM 3860 N N . LYS B 1 218 ? 0.569 11.555 -3.195 1 96.31 218 LYS B N 1
ATOM 3861 C CA . LYS B 1 218 ? 1.803 12.297 -3.447 1 96.31 218 LYS B CA 1
ATOM 3862 C C . LYS B 1 218 ? 2.211 12.203 -4.914 1 96.31 218 LYS B C 1
ATOM 3864 O O . LYS B 1 218 ? 2.061 11.148 -5.539 1 96.31 218 LYS B O 1
ATOM 3869 N N . LYS B 1 219 ? 2.742 13.336 -5.371 1 96.5 219 LYS B N 1
ATOM 3870 C CA . LYS B 1 219 ? 3.209 13.305 -6.754 1 96.5 219 LYS B CA 1
ATOM 3871 C C . LYS B 1 219 ? 4.309 12.266 -6.938 1 96.5 219 LYS B C 1
ATOM 3873 O O . LYS B 1 219 ? 5.324 12.297 -6.246 1 96.5 219 LYS B O 1
ATOM 3878 N N . TRP B 1 220 ? 4.145 11.43 -7.902 1 97.44 220 TRP B N 1
ATOM 3879 C CA . TRP B 1 220 ? 5.043 10.305 -8.133 1 97.44 220 TRP B CA 1
ATOM 3880 C C . TRP B 1 220 ? 6.324 10.766 -8.82 1 97.44 220 TRP B C 1
ATOM 3882 O O . TRP B 1 220 ? 7.422 10.344 -8.445 1 97.44 220 TRP B O 1
ATOM 3892 N N . GLU B 1 221 ? 6.246 11.664 -9.742 1 96.94 221 GLU B N 1
ATOM 3893 C CA . GLU B 1 221 ? 7.359 11.992 -10.625 1 96.94 221 GLU B CA 1
ATOM 3894 C C . GLU B 1 221 ? 8.523 12.602 -9.844 1 96.94 221 GLU B C 1
ATOM 3896 O O . GLU B 1 221 ? 9.672 12.188 -10.023 1 96.94 221 GLU B O 1
ATOM 3901 N N . PRO B 1 222 ? 8.258 13.562 -8.969 1 96.81 222 PRO B N 1
ATOM 3902 C CA . PRO B 1 222 ? 9.391 14.094 -8.203 1 96.81 222 PRO B CA 1
ATOM 3903 C C . PRO B 1 222 ? 10.062 13.039 -7.336 1 96.81 222 PRO B C 1
ATOM 3905 O O . PRO B 1 222 ? 11.281 13.086 -7.125 1 96.81 222 PRO B O 1
ATOM 3908 N N . ILE B 1 223 ? 9.32 12.109 -6.82 1 97.69 223 ILE B N 1
ATOM 3909 C CA . ILE B 1 223 ? 9.867 11.023 -6.012 1 97.69 223 ILE B CA 1
ATOM 3910 C C . ILE B 1 223 ? 10.695 10.094 -6.891 1 97.69 223 ILE B C 1
ATOM 3912 O O . ILE B 1 223 ? 11.82 9.734 -6.539 1 97.69 223 ILE B O 1
ATOM 3916 N N . TYR B 1 224 ? 10.18 9.727 -8.055 1 97.94 224 TYR B N 1
ATOM 3917 C CA . TYR B 1 224 ? 10.875 8.906 -9.047 1 97.94 224 TYR B CA 1
ATOM 3918 C C . TYR B 1 224 ? 12.211 9.531 -9.422 1 97.94 224 TYR B C 1
ATOM 3920 O O . TYR B 1 224 ? 13.242 8.852 -9.398 1 97.94 224 TYR B O 1
ATOM 3928 N N . ASP B 1 225 ? 12.18 10.773 -9.688 1 96.75 225 ASP B N 1
ATOM 3929 C CA . ASP B 1 225 ? 13.391 11.508 -10.07 1 96.75 225 ASP B CA 1
ATOM 3930 C C . ASP B 1 225 ? 14.414 11.508 -8.938 1 96.75 225 ASP B C 1
ATOM 3932 O O . ASP B 1 225 ? 15.609 11.328 -9.18 1 96.75 225 ASP B O 1
ATOM 3936 N N . TRP B 1 226 ? 13.945 11.766 -7.793 1 97.12 226 TRP B N 1
ATOM 3937 C CA . TRP B 1 226 ? 14.844 11.773 -6.645 1 97.12 226 TRP B CA 1
ATOM 3938 C C . TRP B 1 226 ? 15.523 10.414 -6.473 1 97.12 226 TRP B C 1
ATOM 3940 O O . TRP B 1 226 ? 16.719 10.344 -6.207 1 97.12 226 TRP B O 1
ATOM 3950 N N . LEU B 1 227 ? 14.773 9.32 -6.637 1 97.94 227 LEU B N 1
ATOM 3951 C CA . LEU B 1 227 ? 15.312 7.973 -6.496 1 97.94 227 LEU B CA 1
ATOM 3952 C C . LEU B 1 227 ? 16.375 7.699 -7.547 1 97.94 227 LEU B C 1
ATOM 3954 O O . LEU B 1 227 ? 17.438 7.156 -7.234 1 97.94 227 LEU B O 1
ATOM 3958 N N . GLU B 1 228 ? 16.156 8.086 -8.75 1 97.56 228 GLU B N 1
ATOM 3959 C CA . GLU B 1 228 ? 17.125 7.871 -9.812 1 97.56 228 GLU B CA 1
ATOM 3960 C C . GLU B 1 228 ? 18.375 8.719 -9.594 1 97.56 228 GLU B C 1
ATOM 3962 O O . GLU B 1 228 ? 19.5 8.258 -9.828 1 97.56 228 GLU B O 1
ATOM 3967 N N . LYS B 1 229 ? 18.172 9.883 -9.133 1 97 229 LYS B N 1
ATOM 3968 C CA . LYS B 1 229 ? 19.281 10.805 -8.945 1 97 229 LYS B CA 1
ATOM 3969 C C . LYS B 1 229 ? 20.188 10.344 -7.812 1 97 229 LYS B C 1
ATOM 3971 O O . LYS B 1 229 ? 21.406 10.547 -7.863 1 97 229 LYS B O 1
ATOM 3976 N N . HIS B 1 230 ? 19.641 9.711 -6.824 1 97.44 230 HIS B N 1
ATOM 3977 C CA . HIS B 1 230 ? 20.422 9.352 -5.645 1 97.44 230 HIS B CA 1
ATOM 3978 C C . HIS B 1 230 ? 20.812 7.879 -5.664 1 97.44 230 HIS B C 1
ATOM 3980 O O . HIS B 1 230 ? 21.266 7.336 -4.656 1 97.44 230 HIS B O 1
ATOM 3986 N N . ARG B 1 231 ? 20.641 7.25 -6.789 1 97.44 231 ARG B N 1
ATOM 3987 C CA . ARG B 1 231 ? 20.969 5.832 -6.93 1 97.44 231 ARG B CA 1
ATOM 3988 C C . ARG B 1 231 ? 22.469 5.594 -6.828 1 97.44 231 ARG B C 1
ATOM 3990 O O . ARG B 1 231 ? 23.266 6.5 -7.082 1 97.44 231 ARG B O 1
ATOM 3997 N N . ILE B 1 232 ? 22.781 4.289 -6.516 1 96.75 232 ILE B N 1
ATOM 3998 C CA . ILE B 1 232 ? 24.219 3.98 -6.465 1 96.75 232 ILE B CA 1
ATOM 3999 C C . ILE B 1 232 ? 24.516 2.773 -7.352 1 96.75 232 ILE B C 1
ATOM 4001 O O . ILE B 1 232 ? 25.609 2.211 -7.297 1 96.75 232 ILE B O 1
ATOM 4005 N N . THR B 1 233 ? 23.547 2.311 -8.102 1 95.31 233 THR B N 1
ATOM 4006 C CA . THR B 1 233 ? 23.672 1.296 -9.148 1 95.31 233 THR B CA 1
ATOM 4007 C C . THR B 1 233 ? 22.797 1.643 -10.352 1 95.31 233 THR B C 1
ATOM 4009 O O . THR B 1 233 ? 21.969 2.549 -10.281 1 95.31 233 THR B O 1
ATOM 4012 N N . ASN B 1 234 ? 23.047 0.95 -11.445 1 95.12 234 ASN B N 1
ATOM 4013 C CA . ASN B 1 234 ? 22.203 1.111 -12.617 1 95.12 234 ASN B CA 1
ATOM 4014 C C . ASN B 1 234 ? 21.406 -0.153 -12.906 1 95.12 234 ASN B C 1
ATOM 4016 O O . ASN B 1 234 ? 21.062 -0.431 -14.062 1 95.12 234 ASN B O 1
ATOM 4020 N N . ASP B 1 235 ? 21.188 -0.89 -11.82 1 94.12 235 ASP B N 1
ATOM 4021 C CA . ASP B 1 235 ? 20.266 -2.021 -11.953 1 94.12 235 ASP B CA 1
ATOM 4022 C C . ASP B 1 235 ? 18.891 -1.559 -12.406 1 94.12 235 ASP B C 1
ATOM 4024 O O . ASP B 1 235 ? 18.453 -0.451 -12.07 1 94.12 235 ASP B O 1
ATOM 4028 N N . ARG B 1 236 ? 18.234 -2.48 -13.203 1 93 236 ARG B N 1
ATOM 4029 C CA . ARG B 1 236 ? 16.938 -2.127 -13.75 1 93 236 ARG B CA 1
ATOM 4030 C C . ARG B 1 236 ? 15.953 -3.291 -13.625 1 93 236 ARG B C 1
ATOM 4032 O O . ARG B 1 236 ? 16.359 -4.438 -13.438 1 93 236 ARG B O 1
ATOM 4039 N N . GLY B 1 237 ? 14.68 -2.869 -13.742 1 94.38 237 GLY B N 1
ATOM 4040 C CA . GLY B 1 237 ? 13.656 -3.9 -13.844 1 94.38 237 GLY B CA 1
ATOM 4041 C C . GLY B 1 237 ? 12.93 -4.148 -12.539 1 94.38 237 GLY B C 1
ATOM 4042 O O . GLY B 1 237 ? 13.508 -4.012 -11.461 1 94.38 237 GLY B O 1
ATOM 4043 N N . ILE B 1 238 ? 11.719 -4.602 -12.672 1 96.75 238 ILE B N 1
ATOM 4044 C CA . ILE B 1 238 ? 10.867 -4.883 -11.523 1 96.75 238 ILE B CA 1
ATOM 4045 C C . ILE B 1 238 ? 11.266 -6.219 -10.898 1 96.75 238 ILE B C 1
ATOM 4047 O O . ILE B 1 238 ? 11.125 -6.41 -9.688 1 96.75 238 ILE B O 1
ATOM 4051 N N . LEU B 1 239 ? 11.719 -7.168 -11.742 1 94.25 239 LEU B N 1
ATOM 4052 C CA . LEU B 1 239 ? 12.289 -8.438 -11.305 1 94.25 239 LEU B CA 1
ATOM 4053 C C . LEU B 1 239 ? 13.812 -8.398 -11.367 1 94.25 239 LEU B C 1
ATOM 4055 O O . LEU B 1 239 ? 14.391 -7.707 -12.211 1 94.25 239 LEU B O 1
ATOM 4059 N N . ALA B 1 240 ? 14.375 -8.859 -10.367 1 76.06 240 ALA B N 1
ATOM 4060 C CA . ALA B 1 240 ? 15.828 -8.969 -10.461 1 76.06 240 ALA B CA 1
ATOM 4061 C C . ALA B 1 240 ? 16.234 -10.078 -11.43 1 76.06 240 ALA B C 1
ATOM 4063 O O . ALA B 1 240 ? 15.969 -11.258 -11.18 1 76.06 240 ALA B O 1
ATOM 4064 N N . THR B 1 241 ? 16.219 -9.492 -12.812 1 62.91 241 THR B N 1
ATOM 4065 C CA . THR B 1 241 ? 16.625 -10.461 -13.82 1 62.91 241 THR B CA 1
ATOM 4066 C C . THR B 1 241 ? 18.141 -10.477 -13.961 1 62.91 241 THR B C 1
ATOM 4068 O O . THR B 1 241 ? 18.781 -9.422 -14.039 1 62.91 241 THR B O 1
ATOM 4071 N N . GLY B 1 242 ? 18.672 -11.656 -13.75 1 57.75 242 GLY B N 1
ATOM 4072 C CA . GLY B 1 242 ? 20.078 -11.852 -14 1 57.75 242 GLY B CA 1
ATOM 4073 C C . GLY B 1 242 ? 20.953 -11.445 -12.82 1 57.75 242 GLY B C 1
ATOM 4074 O O . GLY B 1 242 ? 20.484 -10.82 -11.875 1 57.75 242 GLY B O 1
ATOM 4075 N N . TYR B 1 243 ? 21.953 -12.055 -12.484 1 56 243 TYR B N 1
ATOM 4076 C CA . TYR B 1 243 ? 22.828 -12.055 -11.328 1 56 243 TYR B CA 1
ATOM 4077 C C . TYR B 1 243 ? 23.766 -10.852 -11.352 1 56 243 TYR B C 1
ATOM 4079 O O . TYR B 1 243 ? 24.328 -10.477 -10.32 1 56 243 TYR B O 1
ATOM 4087 N N . GLU B 1 244 ? 23.797 -10.148 -12.484 1 66.5 244 GLU B N 1
ATOM 4088 C CA . GLU B 1 244 ? 24.953 -9.266 -12.398 1 66.5 244 GLU B CA 1
ATOM 4089 C C . GLU B 1 244 ? 24.531 -7.82 -12.141 1 66.5 244 GLU B C 1
ATOM 4091 O O . GLU B 1 244 ? 23.672 -7.285 -12.852 1 66.5 244 GLU B O 1
ATOM 4096 N N . SER B 1 245 ? 24.828 -7.289 -11.047 1 77.69 245 SER B N 1
ATOM 4097 C CA . SER B 1 245 ? 24.656 -5.883 -10.695 1 77.69 245 SER B CA 1
ATOM 4098 C C . SER B 1 245 ? 25.359 -4.973 -11.703 1 77.69 245 SER B C 1
ATOM 4100 O O . SER B 1 245 ? 26.469 -5.273 -12.156 1 77.69 245 SER B O 1
ATOM 4102 N N . LYS B 1 246 ? 24.656 -3.961 -12.141 1 88.94 246 LYS B N 1
ATOM 4103 C CA . LYS B 1 246 ? 25.234 -2.957 -13.039 1 88.94 246 LYS B CA 1
ATOM 4104 C C . LYS B 1 246 ? 25.812 -1.783 -12.25 1 88.94 246 LYS B C 1
ATOM 4106 O O . LYS B 1 246 ? 25.078 -1.087 -11.539 1 88.94 246 LYS B O 1
ATOM 4111 N N . PRO B 1 247 ? 27.078 -1.597 -12.438 1 92.19 247 PRO B N 1
ATOM 4112 C CA . PRO B 1 247 ? 27.688 -0.493 -11.695 1 92.19 247 PRO B CA 1
ATOM 4113 C C . PRO B 1 247 ? 27.078 0.863 -12.047 1 92.19 247 PRO B C 1
ATOM 4115 O O . PRO B 1 247 ? 26.5 1.022 -13.125 1 92.19 247 PRO B O 1
ATOM 4118 N N . LEU B 1 248 ? 27.25 1.789 -11.133 1 95.38 248 LEU B N 1
ATOM 4119 C CA . LEU B 1 248 ? 26.719 3.133 -11.336 1 95.38 248 LEU B CA 1
ATOM 4120 C C . LEU B 1 248 ? 27.312 3.766 -12.594 1 95.38 248 LEU B C 1
ATOM 4122 O O . LEU B 1 248 ? 28.531 3.771 -12.773 1 95.38 248 LEU B O 1
ATOM 4126 N N . ASP B 1 249 ? 26.469 4.188 -13.422 1 93.75 249 ASP B N 1
ATOM 4127 C CA . ASP B 1 249 ? 26.797 4.934 -14.633 1 93.75 249 ASP B CA 1
ATOM 4128 C C . ASP B 1 249 ? 25.906 6.156 -14.789 1 93.75 249 ASP B C 1
ATOM 4130 O O . ASP B 1 249 ? 24.703 6.02 -15.055 1 93.75 249 ASP B O 1
ATOM 4134 N N . VAL B 1 250 ? 26.484 7.344 -14.648 1 94.12 250 VAL B N 1
ATOM 4135 C CA . VAL B 1 250 ? 25.672 8.555 -14.641 1 94.12 250 VAL B CA 1
ATOM 4136 C C . VAL B 1 250 ? 25.781 9.258 -15.992 1 94.12 250 VAL B C 1
ATOM 4138 O O . VAL B 1 250 ? 25.375 10.414 -16.125 1 94.12 250 VAL B O 1
ATOM 4141 N N . SER B 1 251 ? 26.359 8.648 -16.984 1 92.56 251 SER B N 1
ATOM 4142 C CA . SER B 1 251 ? 26.547 9.258 -18.297 1 92.56 251 SER B CA 1
ATOM 4143 C C . SER B 1 251 ? 25.219 9.445 -19.016 1 92.56 251 SER B C 1
ATOM 4145 O O . SER B 1 251 ? 25.016 10.461 -19.688 1 92.56 251 SER B O 1
ATOM 4147 N N . GLU B 1 252 ? 24.359 8.508 -18.859 1 88.69 252 GLU B N 1
ATOM 4148 C CA . GLU B 1 252 ? 23.062 8.562 -19.547 1 88.69 252 GLU B CA 1
ATOM 4149 C C . GLU B 1 252 ? 21.984 9.172 -18.656 1 88.69 252 GLU B C 1
ATOM 4151 O O . GLU B 1 252 ? 21.156 9.953 -19.125 1 88.69 252 GLU B O 1
ATOM 4156 N N . ILE B 1 253 ? 22.016 8.781 -17.406 1 90.31 253 ILE B N 1
ATOM 4157 C CA . ILE B 1 253 ? 21.078 9.289 -16.422 1 90.31 253 ILE B CA 1
ATOM 4158 C C . ILE B 1 253 ? 21.828 9.984 -15.289 1 90.31 253 ILE B C 1
ATOM 4160 O O . ILE B 1 253 ? 22.5 9.32 -14.484 1 90.31 253 ILE B O 1
ATOM 4164 N N . PRO B 1 254 ? 21.641 11.227 -15.258 1 92.94 254 PRO B N 1
ATOM 4165 C CA . PRO B 1 254 ? 22.422 11.969 -14.273 1 92.94 254 PRO B CA 1
ATOM 4166 C C . PRO B 1 254 ? 22.078 11.594 -12.836 1 92.94 254 PRO B C 1
ATOM 4168 O O . PRO B 1 254 ? 20.938 11.219 -12.547 1 92.94 254 PRO B O 1
ATOM 4171 N N . GLY B 1 255 ? 23.094 11.633 -11.961 1 95.12 255 GLY B N 1
ATOM 4172 C CA . GLY B 1 255 ? 22.969 11.367 -10.539 1 95.12 255 GLY B CA 1
ATOM 4173 C C . GLY B 1 255 ? 23.797 12.305 -9.672 1 95.12 255 GLY B C 1
ATOM 4174 O O . GLY B 1 255 ? 24.562 13.109 -10.195 1 95.12 255 GLY B O 1
ATOM 4175 N N . VAL B 1 256 ? 23.5 12.211 -8.375 1 95.31 256 VAL B N 1
ATOM 4176 C CA . VAL B 1 256 ? 24.203 13.125 -7.473 1 95.31 256 VAL B CA 1
ATOM 4177 C C . VAL B 1 256 ? 25.547 12.531 -7.086 1 95.31 256 VAL B C 1
ATOM 4179 O O . VAL B 1 256 ? 26.453 13.258 -6.66 1 95.31 256 VAL B O 1
ATOM 4182 N N . TRP B 1 257 ? 25.688 11.219 -7.277 1 95.94 257 TRP B N 1
ATOM 4183 C CA . TRP B 1 257 ? 26.938 10.539 -6.922 1 95.94 257 TRP B CA 1
ATOM 4184 C C . TRP B 1 257 ? 27.75 10.219 -8.172 1 95.94 257 TRP B C 1
ATOM 4186 O O . TRP B 1 257 ? 27.203 10.062 -9.258 1 95.94 257 TRP B O 1
ATOM 4196 N N . SER B 1 258 ? 29.062 10.148 -7.992 1 92.69 258 SER B N 1
ATOM 4197 C CA . SER B 1 258 ? 29.984 9.68 -9.023 1 92.69 258 SER B CA 1
ATOM 4198 C C . SER B 1 258 ? 30.688 8.391 -8.602 1 92.69 258 SER B C 1
ATOM 4200 O O . SER B 1 258 ? 30.562 7.957 -7.457 1 92.69 258 SER B O 1
ATOM 4202 N N . SER B 1 259 ? 31.375 7.824 -9.617 1 89.5 259 SER B N 1
ATOM 4203 C CA . SER B 1 259 ? 32.125 6.617 -9.312 1 89.5 259 SER B CA 1
ATOM 4204 C C . SER B 1 259 ? 33.156 6.875 -8.211 1 89.5 259 SER B C 1
ATOM 4206 O O . SER B 1 259 ? 33.469 5.98 -7.414 1 89.5 259 SER B O 1
ATOM 4208 N N . LYS B 1 260 ? 33.656 8.047 -8.094 1 91.5 260 LYS B N 1
ATOM 4209 C CA . LYS B 1 260 ? 34.625 8.414 -7.066 1 91.5 260 LYS B CA 1
ATOM 4210 C C . LYS B 1 260 ? 34 8.414 -5.68 1 91.5 260 LYS B C 1
ATOM 4212 O O . LYS B 1 260 ? 34.625 8.008 -4.703 1 91.5 260 LYS B O 1
ATOM 4217 N N . ASP B 1 261 ? 32.781 8.883 -5.605 1 93.44 261 ASP B N 1
ATOM 4218 C CA . ASP B 1 261 ? 32.062 8.93 -4.336 1 93.44 261 ASP B CA 1
ATOM 4219 C C . ASP B 1 261 ? 31.812 7.52 -3.797 1 93.44 261 ASP B C 1
ATOM 4221 O O . ASP B 1 261 ? 31.594 7.332 -2.596 1 93.44 261 ASP B O 1
ATOM 4225 N N . LEU B 1 262 ? 31.859 6.5 -4.742 1 94.44 262 LEU B N 1
ATOM 4226 C CA . LEU B 1 262 ? 31.484 5.141 -4.359 1 94.44 262 LEU B CA 1
ATOM 4227 C C . LEU B 1 262 ? 32.719 4.266 -4.199 1 94.44 262 LEU B C 1
ATOM 4229 O O . LEU B 1 262 ? 32.625 3.057 -3.98 1 94.44 262 LEU B O 1
ATOM 4233 N N . GLU B 1 263 ? 33.844 4.82 -4.336 1 92.56 263 GLU B N 1
ATOM 4234 C CA . GLU B 1 263 ? 35.094 4.062 -4.348 1 92.56 263 GLU B CA 1
ATOM 4235 C C . GLU B 1 263 ? 35.219 3.205 -3.092 1 92.56 263 GLU B C 1
ATOM 4237 O O . GLU B 1 263 ? 35.75 2.084 -3.152 1 92.56 263 GLU B O 1
ATOM 4242 N N . ASP B 1 264 ? 34.781 3.719 -1.931 1 90.69 264 ASP B N 1
ATOM 4243 C CA . ASP B 1 264 ? 34.938 3.006 -0.667 1 90.69 264 ASP B CA 1
ATOM 4244 C C . ASP B 1 264 ? 33.625 2.404 -0.205 1 90.69 264 ASP B C 1
ATOM 4246 O O . ASP B 1 264 ? 33.469 2.066 0.971 1 90.69 264 ASP B O 1
ATOM 4250 N N . ILE B 1 265 ? 32.688 2.338 -1.146 1 92.69 265 ILE B N 1
ATOM 4251 C CA . ILE B 1 265 ? 31.359 1.806 -0.816 1 92.69 265 ILE B CA 1
ATOM 4252 C C . ILE B 1 265 ? 31.188 0.442 -1.478 1 92.69 265 ILE B C 1
ATOM 4254 O O . ILE B 1 265 ? 31.406 0.293 -2.682 1 92.69 265 ILE B O 1
ATOM 4258 N N . ASP B 1 266 ? 30.844 -0.529 -0.739 1 91.19 266 ASP B N 1
ATOM 4259 C CA . ASP B 1 266 ? 30.531 -1.864 -1.24 1 91.19 266 ASP B CA 1
ATOM 4260 C C . ASP B 1 266 ? 29.125 -1.924 -1.81 1 91.19 266 ASP B C 1
ATOM 4262 O O . ASP B 1 266 ? 28.141 -1.906 -1.06 1 91.19 266 ASP B O 1
ATOM 4266 N N . VAL B 1 267 ? 29.031 -1.96 -3.125 1 87.75 267 VAL B N 1
ATOM 4267 C CA . VAL B 1 267 ? 27.734 -1.94 -3.768 1 87.75 267 VAL B CA 1
ATOM 4268 C C . VAL B 1 267 ? 27.438 -3.305 -4.391 1 87.75 267 VAL B C 1
ATOM 4270 O O . VAL B 1 267 ? 28.328 -3.92 -4.992 1 87.75 267 VAL B O 1
#

Organism: Pyricularia oryzae (strain 70-15 / ATCC MYA-4617 / FGSC 8958) (NCBI:txid242507)

Secondary structure (DSSP, 8-state):
------------------------------------HHHHHHHHHHHHHHHHHHHHHHHHHS-----------TTS----EEEEE----GGGSS---HHHHHHHHHHSPTTTTEEE---TT----TT--TTSTT-SEEEEHHHHHHHHHHHHHHHHHHHHHT-S----PPGGG----HHHHHHHHHHHHHHHHHS----EEE-SSS-SS--S-EEEEE-HHHHHHHHHHTBSB---SSS--SS-PPBP-TTTS--S--TTTTTT---/------------------------------------HHHHHHHHHHHHHHHHHHHHHHHHHS-----------TTS----EEEEE----GGGSS---HHHHHHHHHHSPTTTTEEE---TT----TT--TTSTT-SEEEEHHHHHHHHHHHHHHHHHHHHHT-S----PPGGG----HHHHHHHHHHHHHHHHHS----EEE-SSS-SSS-S-EEEEE-HHHHHHHHHHTBSB---SSS--SS-PPBP-TTTS--S--TGGGTT---

Sequence (534 aa):
MQPQQKQYKDSEDSEEAGLIETPSPPPRPSRFRRLGPTFLLSLSNVISLSALLLLILRHDQTPCAPCVMNQRTSWTAPEIPVTKVLEAADIYTRPPDEDELKAWSHIMPVGRGLVMVNSSGLPPQPGLDPKLPRGASGWTGVAHQLHCLYSTKHAFYDLYYNRTGDKTTPLFGVSWQLEHLNHCWDYVRQTIMCNPDLTVEWRGAMEGTGWGYERQCKKWEPIYDWLEKHRITNDRGILATGYESKPLDVSEIPGVWSSKDLEDIDVMQPQQKQYKDSEDSEEAGLIETPSPPPRPSRFRRLGPTFLLSLSNVISLSALLLLILRHDQTPCAPCVMNQRTSWTAPEIPVTKVLEAADIYTRPPDEDELKAWSHIMPVGRGLVMVNSSGLPPQPGLDPKLPRGASGWTGVAHQLHCLYSTKHAFYDLYYNRTGDKTTPLFGVSWQLEHLNHCWDYVRQTIMCNPDLTVEWRGAMEGTGWGYERQCKKWEPIYDWLEKHRITNDRGILATGYESKPLDVSEIPGVWSSKDLEDIDV

pLDDT: mean 80.55, std 23.21, range [24.73, 98.81]